Protein AF-0000000065787690 (afdb_homodimer)

Radius of gyration: 24.7 Å; Cα contacts (8 Å, |Δi|>4): 906; chains: 2; bounding box: 49×75×49 Å

Solvent-accessible surface area (backbone atoms only — not comparable to full-atom values): 23087 Å² total; per-residue (Å²): 86,84,72,69,46,29,32,31,43,41,55,56,81,71,52,72,68,47,54,62,68,48,66,81,38,59,28,33,34,38,33,37,33,61,28,50,82,45,41,60,63,43,58,70,70,49,92,56,59,33,28,39,28,66,39,46,49,94,61,77,30,66,42,81,73,55,68,70,57,51,52,49,50,52,49,52,40,30,76,73,59,24,59,28,36,54,40,56,66,84,42,81,64,45,69,59,51,43,63,64,43,51,87,62,23,46,32,30,37,28,46,64,36,89,79,41,55,74,54,59,69,56,48,51,51,51,51,56,58,54,64,74,50,88,58,67,30,39,34,46,36,25,19,28,89,38,66,64,41,23,47,43,30,25,45,54,32,55,72,46,77,94,51,49,29,34,30,28,24,38,42,60,54,3,44,57,15,43,70,40,17,40,40,22,57,12,77,38,36,75,22,34,58,72,71,75,63,67,50,79,61,44,54,52,29,44,64,57,50,51,49,47,47,61,36,34,42,51,68,66,82,114,84,84,72,71,46,28,33,32,44,41,53,56,80,71,51,71,69,47,53,63,70,48,64,82,38,59,28,33,34,39,32,37,32,62,28,51,82,46,40,62,62,43,58,69,70,50,92,56,58,34,28,39,28,64,40,48,49,94,60,80,29,65,42,81,71,56,68,70,57,50,51,50,51,52,50,53,41,29,75,72,57,23,60,30,36,52,40,55,67,84,43,79,66,44,69,61,52,44,64,66,43,51,85,61,23,46,33,31,37,29,47,63,36,88,80,42,55,74,53,60,68,55,48,50,51,51,50,56,58,54,64,74,49,88,58,66,32,39,33,45,36,24,18,30,88,38,67,64,43,22,46,43,30,25,44,54,31,55,72,44,77,92,52,49,30,34,31,26,25,37,43,62,55,3,43,55,16,41,70,40,17,42,41,21,57,12,77,38,36,75,22,35,59,71,72,76,61,70,53,80,59,44,55,50,30,44,65,57,52,53,51,47,46,61,36,34,42,51,68,66,83,114

pLDDT: mean 91.41, std 13.12, range [28.36, 98.88]

Structure (mmCIF, N/CA/C/O backbone):
data_AF-0000000065787690-model_v1
#
loop_
_entity.id
_entity.type
_entity.pdbx_description
1 polymer '3-dehydroquinate dehydratase'
#
loop_
_atom_site.group_PDB
_atom_site.id
_atom_site.type_symbol
_atom_site.label_atom_id
_atom_site.label_alt_id
_atom_site.label_comp_id
_atom_site.label_asym_id
_atom_site.label_entity_id
_atom_site.label_seq_id
_atom_site.pdbx_PDB_ins_code
_atom_site.Cartn_x
_atom_site.Cartn_y
_atom_site.Cartn_z
_atom_site.occupancy
_atom_site.B_iso_or_equiv
_atom_site.auth_seq_id
_atom_site.auth_comp_id
_atom_site.auth_asym_id
_atom_site.auth_atom_id
_atom_site.pdbx_PDB_model_num
ATOM 1 N N . MET A 1 1 ? -12.258 -5.488 10.312 1 57.47 1 MET A N 1
ATOM 2 C CA . MET A 1 1 ? -11.531 -4.363 10.898 1 57.47 1 MET A CA 1
ATOM 3 C C . MET A 1 1 ? -12.289 -3.057 10.688 1 57.47 1 MET A C 1
ATOM 5 O O . MET A 1 1 ? -12.961 -2.881 9.664 1 57.47 1 MET A O 1
ATOM 9 N N . LYS A 1 2 ? -12.375 -2.297 11.742 1 76.69 2 LYS A N 1
ATOM 10 C CA . LYS A 1 2 ? -13 -0.979 11.648 1 76.69 2 LYS A CA 1
ATOM 11 C C . LYS A 1 2 ? -12.188 -0.051 10.742 1 76.69 2 LYS A C 1
ATOM 13 O O . LYS A 1 2 ? -10.953 -0.047 10.797 1 76.69 2 LYS A O 1
ATOM 18 N N . ILE A 1 3 ? -12.742 0.588 9.711 1 90.62 3 ILE A N 1
ATOM 19 C CA . ILE A 1 3 ? -12.109 1.575 8.844 1 90.62 3 ILE A CA 1
ATOM 20 C C . ILE A 1 3 ? -11.539 2.713 9.688 1 90.62 3 ILE A C 1
ATOM 22 O O . ILE A 1 3 ? -12.25 3.322 10.484 1 90.62 3 ILE A O 1
ATOM 26 N N . PRO A 1 4 ? -10.273 2.943 9.602 1 94.25 4 PRO A N 1
ATOM 27 C CA . PRO A 1 4 ? -9.711 4.062 10.352 1 94.25 4 PRO A CA 1
ATOM 28 C C . PRO A 1 4 ? -10.32 5.41 9.953 1 94.25 4 PRO A C 1
ATOM 30 O O . PRO A 1 4 ? -10.898 5.531 8.875 1 94.25 4 PRO A O 1
ATOM 33 N N . PRO A 1 5 ? -10.211 6.367 10.906 1 97.12 5 PRO A N 1
ATOM 34 C CA . PRO A 1 5 ? -10.695 7.699 10.539 1 97.12 5 PRO A CA 1
ATOM 35 C C . PRO A 1 5 ? -9.961 8.281 9.336 1 97.12 5 PRO A C 1
ATOM 37 O O . PRO A 1 5 ? -8.734 8.18 9.25 1 97.12 5 PRO A O 1
ATOM 40 N N . ILE A 1 6 ? -10.703 8.844 8.375 1 97.06 6 ILE A N 1
ATOM 41 C CA . ILE A 1 6 ? -10.133 9.445 7.176 1 97.06 6 ILE A CA 1
ATOM 42 C C . ILE A 1 6 ? -10.523 10.922 7.098 1 97.06 6 ILE A C 1
ATOM 44 O O . ILE A 1 6 ? -11.711 11.258 7.176 1 97.06 6 ILE A O 1
ATOM 48 N N . CYS A 1 7 ? -9.539 11.773 7.035 1 97.88 7 CYS A N 1
ATOM 49 C CA . CYS A 1 7 ? -9.766 13.188 6.758 1 97.88 7 CYS A CA 1
ATOM 50 C C . CYS A 1 7 ? -9.914 13.43 5.258 1 97.88 7 CYS A C 1
ATOM 52 O O . CYS A 1 7 ? -9.023 13.086 4.48 1 97.88 7 CYS A O 1
ATOM 54 N N . CYS A 1 8 ? -11 13.969 4.867 1 96.69 8 CYS A N 1
ATOM 55 C CA . CYS A 1 8 ? -11.203 14.312 3.465 1 96.69 8 CYS A CA 1
ATOM 56 C C . CYS A 1 8 ? -10.875 15.773 3.209 1 96.69 8 CYS A C 1
ATOM 58 O O . CYS A 1 8 ? -11.438 16.672 3.848 1 96.69 8 CYS A O 1
ATOM 60 N N . VAL A 1 9 ? -10.039 16.094 2.26 1 96.06 9 VAL A N 1
ATOM 61 C CA . VAL A 1 9 ? -9.531 17.438 2.02 1 96.06 9 VAL A CA 1
ATOM 62 C C . VAL A 1 9 ? -10.414 18.141 0.989 1 96.06 9 VAL A C 1
ATOM 64 O O . VAL A 1 9 ? -10.703 17.594 -0.075 1 96.06 9 VAL A O 1
ATOM 67 N N . ILE A 1 10 ? -10.789 19.312 1.296 1 95.12 10 ILE A N 1
ATOM 68 C CA . ILE A 1 10 ? -11.609 20.125 0.402 1 95.12 10 ILE A CA 1
ATOM 69 C C . ILE A 1 10 ? -10.812 21.359 -0.06 1 95.12 10 ILE A C 1
ATOM 71 O O . ILE A 1 10 ? -10.398 22.172 0.759 1 95.12 10 ILE A O 1
ATOM 75 N N . THR A 1 11 ? -10.672 21.484 -1.396 1 94.75 11 THR A N 1
ATOM 76 C CA . THR A 1 11 ? -9.82 22.531 -1.946 1 94.75 11 THR A CA 1
ATOM 77 C C . THR A 1 11 ? -10.641 23.484 -2.811 1 94.75 11 THR A C 1
ATOM 79 O O . THR A 1 11 ? -10.156 24.562 -3.193 1 94.75 11 THR A O 1
ATOM 82 N N . GLN A 1 12 ? -11.812 23.094 -3.141 1 93.25 12 GLN A N 1
ATOM 83 C CA . GLN A 1 12 ? -12.766 23.906 -3.906 1 93.25 12 GLN A CA 1
ATOM 84 C C . GLN A 1 12 ? -14.188 23.719 -3.387 1 93.25 12 GLN A C 1
ATOM 86 O O . GLN A 1 12 ? -14.484 22.719 -2.719 1 93.25 12 GLN A O 1
ATOM 91 N N . LEU A 1 13 ? -14.945 24.703 -3.695 1 92.88 13 LEU A N 1
ATOM 92 C CA . LEU A 1 13 ? -16.344 24.594 -3.289 1 92.88 13 LEU A CA 1
ATOM 93 C C . LEU A 1 13 ? -16.969 23.312 -3.842 1 92.88 13 LEU A C 1
ATOM 95 O O . LEU A 1 13 ? -17.047 23.141 -5.059 1 92.88 13 LEU A O 1
ATOM 99 N N . PRO A 1 14 ? -17.359 22.469 -2.949 1 90.75 14 PRO A N 1
ATOM 100 C CA . PRO A 1 14 ? -17.875 21.188 -3.428 1 90.75 14 PRO A CA 1
ATOM 101 C C . PRO A 1 14 ? -19.328 21.266 -3.879 1 90.75 14 PRO A C 1
ATOM 103 O O . PRO A 1 14 ? -20.109 22.047 -3.334 1 90.75 14 PRO A O 1
ATOM 106 N N . GLN A 1 15 ? -19.578 20.422 -4.879 1 88.69 15 GLN A N 1
ATOM 107 C CA . GLN A 1 15 ? -20.984 20.219 -5.242 1 88.69 15 GLN A CA 1
ATOM 108 C C . GLN A 1 15 ? -21.688 19.344 -4.211 1 88.69 15 GLN A C 1
ATOM 110 O O . GLN A 1 15 ? -21.062 18.484 -3.576 1 88.69 15 GLN A O 1
ATOM 115 N N . ALA A 1 16 ? -22.953 19.562 -4.102 1 86.31 16 ALA A N 1
ATOM 116 C CA . ALA A 1 16 ? -23.75 18.812 -3.123 1 86.31 16 ALA A CA 1
ATOM 117 C C . ALA A 1 16 ? -23.578 17.312 -3.309 1 86.31 16 ALA A C 1
ATOM 119 O O . ALA A 1 16 ? -23.453 16.578 -2.33 1 86.31 16 ALA A O 1
ATOM 120 N N . GLU A 1 17 ? -23.547 16.938 -4.527 1 85.75 17 GLU A N 1
ATOM 121 C CA . GLU A 1 17 ? -23.438 15.508 -4.828 1 85.75 17 GLU A CA 1
ATOM 122 C C . GLU A 1 17 ? -22.078 14.961 -4.383 1 85.75 17 GLU A C 1
ATOM 124 O O . GLU A 1 17 ? -21.984 13.828 -3.91 1 85.75 17 GLU A O 1
ATOM 129 N N . THR A 1 18 ? -21.094 15.742 -4.52 1 86.75 18 THR A N 1
ATOM 130 C CA . THR A 1 18 ? -19.75 15.344 -4.125 1 86.75 18 THR A CA 1
ATOM 131 C C . THR A 1 18 ? -19.641 15.219 -2.609 1 86.75 18 THR A C 1
ATOM 133 O O . THR A 1 18 ? -19.016 14.289 -2.102 1 86.75 18 THR A O 1
ATOM 136 N N . LEU A 1 19 ? -20.266 16.109 -1.937 1 89.25 19 LEU A N 1
ATOM 137 C CA . LEU A 1 19 ? -20.266 16.078 -0.479 1 89.25 19 LEU A CA 1
ATOM 138 C C . LEU A 1 19 ? -21.016 14.844 0.035 1 89.25 19 LEU A C 1
ATOM 140 O O . LEU A 1 19 ? -20.578 14.211 1.005 1 89.25 19 LEU A O 1
ATOM 144 N N . LYS A 1 20 ? -22.062 14.516 -0.655 1 87.06 20 LYS A N 1
ATOM 145 C CA . LYS A 1 20 ? -22.828 13.328 -0.28 1 87.06 20 LYS A CA 1
ATOM 146 C C . LYS A 1 20 ? -21.984 12.062 -0.432 1 87.06 20 LYS A C 1
ATOM 148 O O . LYS A 1 20 ? -22.047 11.164 0.408 1 87.06 20 LYS A O 1
ATOM 153 N N . LYS A 1 21 ? -21.172 12.086 -1.391 1 86.94 21 LYS A N 1
ATOM 154 C CA . LYS A 1 21 ? -20.328 10.938 -1.673 1 86.94 21 LYS A CA 1
ATOM 155 C C . LYS A 1 21 ? -19.156 10.859 -0.693 1 86.94 21 LYS A C 1
ATOM 157 O O . LYS A 1 21 ? -18.422 9.867 -0.66 1 86.94 21 LYS A O 1
ATOM 162 N N . SER A 1 22 ? -19.016 11.898 0.127 1 91.06 22 SER A N 1
ATOM 163 C CA . SER A 1 22 ? -17.875 11.969 1.051 1 91.06 22 SER A CA 1
ATOM 164 C C . SER A 1 22 ? -18.312 11.656 2.479 1 91.06 22 SER A C 1
ATOM 166 O O . SER A 1 22 ? -17.609 11.992 3.434 1 91.06 22 SER A O 1
ATOM 168 N N . GLU A 1 23 ? -19.438 10.984 2.668 1 90.81 23 GLU A N 1
ATOM 169 C CA . GLU A 1 23 ? -20 10.703 3.984 1 90.81 23 GLU A CA 1
ATOM 170 C C . GLU A 1 23 ? -19.109 9.742 4.77 1 90.81 23 GLU A C 1
ATOM 172 O O . GLU A 1 23 ? -19.203 9.664 6 1 90.81 23 GLU A O 1
ATOM 177 N N . GLY A 1 24 ? -18.281 9.016 4.113 1 93.5 24 GLY A N 1
ATOM 178 C CA . GLY A 1 24 ? -17.391 8.078 4.781 1 93.5 24 GLY A CA 1
ATOM 179 C C . GLY A 1 24 ? -16.25 8.758 5.5 1 93.5 24 GLY A C 1
ATOM 180 O O . GLY A 1 24 ? -15.555 8.141 6.312 1 93.5 24 GLY A O 1
ATOM 181 N N . ALA A 1 25 ? -16.047 10.062 5.289 1 96.62 25 ALA A N 1
ATOM 182 C CA . ALA A 1 25 ? -15.008 10.82 5.969 1 96.62 25 ALA A CA 1
ATOM 183 C C . ALA A 1 25 ? -15.32 10.977 7.453 1 96.62 25 ALA A C 1
ATOM 185 O O . ALA A 1 25 ? -16.484 11.125 7.836 1 96.62 25 ALA A O 1
ATOM 186 N N . ALA A 1 26 ? -14.266 10.867 8.25 1 97.75 26 ALA A N 1
ATOM 187 C CA . ALA A 1 26 ? -14.438 11.164 9.672 1 97.75 26 ALA A CA 1
ATOM 188 C C . ALA A 1 26 ? -14.594 12.664 9.898 1 97.75 26 ALA A C 1
ATOM 190 O O . ALA A 1 26 ? -15.383 13.086 10.758 1 97.75 26 ALA A O 1
ATOM 191 N N . PHE A 1 27 ? -13.906 13.422 9.211 1 98.25 27 PHE A N 1
ATOM 192 C CA . PHE A 1 27 ? -13.945 14.875 9.234 1 98.25 27 PHE A CA 1
ATOM 193 C C . PHE A 1 27 ? -13.312 15.453 7.977 1 98.25 27 PHE A C 1
ATOM 195 O O . PHE A 1 27 ? -12.844 14.711 7.113 1 98.25 27 PHE A O 1
ATOM 202 N N . TYR A 1 28 ? -13.344 16.812 7.844 1 97.56 28 TYR A N 1
ATOM 203 C CA . TYR A 1 28 ? -12.859 17.469 6.633 1 97.56 28 TYR A CA 1
ATOM 204 C C . TYR A 1 28 ? -11.719 18.422 6.953 1 97.56 28 TYR A C 1
ATOM 206 O O . TYR A 1 28 ? -11.609 18.922 8.078 1 97.56 28 TYR A O 1
ATOM 214 N N . GLU A 1 29 ? -10.906 18.578 6.051 1 98.19 29 GLU A N 1
ATOM 215 C CA . GLU A 1 29 ? -9.961 19.688 6.059 1 98.19 29 GLU A CA 1
ATOM 216 C C . GLU A 1 29 ? -10.328 20.734 5.016 1 98.19 29 GLU A C 1
ATOM 218 O O . GLU A 1 29 ? -10.43 20.422 3.828 1 98.19 29 GLU A O 1
ATOM 223 N N . LEU A 1 30 ? -10.484 21.922 5.445 1 97.88 30 LEU A N 1
ATOM 224 C CA . LEU A 1 30 ? -10.695 23.047 4.527 1 97.88 30 LEU A CA 1
ATOM 225 C C . LEU A 1 30 ? -9.383 23.781 4.25 1 97.88 30 LEU A C 1
ATOM 227 O O . LEU A 1 30 ? -8.773 24.328 5.168 1 97.88 30 LEU A O 1
ATOM 231 N N . ARG A 1 31 ? -9.008 23.766 3.004 1 97.56 31 ARG A N 1
ATOM 232 C CA . ARG A 1 31 ? -7.852 24.531 2.553 1 97.56 31 ARG A CA 1
ATOM 233 C C . ARG A 1 31 ? -8.25 25.969 2.248 1 97.56 31 ARG A C 1
ATOM 235 O O . ARG A 1 31 ? -8.586 26.297 1.108 1 97.56 31 ARG A O 1
ATOM 242 N N . LEU A 1 32 ? -8.062 26.781 3.264 1 98.19 32 LEU A N 1
ATOM 243 C CA . LEU A 1 32 ? -8.484 28.172 3.156 1 98.19 32 LEU A CA 1
ATOM 244 C C . LEU A 1 32 ? -7.707 28.891 2.061 1 98.19 32 LEU A C 1
ATOM 246 O O . LEU A 1 32 ? -8.242 29.781 1.395 1 98.19 32 LEU A O 1
ATOM 250 N N . ASP A 1 33 ? -6.52 28.516 1.918 1 97.25 33 ASP A N 1
ATOM 251 C CA . ASP A 1 33 ? -5.656 29.156 0.93 1 97.25 33 ASP A CA 1
ATOM 252 C C . ASP A 1 33 ? -6.137 28.859 -0.49 1 97.25 33 ASP A C 1
ATOM 254 O O . ASP A 1 33 ? -5.855 29.625 -1.416 1 97.25 33 ASP A O 1
ATOM 258 N N . LEU A 1 34 ? -6.824 27.797 -0.669 1 95.75 34 LEU A N 1
ATOM 259 C CA . LEU A 1 34 ? -7.309 27.422 -1.991 1 95.75 34 LEU A CA 1
ATOM 260 C C . LEU A 1 34 ? -8.773 27.797 -2.164 1 95.75 34 LEU A C 1
ATOM 262 O O . LEU A 1 34 ? -9.18 28.25 -3.24 1 95.75 34 LEU A O 1
ATOM 266 N N . LEU A 1 35 ? -9.508 27.703 -1.128 1 96 35 LEU A N 1
ATOM 267 C CA . LEU A 1 35 ? -10.938 27.984 -1.163 1 96 35 LEU A CA 1
ATOM 268 C C . LEU A 1 35 ? -11.188 29.484 -1.241 1 96 35 LEU A C 1
ATOM 270 O O . LEU A 1 35 ? -12.258 29.922 -1.685 1 96 35 LEU A O 1
ATOM 274 N N . GLY A 1 36 ? -10.25 30.234 -0.729 1 94.69 36 GLY A N 1
ATOM 275 C CA . GLY A 1 36 ? -10.469 31.672 -0.648 1 94.69 36 GLY A CA 1
ATOM 276 C C . GLY A 1 36 ? -11.641 32.031 0.238 1 94.69 36 GLY A C 1
ATOM 277 O O . GLY A 1 36 ? -11.742 31.578 1.376 1 94.69 36 GLY A O 1
ATOM 278 N N . GLU A 1 37 ? -12.43 32.875 -0.252 1 93.5 37 GLU A N 1
ATOM 279 C CA . GLU A 1 37 ? -13.547 33.375 0.544 1 93.5 37 GLU A CA 1
ATOM 280 C C . GLU A 1 37 ? -14.68 32.344 0.596 1 93.5 37 GLU A C 1
ATOM 282 O O . GLU A 1 37 ? -15.602 32.469 1.411 1 93.5 37 GLU A O 1
ATOM 287 N N . ASN A 1 38 ? -14.586 31.391 -0.192 1 95.56 38 ASN A N 1
ATOM 288 C CA . ASN A 1 38 ? -15.641 30.375 -0.268 1 95.56 38 ASN A CA 1
ATOM 289 C C . ASN A 1 38 ? -15.562 29.406 0.899 1 95.56 38 ASN A C 1
ATOM 291 O O . ASN A 1 38 ? -16.422 28.531 1.037 1 95.56 38 ASN A O 1
ATOM 295 N N . TRP A 1 39 ? -14.484 29.484 1.721 1 97.06 39 TRP A N 1
ATOM 296 C CA . TRP A 1 39 ? -14.336 28.5 2.785 1 97.06 39 TRP A CA 1
ATOM 297 C C . TRP A 1 39 ? -15.5 28.578 3.764 1 97.06 39 TRP A C 1
ATOM 299 O O . TRP A 1 39 ? -15.922 27.547 4.32 1 97.06 39 TRP A O 1
ATOM 309 N N . ARG A 1 40 ? -16.094 29.781 3.984 1 97 40 ARG A N 1
ATOM 310 C CA . ARG A 1 40 ? -17.219 29.922 4.906 1 97 40 ARG A CA 1
ATOM 311 C C . ARG A 1 40 ? -18.453 29.203 4.387 1 97 40 ARG A C 1
ATOM 313 O O . ARG A 1 40 ? -19.125 28.484 5.137 1 97 40 ARG A O 1
ATOM 320 N N . GLU A 1 41 ? -18.703 29.438 3.105 1 96.38 41 GLU A N 1
ATOM 321 C CA . GLU A 1 41 ? -19.812 28.734 2.471 1 96.38 41 GLU A CA 1
ATOM 322 C C . GLU A 1 41 ? -19.625 27.219 2.545 1 96.38 41 GLU A C 1
ATOM 324 O O . GLU A 1 41 ? -20.578 26.484 2.783 1 96.38 41 GLU A O 1
ATOM 329 N N . THR A 1 42 ? -18.422 26.812 2.342 1 96.38 42 THR A N 1
ATOM 330 C CA . THR A 1 42 ? -18.109 25.391 2.406 1 96.38 42 THR A CA 1
ATOM 331 C C . THR A 1 42 ? -18.344 24.844 3.812 1 96.38 42 THR A C 1
ATOM 333 O O . THR A 1 42 ? -18.953 23.797 3.979 1 96.38 42 THR A O 1
ATOM 336 N N . ALA A 1 43 ? -17.922 25.578 4.793 1 97.25 43 ALA A N 1
ATOM 337 C CA . ALA A 1 43 ? -18.047 25.156 6.184 1 97.25 43 ALA A CA 1
ATOM 338 C C . ALA A 1 43 ? -19.5 24.922 6.559 1 97.25 43 ALA A C 1
ATOM 340 O O . ALA A 1 43 ? -19.828 23.969 7.27 1 97.25 43 ALA A O 1
ATOM 341 N N . VAL A 1 44 ? -20.375 25.734 6.039 1 95.19 44 VAL A N 1
ATOM 342 C CA . VAL A 1 44 ? -21.797 25.688 6.379 1 95.19 44 VAL A CA 1
ATOM 343 C C . VAL A 1 44 ? -22.438 24.453 5.746 1 95.19 44 VAL A C 1
ATOM 345 O O . VAL A 1 44 ? -23.406 23.906 6.277 1 95.19 44 VAL A O 1
ATOM 348 N N . LEU A 1 45 ? -21.844 24.016 4.66 1 94.31 45 LEU A N 1
ATOM 349 C CA . LEU A 1 45 ? -22.391 22.891 3.924 1 94.31 45 LEU A CA 1
ATOM 350 C C . LEU A 1 45 ? -22.031 21.562 4.59 1 94.31 45 LEU A C 1
ATOM 352 O O . LEU A 1 45 ? -22.625 20.531 4.301 1 94.31 45 LEU A O 1
ATOM 356 N N . LEU A 1 46 ? -21.047 21.578 5.469 1 95.12 46 LEU A N 1
ATOM 357 C CA . LEU A 1 46 ? -20.516 20.344 6.035 1 95.12 46 LEU A CA 1
ATOM 358 C C . LEU A 1 46 ? -21.406 19.844 7.172 1 95.12 46 LEU A C 1
ATOM 360 O O . LEU A 1 46 ? -21.922 20.641 7.961 1 95.12 46 LEU A O 1
ATOM 364 N N . ASN A 1 47 ? -21.625 18.547 7.246 1 93.69 47 ASN A N 1
ATOM 365 C CA . ASN A 1 47 ? -22.406 17.922 8.312 1 93.69 47 ASN A CA 1
ATOM 366 C C . ASN A 1 47 ? -21.516 17.188 9.297 1 93.69 47 ASN A C 1
ATOM 368 O O . ASN A 1 47 ? -22 16.469 10.172 1 93.69 47 ASN A O 1
ATOM 372 N N . LYS A 1 48 ? -20.219 17.25 9.117 1 97.06 48 LYS A N 1
ATOM 373 C CA . LYS A 1 48 ? -19.203 16.688 10 1 97.06 48 LYS A CA 1
ATOM 374 C C . LYS A 1 48 ? -18.172 17.734 10.383 1 97.06 48 LYS A C 1
ATOM 376 O O . LYS A 1 48 ? -18.094 18.797 9.766 1 97.06 48 LYS A O 1
ATOM 381 N N . PRO A 1 49 ? -17.375 17.422 11.492 1 98.25 49 PRO A N 1
ATOM 382 C CA . PRO A 1 49 ? -16.375 18.391 11.922 1 98.25 49 PRO A CA 1
ATOM 383 C C . PRO A 1 49 ? -15.367 18.719 10.82 1 98.25 49 PRO A C 1
ATOM 385 O O . PRO A 1 49 ? -15.156 17.922 9.914 1 98.25 49 PRO A O 1
ATOM 388 N N . PHE A 1 50 ? -14.82 19.953 10.93 1 98.56 50 PHE A N 1
ATOM 389 C CA . PHE A 1 50 ? -13.781 20.297 9.969 1 98.56 50 PHE A CA 1
ATOM 390 C C . PHE A 1 50 ? -12.594 20.938 10.672 1 98.56 50 PHE A C 1
ATOM 392 O O . PHE A 1 50 ? -12.75 21.562 11.719 1 98.56 50 PHE A O 1
ATOM 399 N N . MET A 1 51 ? -11.43 20.688 10.102 1 98.81 51 MET A N 1
ATOM 400 C CA . MET A 1 51 ? -10.234 21.438 10.453 1 98.81 51 MET A CA 1
ATOM 401 C C . MET A 1 51 ? -9.891 22.453 9.359 1 98.81 51 MET A C 1
ATOM 403 O O . MET A 1 51 ? -10.406 22.359 8.242 1 98.81 51 MET A O 1
ATOM 407 N N . ALA A 1 52 ? -9.039 23.406 9.703 1 98.81 52 ALA A N 1
ATOM 408 C CA . ALA A 1 52 ? -8.711 24.453 8.75 1 98.81 52 ALA A CA 1
ATOM 409 C C . ALA A 1 52 ? -7.199 24.562 8.547 1 98.81 52 ALA A C 1
ATOM 411 O O . ALA A 1 52 ? -6.434 24.469 9.508 1 98.81 52 ALA A O 1
ATOM 412 N N . THR A 1 53 ? -6.879 24.672 7.355 1 98.5 53 THR A N 1
ATOM 413 C CA . THR A 1 53 ? -5.492 24.875 6.957 1 98.5 53 THR A CA 1
ATOM 414 C C . THR A 1 53 ? -5.375 26.094 6.035 1 98.5 53 THR A C 1
ATOM 416 O O . THR A 1 53 ? -6.16 26.25 5.098 1 98.5 53 THR A O 1
ATOM 419 N N . CYS A 1 54 ? -4.512 26.984 6.371 1 98.12 54 CYS A N 1
ATOM 420 C CA . CYS A 1 54 ? -4.074 28.031 5.445 1 98.12 54 CYS A CA 1
ATOM 421 C C . CYS A 1 54 ? -2.6 27.859 5.098 1 98.12 54 CYS A C 1
ATOM 423 O O . CYS A 1 54 ? -1.737 28.453 5.746 1 98.12 54 CYS A O 1
ATOM 425 N N . ARG A 1 55 ? -2.443 27.094 4.121 1 95.81 55 ARG A N 1
ATOM 426 C CA . ARG A 1 55 ? -1.105 26.594 3.824 1 95.81 55 ARG A CA 1
ATOM 427 C C . ARG A 1 55 ? -0.245 27.672 3.172 1 95.81 55 ARG A C 1
ATOM 429 O O . ARG A 1 55 ? -0.688 28.344 2.242 1 95.81 55 ARG A O 1
ATOM 436 N N . ARG A 1 56 ? 0.972 27.75 3.623 1 93.06 56 ARG A N 1
ATOM 437 C CA . ARG A 1 56 ? 1.949 28.688 3.086 1 93.06 56 ARG A CA 1
ATOM 438 C C . ARG A 1 56 ? 2.488 28.203 1.741 1 93.06 56 ARG A C 1
ATOM 440 O O . ARG A 1 56 ? 2.604 27 1.508 1 93.06 56 ARG A O 1
ATOM 447 N N . SER A 1 57 ? 2.93 29.172 0.941 1 89.69 57 SER A N 1
ATOM 448 C CA . SER A 1 57 ? 3.467 28.844 -0.375 1 89.69 57 SER A CA 1
ATOM 449 C C . SER A 1 57 ? 4.738 28.016 -0.261 1 89.69 57 SER A C 1
ATOM 451 O O . SER A 1 57 ? 4.992 27.141 -1.095 1 89.69 57 SER A O 1
ATOM 453 N N . ALA A 1 58 ? 5.512 28.219 0.761 1 86.06 58 ALA A N 1
ATOM 454 C CA . ALA A 1 58 ? 6.766 27.5 0.981 1 86.06 58 ALA A CA 1
ATOM 455 C C . ALA A 1 58 ? 6.52 26 1.138 1 86.06 58 ALA A C 1
ATOM 457 O O . ALA A 1 58 ? 7.418 25.188 0.897 1 86.06 58 ALA A O 1
ATOM 458 N N . GLU A 1 59 ? 5.309 25.656 1.525 1 89.81 59 GLU A N 1
ATOM 459 C CA . GLU A 1 59 ? 4.98 24.234 1.709 1 89.81 59 GLU A CA 1
ATOM 460 C C . GLU A 1 59 ? 3.832 23.812 0.796 1 89.81 59 GLU A C 1
ATOM 462 O O . GLU A 1 59 ? 2.955 23.062 1.207 1 89.81 59 GLU A O 1
ATOM 467 N N . GLY A 1 60 ? 3.76 24.422 -0.348 1 88.12 60 GLY A N 1
ATOM 468 C CA . GLY A 1 60 ? 2.859 23.938 -1.384 1 88.12 60 GLY A CA 1
ATOM 469 C C . GLY A 1 60 ? 1.494 24.594 -1.34 1 88.12 60 GLY A C 1
ATOM 470 O O . GLY A 1 60 ? 0.555 24.141 -1.994 1 88.12 60 GLY A O 1
ATOM 471 N N . GLY A 1 61 ? 1.384 25.672 -0.542 1 93.56 61 GLY A N 1
ATOM 472 C CA . GLY A 1 61 ? 0.12 26.391 -0.468 1 93.56 61 GLY A CA 1
ATOM 473 C C . GLY A 1 61 ? 0.021 27.531 -1.465 1 93.56 61 GLY A C 1
ATOM 474 O O . GLY A 1 61 ? 0.917 27.719 -2.289 1 93.56 61 GLY A O 1
ATOM 475 N N . SER A 1 62 ? -1.195 28.156 -1.436 1 93.06 62 SER A N 1
ATOM 476 C CA . SER A 1 62 ? -1.462 29.219 -2.387 1 93.06 62 SER A CA 1
ATOM 477 C C . SER A 1 62 ? -1.759 30.531 -1.671 1 93.06 62 SER A C 1
ATOM 479 O O . SER A 1 62 ? -2.236 31.484 -2.287 1 93.06 62 SER A O 1
ATOM 481 N N . PHE A 1 63 ? -1.491 30.578 -0.373 1 93.19 63 PHE A N 1
ATOM 482 C CA . PHE A 1 63 ? -1.755 31.812 0.361 1 93.19 63 PHE A CA 1
ATOM 483 C C . PHE A 1 63 ? -0.754 32.875 -0.024 1 93.19 63 PHE A C 1
ATOM 485 O O . PHE A 1 63 ? 0.456 32.656 -0.012 1 93.19 63 PHE A O 1
ATOM 492 N N . LYS A 1 64 ? -1.195 34.062 -0.281 1 88.31 64 LYS A N 1
ATOM 493 C CA . LYS A 1 64 ? -0.344 35.125 -0.806 1 88.31 64 LYS A CA 1
ATOM 494 C C . LYS A 1 64 ? -0.215 36.281 0.195 1 88.31 64 LYS A C 1
ATOM 496 O O . LYS A 1 64 ? 0.559 37.219 -0.02 1 88.31 64 LYS A O 1
ATOM 501 N N . GLY A 1 65 ? -0.924 36.281 1.279 1 91.56 65 GLY A N 1
ATOM 502 C CA . GLY A 1 65 ? -0.883 37.344 2.254 1 91.56 65 GLY A CA 1
ATOM 503 C C . GLY A 1 65 ? 0.269 37.219 3.234 1 91.56 65 GLY A C 1
ATOM 504 O O . GLY A 1 65 ? 1.13 36.344 3.08 1 91.56 65 GLY A O 1
ATOM 505 N N . ASN A 1 66 ? 0.397 38.156 4.129 1 94.38 66 ASN A N 1
ATOM 506 C CA . ASN A 1 66 ? 1.431 38.094 5.156 1 94.38 66 ASN A CA 1
ATOM 507 C C . ASN A 1 66 ? 1.007 37.219 6.324 1 94.38 66 ASN A C 1
ATOM 509 O O . ASN A 1 66 ? -0.13 36.75 6.371 1 94.38 66 ASN A O 1
ATOM 513 N N . GLU A 1 67 ? 1.86 37 7.219 1 95.88 67 GLU A N 1
ATOM 514 C CA . GLU A 1 67 ? 1.65 36.062 8.297 1 95.88 67 GLU A CA 1
ATOM 515 C C . GLU A 1 67 ? 0.525 36.5 9.227 1 95.88 67 GLU A C 1
ATOM 517 O O . GLU A 1 67 ? -0.249 35.688 9.719 1 95.88 67 GLU A O 1
ATOM 522 N N . ALA A 1 68 ? 0.417 37.781 9.508 1 96.44 68 ALA A N 1
ATOM 523 C CA . ALA A 1 68 ? -0.659 38.281 10.359 1 96.44 68 ALA A CA 1
ATOM 524 C C . ALA A 1 68 ? -2.025 37.969 9.75 1 96.44 68 ALA A C 1
ATOM 526 O O . ALA A 1 68 ? -2.947 37.562 10.453 1 96.44 68 ALA A O 1
ATOM 527 N N . GLU A 1 69 ? -2.141 38.156 8.461 1 96.88 69 GLU A N 1
ATOM 528 C CA . GLU A 1 69 ? -3.377 37.844 7.75 1 96.88 69 GLU A CA 1
ATOM 529 C C . GLU A 1 69 ? -3.682 36.344 7.781 1 96.88 69 GLU A C 1
ATOM 531 O O . GLU A 1 69 ? -4.84 35.969 7.918 1 96.88 69 GLU A O 1
ATOM 536 N N . ARG A 1 70 ? -2.662 35.594 7.621 1 97.5 70 ARG A N 1
ATOM 537 C CA . ARG A 1 70 ? -2.812 34.125 7.641 1 97.5 70 ARG A CA 1
ATOM 538 C C . ARG A 1 70 ? -3.359 33.656 8.984 1 97.5 70 ARG A C 1
ATOM 540 O O . ARG A 1 70 ? -4.32 32.906 9.031 1 97.5 70 ARG A O 1
ATOM 547 N N . ILE A 1 71 ? -2.748 34.188 10.031 1 97.81 71 ILE A N 1
ATOM 548 C CA . ILE A 1 71 ? -3.158 33.781 11.383 1 97.81 71 ILE A CA 1
ATOM 549 C C . ILE A 1 71 ? -4.586 34.281 11.641 1 97.81 71 ILE A C 1
ATOM 551 O O . ILE A 1 71 ? -5.391 33.531 12.234 1 97.81 71 ILE A O 1
ATOM 555 N N . ASN A 1 72 ? -4.895 35.469 11.203 1 97.75 72 ASN A N 1
ATOM 556 C CA . ASN A 1 72 ? -6.25 35.969 11.344 1 97.75 72 ASN A CA 1
ATOM 557 C C . ASN A 1 72 ? -7.273 35.094 10.664 1 97.75 72 ASN A C 1
ATOM 559 O O . ASN A 1 72 ? -8.367 34.844 11.188 1 97.75 72 ASN A O 1
ATOM 563 N N . ARG A 1 73 ? -6.945 34.594 9.516 1 97.88 73 ARG A N 1
ATOM 564 C CA . ARG A 1 73 ? -7.824 33.688 8.789 1 97.88 73 ARG A CA 1
ATOM 565 C C . ARG A 1 73 ? -8.062 32.406 9.578 1 97.88 73 ARG A C 1
ATOM 567 O O . ARG A 1 73 ? -9.188 31.906 9.633 1 97.88 73 ARG A O 1
ATOM 574 N N . LEU A 1 74 ? -7.043 31.875 10.148 1 98.62 74 LEU A N 1
ATOM 575 C CA . LEU A 1 74 ? -7.16 30.688 10.969 1 98.62 74 LEU A CA 1
ATOM 576 C C . LEU A 1 74 ? -8.023 30.953 12.195 1 98.62 74 LEU A C 1
ATOM 578 O O . LEU A 1 74 ? -8.844 30.109 12.578 1 98.62 74 LEU A O 1
ATOM 582 N N . GLU A 1 75 ? -7.887 32.125 12.781 1 98.62 75 GLU A N 1
ATOM 583 C CA . GLU A 1 75 ? -8.711 32.469 13.93 1 98.62 75 GLU A CA 1
ATOM 584 C C . GLU A 1 75 ? -10.188 32.562 13.547 1 98.62 75 GLU A C 1
ATOM 586 O O . GLU A 1 75 ? -11.055 32.156 14.305 1 98.62 75 GLU A O 1
ATOM 591 N N . LYS A 1 76 ? -10.422 33.156 12.406 1 98.44 76 LYS A N 1
ATOM 592 C CA . LYS A 1 76 ? -11.797 33.25 11.914 1 98.44 76 LYS A CA 1
ATOM 593 C C . LYS A 1 76 ? -12.391 31.844 11.719 1 98.44 76 LYS A C 1
ATOM 595 O O . LYS A 1 76 ? -13.57 31.625 12 1 98.44 76 LYS A O 1
ATOM 600 N N . ALA A 1 77 ? -11.562 30.922 11.25 1 98.69 77 ALA A N 1
ATOM 601 C CA . ALA A 1 77 ? -12.023 29.547 11.078 1 98.69 77 ALA A CA 1
ATOM 602 C C . ALA A 1 77 ? -12.336 28.891 12.422 1 98.69 77 ALA A C 1
ATOM 604 O O . ALA A 1 77 ? -13.336 28.188 12.562 1 98.69 77 ALA A O 1
ATOM 605 N N . ALA A 1 78 ? -11.461 29.125 13.375 1 98.69 78 ALA A N 1
ATOM 606 C CA . ALA A 1 78 ? -11.727 28.625 14.719 1 98.69 78 ALA A CA 1
ATOM 607 C C . ALA A 1 78 ? -13.055 29.156 15.25 1 98.69 78 ALA A C 1
ATOM 609 O O . ALA A 1 78 ? -13.859 28.391 15.797 1 98.69 78 ALA A O 1
ATOM 610 N N . SER A 1 79 ? -13.273 30.406 15.062 1 98.12 79 SER A N 1
ATOM 611 C CA . SER A 1 79 ? -14.5 31.047 15.523 1 98.12 79 SER A CA 1
ATOM 612 C C . SER A 1 79 ? -15.719 30.469 14.812 1 98.12 79 SER A C 1
ATOM 614 O O . SER A 1 79 ? -16.812 30.453 15.383 1 98.12 79 SER A O 1
ATOM 616 N N . ALA A 1 80 ? -15.484 30 13.648 1 97.94 80 ALA A N 1
ATOM 617 C CA . ALA A 1 80 ? -16.578 29.453 12.852 1 97.94 80 ALA A CA 1
ATOM 618 C C . ALA A 1 80 ? -16.797 27.969 13.156 1 97.94 80 ALA A C 1
ATOM 620 O O . ALA A 1 80 ? -17.656 27.328 12.555 1 97.94 80 ALA A O 1
ATOM 621 N N . GLY A 1 81 ? -15.945 27.391 14.008 1 98 81 GLY A N 1
ATOM 622 C CA . GLY A 1 81 ? -16.25 26.047 14.461 1 98 81 GLY A CA 1
ATOM 623 C C . GLY A 1 81 ? -15.195 25.031 14.078 1 98 81 GLY A C 1
ATOM 624 O O . GLY A 1 81 ? -15.375 23.828 14.297 1 98 81 GLY A O 1
ATOM 625 N N . ALA A 1 82 ? -14.078 25.438 13.453 1 98.81 82 ALA A N 1
ATOM 626 C CA . ALA A 1 82 ? -13 24.484 13.195 1 98.81 82 ALA A CA 1
ATOM 627 C C . ALA A 1 82 ? -12.5 23.859 14.492 1 98.81 82 ALA A C 1
ATOM 629 O O . ALA A 1 82 ? -12.094 24.562 15.414 1 98.81 82 ALA A O 1
ATOM 630 N N . PHE A 1 83 ? -12.531 22.516 14.539 1 98.69 83 PHE A N 1
ATOM 631 C CA . PHE A 1 83 ? -12.156 21.875 15.789 1 98.69 83 PHE A CA 1
ATOM 632 C C . PHE A 1 83 ? -10.633 21.781 15.914 1 98.69 83 PHE A C 1
ATOM 634 O O . PHE A 1 83 ? -10.109 21.531 17 1 98.69 83 PHE A O 1
ATOM 641 N N . MET A 1 84 ? -9.898 22.016 14.758 1 98.88 84 MET A N 1
ATOM 642 C CA . MET A 1 84 ? -8.445 21.906 14.703 1 98.88 84 MET A CA 1
ATOM 643 C C . MET A 1 84 ? -7.867 22.812 13.625 1 98.88 84 MET A C 1
ATOM 645 O O . MET A 1 84 ? -8.484 23.016 12.578 1 98.88 84 MET A O 1
ATOM 649 N N . LEU A 1 85 ? -6.719 23.375 13.906 1 98.88 85 LEU A N 1
ATOM 650 C CA . LEU A 1 85 ? -5.984 24.203 12.961 1 98.88 85 LEU A CA 1
ATOM 651 C C . LEU A 1 85 ? -4.645 23.578 12.602 1 98.88 85 LEU A C 1
ATOM 653 O O . LEU A 1 85 ? -3.902 23.141 13.484 1 98.88 85 LEU A O 1
ATOM 657 N N . ASP A 1 86 ? -4.363 23.516 11.312 1 98.75 86 ASP A N 1
ATOM 658 C CA . ASP A 1 86 ? -3.066 23.047 10.82 1 98.75 86 ASP A CA 1
ATOM 659 C C . ASP A 1 86 ? -2.074 24.219 10.734 1 98.75 86 ASP A C 1
ATOM 661 O O . ASP A 1 86 ? -2.285 25.156 9.969 1 98.75 86 ASP A O 1
ATOM 665 N N . ILE A 1 87 ? -1.048 24.094 11.508 1 98.31 87 ILE A N 1
ATOM 666 C CA . ILE A 1 87 ? -0.022 25.125 11.555 1 98.31 87 ILE A CA 1
ATOM 667 C C . ILE A 1 87 ? 1.321 24.547 11.125 1 98.31 87 ILE A C 1
ATOM 669 O O . ILE A 1 87 ? 1.801 23.578 11.711 1 98.31 87 ILE A O 1
ATOM 673 N N . GLU A 1 88 ? 1.933 25.188 10.125 1 97.94 88 GLU A N 1
ATOM 674 C CA . GLU A 1 88 ? 3.215 24.688 9.641 1 97.94 88 GLU A CA 1
ATOM 675 C C . GLU A 1 88 ? 4.324 24.938 10.656 1 97.94 88 GLU A C 1
ATOM 677 O O . GLU A 1 88 ? 4.402 26.016 11.25 1 97.94 88 GLU A O 1
ATOM 682 N N . TYR A 1 89 ? 5.156 23.969 10.82 1 98 89 TYR A N 1
ATOM 683 C CA . TYR A 1 89 ? 6.316 24.047 11.695 1 98 89 TYR A CA 1
ATOM 684 C C . TYR A 1 89 ? 7.227 25.203 11.289 1 98 89 TYR A C 1
ATOM 686 O O . TYR A 1 89 ? 7.879 25.828 12.133 1 98 89 TYR A O 1
ATOM 694 N N . SER A 1 90 ? 7.223 25.562 10.023 1 95.88 90 SER A N 1
ATOM 695 C CA . SER A 1 90 ? 8.086 26.609 9.484 1 95.88 90 SER A CA 1
ATOM 696 C C . SER A 1 90 ? 7.488 28 9.734 1 95.88 90 SER A C 1
ATOM 698 O O . SER A 1 90 ? 8.062 29.016 9.32 1 95.88 90 SER A O 1
ATOM 700 N N . THR A 1 91 ? 6.363 28.109 10.422 1 96.88 91 THR A N 1
ATOM 701 C CA . THR A 1 91 ? 5.727 29.391 10.695 1 96.88 91 THR A CA 1
ATOM 702 C C . THR A 1 91 ? 6.652 30.281 11.516 1 96.88 91 THR A C 1
ATOM 704 O O . THR A 1 91 ? 7.199 29.844 12.531 1 96.88 91 THR A O 1
ATOM 707 N N . PRO A 1 92 ? 6.824 31.547 11.086 1 96 92 PRO A N 1
ATOM 708 C CA . PRO A 1 92 ? 7.605 32.469 11.906 1 96 92 PRO A CA 1
ATOM 709 C C . PRO A 1 92 ? 6.961 32.75 13.266 1 96 92 PRO A C 1
ATOM 711 O O . PRO A 1 92 ? 5.73 32.812 13.367 1 96 92 PRO A O 1
ATOM 714 N N . ASN A 1 93 ? 7.777 32.906 14.32 1 97.06 93 ASN A N 1
ATOM 715 C CA . ASN A 1 93 ? 7.297 33.156 15.68 1 97.06 93 ASN A CA 1
ATOM 716 C C . ASN A 1 93 ? 6.301 32.094 16.125 1 97.06 93 ASN A C 1
ATOM 718 O O . ASN A 1 93 ? 5.238 32.406 16.672 1 97.06 93 ASN A O 1
ATOM 722 N N . LEU A 1 94 ? 6.633 30.891 15.875 1 98.06 94 LEU A N 1
ATOM 723 C CA . LEU A 1 94 ? 5.766 29.734 16.047 1 98.06 94 LEU A CA 1
ATOM 724 C C . LEU A 1 94 ? 5.203 29.688 17.469 1 98.06 94 LEU A C 1
ATOM 726 O O . LEU A 1 94 ? 4.004 29.453 17.656 1 98.06 94 LEU A O 1
ATOM 730 N N . GLU A 1 95 ? 6.012 29.953 18.469 1 98.06 95 GLU A N 1
ATOM 731 C CA . GLU A 1 95 ? 5.562 29.875 19.859 1 98.06 95 GLU A CA 1
ATOM 732 C C . GLU A 1 95 ? 4.457 30.891 20.141 1 98.06 95 GLU A C 1
ATOM 734 O O . GLU A 1 95 ? 3.482 30.578 20.812 1 98.06 95 GLU A O 1
ATOM 739 N N . GLU A 1 96 ? 4.652 32 19.625 1 97.94 96 GLU A N 1
ATOM 740 C CA . GLU A 1 96 ? 3.65 33.062 19.797 1 97.94 96 GLU A CA 1
ATOM 741 C C . GLU A 1 96 ? 2.355 32.719 19.078 1 97.94 96 GLU A C 1
ATOM 743 O O . GLU A 1 96 ? 1.264 32.906 19.609 1 97.94 96 GLU A O 1
ATOM 748 N N . VAL A 1 97 ? 2.52 32.188 17.891 1 98.25 97 VAL A N 1
ATOM 749 C CA . VAL A 1 97 ? 1.368 31.828 17.062 1 98.25 97 VAL A CA 1
ATOM 750 C C . VAL A 1 97 ? 0.594 30.703 17.75 1 98.25 97 VAL A C 1
ATOM 752 O O . VAL A 1 97 ? -0.629 30.781 17.891 1 98.25 97 VAL A O 1
ATOM 755 N N . LEU A 1 98 ? 1.293 29.688 18.234 1 98.5 98 LEU A N 1
ATOM 756 C CA . LEU A 1 98 ? 0.653 28.562 18.938 1 98.5 98 LEU A CA 1
ATOM 757 C C . LEU A 1 98 ? -0.012 29.047 20.219 1 98.5 98 LEU A C 1
ATOM 759 O O . LEU A 1 98 ? -1.111 28.594 20.562 1 98.5 98 LEU A O 1
ATOM 763 N N . GLY A 1 99 ? 0.661 29.938 20.922 1 97.75 99 GLY A N 1
ATOM 764 C CA . GLY A 1 99 ? 0.071 30.516 22.109 1 97.75 99 GLY A CA 1
ATOM 765 C C . GLY A 1 99 ? -1.243 31.219 21.844 1 97.75 99 GLY A C 1
ATOM 766 O O . GLY A 1 99 ? -2.156 31.172 22.672 1 97.75 99 GLY A O 1
ATOM 767 N N . ARG A 1 100 ? -1.328 31.812 20.719 1 97.5 100 ARG A N 1
ATOM 768 C CA . ARG A 1 100 ? -2.506 32.594 20.312 1 97.5 100 ARG A CA 1
ATOM 769 C C . ARG A 1 100 ? -3.633 31.656 19.875 1 97.5 100 ARG A C 1
ATOM 771 O O . ARG A 1 100 ? -4.801 31.906 20.172 1 97.5 100 ARG A O 1
ATOM 778 N N . LEU A 1 101 ? -3.34 30.547 19.234 1 98.5 101 LEU A N 1
ATOM 779 C CA . LEU A 1 101 ? -4.344 29.734 18.547 1 98.5 101 LEU A CA 1
ATOM 780 C C . LEU A 1 101 ? -4.801 28.578 19.422 1 98.5 101 LEU A C 1
ATOM 782 O O . LEU A 1 101 ? -5.961 28.172 19.359 1 98.5 101 LEU A O 1
ATOM 786 N N . ARG A 1 102 ? -3.965 28.062 20.312 1 98.12 102 ARG A N 1
ATOM 787 C CA . ARG A 1 102 ? -4.23 26.859 21.078 1 98.12 102 ARG A CA 1
ATOM 788 C C . ARG A 1 102 ? -5.438 27.031 21.984 1 98.12 102 ARG A C 1
ATOM 790 O O . ARG A 1 102 ? -6.18 26.078 22.234 1 98.12 102 ARG A O 1
ATOM 797 N N . PRO A 1 103 ? -5.664 28.234 22.578 1 98.12 103 PRO A N 1
ATOM 798 C CA . PRO A 1 103 ? -6.863 28.438 23.391 1 98.12 103 PRO A CA 1
ATOM 799 C C . PRO A 1 103 ? -8.148 28.406 22.578 1 98.12 103 PRO A C 1
ATOM 801 O O . PRO A 1 103 ? -9.242 28.312 23.141 1 98.12 103 PRO A O 1
ATOM 804 N N . GLN A 1 104 ? -8.062 28.5 21.219 1 98.25 104 GLN A N 1
ATOM 805 C CA . GLN A 1 104 ? -9.234 28.672 20.375 1 98.25 104 GLN A CA 1
ATOM 806 C C . GLN A 1 104 ? -9.633 27.344 19.719 1 98.25 104 GLN A C 1
ATOM 808 O O . GLN A 1 104 ? -10.805 27.141 19.406 1 98.25 104 GLN A O 1
ATOM 813 N N . ALA A 1 105 ? -8.703 26.516 19.469 1 98.62 105 ALA A N 1
ATOM 814 C CA . ALA A 1 105 ? -8.906 25.219 18.812 1 98.62 105 ALA A CA 1
ATOM 815 C C . ALA A 1 105 ? -7.707 24.312 19.031 1 98.62 105 ALA A C 1
ATOM 817 O O . ALA A 1 105 ? -6.641 24.766 19.453 1 98.62 105 ALA A O 1
ATOM 818 N N . LYS A 1 106 ? -7.883 22.984 18.828 1 98.75 106 LYS A N 1
ATOM 819 C CA . LYS A 1 106 ? -6.719 22.094 18.781 1 98.75 106 LYS A CA 1
ATOM 820 C C . LYS A 1 106 ? -5.75 22.531 17.688 1 98.75 106 LYS A C 1
ATOM 822 O O . LYS A 1 106 ? -6.152 23.156 16.703 1 98.75 106 LYS A O 1
ATOM 827 N N . CYS A 1 107 ? -4.48 22.25 17.906 1 98.81 107 CYS A N 1
ATOM 828 C CA . CYS A 1 107 ? -3.477 22.609 16.906 1 98.81 107 CYS A CA 1
ATOM 829 C C . CYS A 1 107 ? -2.742 21.375 16.406 1 98.81 107 CYS A C 1
ATOM 831 O O . CYS A 1 107 ? -2.309 20.531 17.203 1 98.81 107 CYS A O 1
ATOM 833 N N . LEU A 1 108 ? -2.693 21.203 15.141 1 98.88 108 LEU A N 1
ATOM 834 C CA . LEU A 1 108 ? -1.873 20.234 14.422 1 98.88 108 LEU A CA 1
ATOM 835 C C . LEU A 1 108 ? -0.636 20.906 13.836 1 98.88 108 LEU A C 1
ATOM 837 O O . LEU A 1 108 ? -0.75 21.828 13.016 1 98.88 108 LEU A O 1
ATOM 841 N N . LEU A 1 109 ? 0.486 20.531 14.352 1 98.81 109 LEU A N 1
ATOM 842 C CA . LEU A 1 109 ? 1.746 21.062 13.844 1 98.81 109 LEU A CA 1
ATOM 843 C C . LEU A 1 109 ? 2.277 20.203 12.695 1 98.81 109 LEU A C 1
ATOM 845 O O . LEU A 1 109 ? 2.51 19 12.875 1 98.81 109 LEU A O 1
ATOM 849 N N . SER A 1 110 ? 2.49 20.875 11.516 1 98.56 110 SER A N 1
ATOM 850 C CA . SER A 1 110 ? 2.746 20.047 10.344 1 98.56 110 SER A CA 1
ATOM 851 C C . SER A 1 110 ? 4.031 20.469 9.641 1 98.56 110 SER A C 1
ATOM 853 O O . SER A 1 110 ? 4.457 21.625 9.75 1 98.56 110 SER A O 1
ATOM 855 N N . HIS A 1 111 ? 4.648 19.531 9.023 1 98.19 111 HIS A N 1
ATOM 856 C CA . HIS A 1 111 ? 5.773 19.719 8.109 1 98.19 111 HIS A CA 1
ATOM 857 C C . HIS A 1 111 ? 5.551 18.969 6.801 1 98.19 111 HIS A C 1
ATOM 859 O O . HIS A 1 111 ? 5.191 17.797 6.809 1 98.19 111 HIS A O 1
ATOM 865 N N . HIS A 1 112 ? 5.754 19.656 5.707 1 97.5 112 HIS A N 1
ATOM 866 C CA . HIS A 1 112 ? 5.652 19.062 4.379 1 97.5 112 HIS A CA 1
ATOM 867 C C . HIS A 1 112 ? 6.965 19.188 3.615 1 97.5 112 HIS A C 1
ATOM 869 O O . HIS A 1 112 ? 7.516 20.281 3.492 1 97.5 112 HIS A O 1
ATOM 875 N N . ASN A 1 113 ? 7.508 18.156 3.133 1 96.62 113 ASN A N 1
ATOM 876 C CA . ASN A 1 113 ? 8.617 18.109 2.189 1 96.62 113 ASN A CA 1
ATOM 877 C C . ASN A 1 113 ? 8.164 17.656 0.804 1 96.62 113 ASN A C 1
ATOM 879 O O . ASN A 1 113 ? 7.895 16.469 0.583 1 96.62 113 ASN A O 1
ATOM 883 N N . PHE A 1 114 ? 8.133 18.516 -0.143 1 93.31 114 PHE A N 1
ATOM 884 C CA . PHE A 1 114 ? 7.543 18.25 -1.449 1 93.31 114 PHE A CA 1
ATOM 885 C C . PHE A 1 114 ? 8.586 17.688 -2.414 1 93.31 114 PHE A C 1
ATOM 887 O O . PHE A 1 114 ? 8.281 17.422 -3.576 1 93.31 114 PHE A O 1
ATOM 894 N N . THR A 1 115 ? 9.781 17.547 -1.901 1 93.69 115 THR A N 1
ATOM 895 C CA . THR A 1 115 ? 10.859 17.172 -2.805 1 93.69 115 THR A CA 1
ATOM 896 C C . THR A 1 115 ? 11.266 15.711 -2.596 1 93.69 115 THR A C 1
ATOM 898 O O . THR A 1 115 ? 11.484 14.977 -3.562 1 93.69 115 THR A O 1
ATOM 901 N N . ASP A 1 116 ? 11.367 15.344 -1.394 1 96.38 116 ASP A N 1
ATOM 902 C CA . ASP A 1 116 ? 11.867 14 -1.109 1 96.38 116 ASP A CA 1
ATOM 903 C C . ASP A 1 116 ? 11.492 13.562 0.306 1 96.38 116 ASP A C 1
ATOM 905 O O . ASP A 1 116 ? 10.742 14.258 0.997 1 96.38 116 ASP A O 1
ATOM 909 N N . THR A 1 117 ? 11.891 12.391 0.705 1 97.88 117 THR A N 1
ATOM 910 C CA . THR A 1 117 ? 11.852 11.883 2.072 1 97.88 117 THR A CA 1
ATOM 911 C C . THR A 1 117 ? 13.258 11.789 2.65 1 97.88 117 THR A C 1
ATOM 913 O O . THR A 1 117 ? 14.086 11.016 2.164 1 97.88 117 THR A O 1
ATOM 916 N N . PRO A 1 118 ? 13.523 12.578 3.709 1 97.69 118 PRO A N 1
ATOM 917 C CA . PRO A 1 118 ? 14.836 12.477 4.352 1 97.69 118 PRO A CA 1
ATOM 918 C C . PRO A 1 118 ? 15.102 11.094 4.938 1 97.69 118 PRO A C 1
ATOM 920 O O . PRO A 1 118 ? 14.211 10.25 4.965 1 97.69 118 PRO A O 1
ATOM 923 N N . SER A 1 119 ? 16.344 10.906 5.379 1 97.19 119 SER A N 1
ATOM 924 C CA . SER A 1 119 ? 16.703 9.656 6.043 1 97.19 119 SER A CA 1
ATOM 925 C C . SER A 1 119 ? 15.922 9.484 7.344 1 97.19 119 SER A C 1
ATOM 927 O O . SER A 1 119 ? 15.383 10.453 7.887 1 97.19 119 SER A O 1
ATOM 929 N N . ALA A 1 120 ? 15.906 8.25 7.809 1 96.31 120 ALA A N 1
ATOM 930 C CA . ALA A 1 120 ? 15.227 7.953 9.062 1 96.31 120 ALA A CA 1
ATOM 931 C C . ALA A 1 120 ? 15.766 8.812 10.203 1 96.31 120 ALA A C 1
ATOM 933 O O . ALA A 1 120 ? 15 9.328 11.016 1 96.31 120 ALA A O 1
ATOM 934 N N . ALA A 1 121 ? 17.078 8.977 10.227 1 96.94 121 ALA A N 1
ATOM 935 C CA . ALA A 1 121 ? 17.703 9.766 11.281 1 96.94 121 ALA A CA 1
ATOM 936 C C . ALA A 1 121 ? 17.281 11.227 11.211 1 96.94 121 ALA A C 1
ATOM 938 O O . ALA A 1 121 ? 16.969 11.836 12.234 1 96.94 121 ALA A O 1
ATOM 939 N N . LYS A 1 122 ? 17.234 11.758 10.055 1 98.06 122 LYS A N 1
ATOM 940 C CA . LYS A 1 122 ? 16.828 13.156 9.867 1 98.06 122 LYS A CA 1
ATOM 941 C C . LYS A 1 122 ? 15.359 13.359 10.211 1 98.06 122 LYS A C 1
ATOM 943 O O . LYS A 1 122 ? 14.984 14.375 10.797 1 98.06 122 LYS A O 1
ATOM 948 N N . LEU A 1 123 ? 14.531 12.383 9.867 1 98 123 LEU A N 1
ATOM 949 C CA . LEU A 1 123 ? 13.117 12.445 10.203 1 98 123 LEU A CA 1
ATOM 950 C C . LEU A 1 123 ? 12.906 12.43 11.711 1 98 123 LEU A C 1
ATOM 952 O O . LEU A 1 123 ? 12.086 13.18 12.242 1 98 123 LEU A O 1
ATOM 956 N N . LYS A 1 124 ? 13.656 11.586 12.359 1 96.69 124 LYS A N 1
ATOM 957 C CA . LYS A 1 124 ? 13.57 11.508 13.82 1 96.69 124 LYS A CA 1
ATOM 958 C C . LYS A 1 124 ? 13.969 12.828 14.469 1 96.69 124 LYS A C 1
ATOM 960 O O . LYS A 1 124 ? 13.305 13.305 15.391 1 96.69 124 LYS A O 1
ATOM 965 N N . THR A 1 125 ? 15.023 13.391 13.961 1 97.56 125 THR A N 1
ATOM 966 C CA . THR A 1 125 ? 15.484 14.68 14.477 1 97.56 125 THR A CA 1
ATOM 967 C C . THR A 1 125 ? 14.43 15.758 14.242 1 97.56 125 THR A C 1
ATOM 969 O O . THR A 1 125 ? 14.125 16.547 15.148 1 97.56 125 THR A O 1
ATOM 972 N N . LEU A 1 126 ? 13.883 15.773 13.062 1 98 126 LEU A N 1
ATOM 973 C CA . LEU A 1 126 ? 12.828 16.719 12.719 1 98 126 LEU A CA 1
ATOM 974 C C . LEU A 1 126 ? 11.648 16.594 13.68 1 98 126 LEU A C 1
ATOM 976 O O . LEU A 1 126 ? 11.18 17.594 14.227 1 98 126 LEU A O 1
ATOM 980 N N . LEU A 1 127 ? 11.195 15.352 13.875 1 97.62 127 LEU A N 1
ATOM 981 C CA . LEU A 1 127 ? 10.047 15.109 14.742 1 97.62 127 LEU A CA 1
ATOM 982 C C . LEU A 1 127 ? 10.359 15.531 16.172 1 97.62 127 LEU A C 1
ATOM 984 O O . LEU A 1 127 ? 9.531 16.156 16.844 1 97.62 127 LEU A O 1
ATOM 988 N N . LYS A 1 128 ? 11.531 15.211 16.672 1 96.44 128 LYS A N 1
ATOM 989 C CA . LYS A 1 128 ? 11.93 15.602 18.031 1 96.44 128 LYS A CA 1
ATOM 990 C C . LYS A 1 128 ? 11.922 17.125 18.188 1 96.44 128 LYS A C 1
ATOM 992 O O . LYS A 1 128 ? 11.492 17.641 19.219 1 96.44 128 LYS A O 1
ATOM 997 N N . ASP A 1 129 ? 12.406 17.812 17.172 1 97.81 129 ASP A N 1
ATOM 998 C CA . ASP A 1 129 ? 12.375 19.266 17.203 1 97.81 129 ASP A CA 1
ATOM 999 C C . ASP A 1 129 ? 10.938 19.797 17.219 1 97.81 129 ASP A C 1
ATOM 1001 O O . ASP A 1 129 ? 10.617 20.703 17.984 1 97.81 129 ASP A O 1
ATOM 1005 N N . MET A 1 130 ? 10.047 19.203 16.438 1 98.25 130 MET A N 1
ATOM 1006 C CA . MET A 1 130 ? 8.641 19.609 16.406 1 98.25 130 MET A CA 1
ATOM 1007 C C . MET A 1 130 ? 7.992 19.406 17.766 1 98.25 130 MET A C 1
ATOM 1009 O O . MET A 1 130 ? 7.195 20.25 18.203 1 98.25 130 MET A O 1
ATOM 1013 N N . LEU A 1 131 ? 8.398 18.375 18.438 1 97.06 131 LEU A N 1
ATOM 1014 C CA . LEU A 1 131 ? 7.781 17.969 19.703 1 97.06 131 LEU A CA 1
ATOM 1015 C C . LEU A 1 131 ? 8.141 18.953 20.812 1 97.06 131 LEU A C 1
ATOM 1017 O O . LEU A 1 131 ? 7.516 18.953 21.875 1 97.06 131 LEU A O 1
ATOM 1021 N N . THR A 1 132 ? 9.125 19.828 20.594 1 97.75 132 THR A N 1
ATOM 1022 C CA . THR A 1 132 ? 9.469 20.844 21.594 1 97.75 132 THR A CA 1
ATOM 1023 C C . THR A 1 132 ? 8.406 21.938 21.625 1 97.75 132 THR A C 1
ATOM 1025 O O . THR A 1 132 ? 8.367 22.75 22.562 1 97.75 132 THR A O 1
ATOM 1028 N N . HIS A 1 133 ? 7.578 21.969 20.609 1 98.31 133 HIS A N 1
ATOM 1029 C CA . HIS A 1 133 ? 6.461 22.906 20.547 1 98.31 133 HIS A CA 1
ATOM 1030 C C . HIS A 1 133 ? 5.145 22.203 20.891 1 98.31 133 HIS A C 1
ATOM 1032 O O . HIS A 1 133 ? 4.863 21.125 20.406 1 98.31 133 HIS A O 1
ATOM 1038 N N . GLN A 1 134 ? 4.375 22.797 21.734 1 97.44 134 GLN A N 1
ATOM 1039 C CA . GLN A 1 134 ? 3.154 22.156 22.203 1 97.44 134 GLN A CA 1
ATOM 1040 C C . GLN A 1 134 ? 2.072 22.172 21.125 1 97.44 134 GLN A C 1
ATOM 1042 O O . GLN A 1 134 ? 1.672 23.234 20.656 1 97.44 134 GLN A O 1
ATOM 1047 N N . ALA A 1 135 ? 1.604 21.031 20.75 1 98.19 135 ALA A N 1
ATOM 1048 C CA . ALA A 1 135 ? 0.489 20.828 19.828 1 98.19 135 ALA A CA 1
ATOM 1049 C C . ALA A 1 135 ? -0.256 19.531 20.141 1 98.19 135 ALA A C 1
ATOM 1051 O O . ALA A 1 135 ? 0.199 18.734 20.969 1 98.19 135 ALA A O 1
ATOM 1052 N N . ASP A 1 136 ? -1.379 19.359 19.578 1 98.31 136 ASP A N 1
ATOM 1053 C CA . ASP A 1 136 ? -2.211 18.203 19.875 1 98.31 136 ASP A CA 1
ATOM 1054 C C . ASP A 1 136 ? -1.842 17.016 18.969 1 98.31 136 ASP A C 1
ATOM 1056 O O . ASP A 1 136 ? -1.958 15.859 19.375 1 98.31 136 ASP A O 1
ATOM 1060 N N . ILE A 1 137 ? -1.446 17.266 17.766 1 98.44 137 ILE A N 1
ATOM 1061 C CA . ILE A 1 137 ? -1.052 16.281 16.781 1 98.44 137 ILE A CA 1
ATOM 1062 C C . ILE A 1 137 ? 0.14 16.797 15.969 1 98.44 137 ILE A C 1
ATOM 1064 O O . ILE A 1 137 ? 0.259 18 15.727 1 98.44 137 ILE A O 1
ATOM 1068 N N . TYR A 1 138 ? 1.005 15.93 15.609 1 98.69 138 TYR A N 1
ATOM 1069 C CA . TYR A 1 138 ? 2.158 16.25 14.773 1 98.69 138 TYR A CA 1
ATOM 1070 C C . TYR A 1 138 ? 2.102 15.508 13.445 1 98.69 138 TYR A C 1
ATOM 1072 O O . TYR A 1 138 ? 1.827 14.305 13.414 1 98.69 138 TYR A O 1
ATOM 1080 N N . LYS A 1 139 ? 2.297 16.266 12.391 1 98.62 139 LYS A N 1
ATOM 1081 C CA . LYS A 1 139 ? 2.119 15.719 11.047 1 98.62 139 LYS A CA 1
ATOM 1082 C C . LYS A 1 139 ? 3.377 15.914 10.203 1 98.62 139 LYS A C 1
ATOM 1084 O O . LYS A 1 139 ? 3.867 17.031 10.055 1 98.62 139 LYS A O 1
ATOM 1089 N N . VAL A 1 140 ? 3.932 14.828 9.719 1 98.31 140 VAL A N 1
ATOM 1090 C CA . VAL A 1 140 ? 5.09 14.844 8.836 1 98.31 140 VAL A CA 1
ATOM 1091 C C . VAL A 1 140 ? 4.734 14.188 7.5 1 98.31 140 VAL A C 1
ATOM 1093 O O . VAL A 1 140 ? 4.52 12.977 7.438 1 98.31 140 VAL A O 1
ATOM 1096 N N . ILE A 1 141 ? 4.66 15.008 6.449 1 97.75 141 ILE A N 1
ATOM 1097 C CA . ILE A 1 141 ? 4.34 14.547 5.102 1 97.75 141 ILE A CA 1
ATOM 1098 C C . ILE A 1 141 ? 5.523 14.812 4.172 1 97.75 141 ILE A C 1
ATOM 1100 O O . ILE A 1 141 ? 6.066 15.914 4.145 1 97.75 141 ILE A O 1
ATOM 1104 N N . THR A 1 142 ? 5.961 13.805 3.479 1 97.81 142 THR A N 1
ATOM 1105 C CA . THR A 1 142 ? 7.07 13.945 2.543 1 97.81 142 THR A CA 1
ATOM 1106 C C . THR A 1 142 ? 6.68 13.43 1.16 1 97.81 142 THR A C 1
ATOM 1108 O O . THR A 1 142 ? 5.504 13.156 0.903 1 97.81 142 THR A O 1
ATOM 1111 N N . THR A 1 143 ? 7.676 13.406 0.255 1 96.06 143 THR A N 1
ATOM 1112 C CA . THR A 1 143 ? 7.492 12.859 -1.085 1 96.06 143 THR A CA 1
ATOM 1113 C C . THR A 1 143 ? 8.32 11.594 -1.272 1 96.06 143 THR A C 1
ATOM 1115 O O . THR A 1 143 ? 9.547 11.617 -1.094 1 96.06 143 THR A O 1
ATOM 1118 N N . ALA A 1 144 ? 7.656 10.531 -1.65 1 94.38 144 ALA A N 1
ATOM 1119 C CA . ALA A 1 144 ? 8.352 9.25 -1.755 1 94.38 144 ALA A CA 1
ATOM 1120 C C . ALA A 1 144 ? 8.992 9.086 -3.127 1 94.38 144 ALA A C 1
ATOM 1122 O O . ALA A 1 144 ? 8.406 9.461 -4.145 1 94.38 144 ALA A O 1
ATOM 1123 N N . THR A 1 145 ? 10.203 8.5 -3.113 1 90.94 145 THR A N 1
ATOM 1124 C CA . THR A 1 145 ? 10.875 8.109 -4.352 1 90.94 145 THR A CA 1
ATOM 1125 C C . THR A 1 145 ? 11.188 6.617 -4.352 1 90.94 145 THR A C 1
ATOM 1127 O O . THR A 1 145 ? 11.664 6.078 -5.352 1 90.94 145 THR A O 1
ATOM 1130 N N . SER A 1 146 ? 10.906 5.996 -3.244 1 90.19 146 SER A N 1
ATOM 1131 C CA . SER A 1 146 ? 11.164 4.566 -3.111 1 90.19 146 SER A CA 1
ATOM 1132 C C . SER A 1 146 ? 10.266 3.939 -2.051 1 90.19 146 SER A C 1
ATOM 1134 O O . SER A 1 146 ? 9.633 4.648 -1.266 1 90.19 146 SER A O 1
ATOM 1136 N N . ILE A 1 147 ? 10.281 2.664 -2.006 1 90.19 147 ILE A N 1
ATOM 1137 C CA . ILE A 1 147 ? 9.516 1.917 -1.012 1 90.19 147 ILE A CA 1
ATOM 1138 C C . ILE A 1 147 ? 10.07 2.201 0.384 1 90.19 147 ILE A C 1
ATOM 1140 O O . ILE A 1 147 ? 9.312 2.281 1.353 1 90.19 147 ILE A O 1
ATOM 1144 N N . ASN A 1 148 ? 11.359 2.4 0.45 1 93.88 148 ASN A N 1
ATOM 1145 C CA . ASN A 1 148 ? 12 2.643 1.738 1 93.88 148 ASN A CA 1
ATOM 1146 C C . ASN A 1 148 ? 11.477 3.924 2.389 1 93.88 148 ASN A C 1
ATOM 1148 O O . ASN A 1 148 ? 11.414 4.02 3.615 1 93.88 148 ASN A O 1
ATOM 1152 N N . ASP A 1 149 ? 11.086 4.859 1.602 1 96.31 149 ASP A N 1
ATOM 1153 C CA . ASP A 1 149 ? 10.531 6.098 2.133 1 96.31 149 ASP A CA 1
ATOM 1154 C C . ASP A 1 149 ? 9.266 5.832 2.941 1 96.31 149 ASP A C 1
ATOM 1156 O O . ASP A 1 149 ? 9.047 6.453 3.984 1 96.31 149 ASP A O 1
ATOM 1160 N N . ASN A 1 150 ? 8.438 4.914 2.439 1 95.5 150 ASN A N 1
ATOM 1161 C CA . ASN A 1 150 ? 7.25 4.508 3.18 1 95.5 150 ASN A CA 1
ATOM 1162 C C . ASN A 1 150 ? 7.609 3.881 4.523 1 95.5 150 ASN A C 1
ATOM 1164 O O . ASN A 1 150 ? 7.012 4.211 5.547 1 95.5 150 ASN A O 1
ATOM 1168 N N . ILE A 1 151 ? 8.586 3.025 4.512 1 95.19 151 ILE A N 1
ATOM 1169 C CA . ILE A 1 151 ? 9.016 2.316 5.715 1 95.19 151 ILE A CA 1
ATOM 1170 C C . ILE A 1 151 ? 9.508 3.318 6.754 1 95.19 151 ILE A C 1
ATOM 1172 O O . ILE A 1 151 ? 9.141 3.23 7.93 1 95.19 151 ILE A O 1
ATOM 1176 N N . ASN A 1 152 ? 10.289 4.262 6.289 1 96.75 152 ASN A N 1
ATOM 1177 C CA . ASN A 1 152 ? 10.82 5.281 7.188 1 96.75 152 ASN A CA 1
ATOM 1178 C C . ASN A 1 152 ? 9.703 6.055 7.883 1 96.75 152 ASN A C 1
ATOM 1180 O O . ASN A 1 152 ? 9.766 6.285 9.094 1 96.75 152 ASN A O 1
ATOM 1184 N N . LEU A 1 153 ? 8.734 6.363 7.168 1 97.62 153 LEU A N 1
ATOM 1185 C CA . LEU A 1 153 ? 7.652 7.172 7.719 1 97.62 153 LEU A CA 1
ATOM 1186 C C . LEU A 1 153 ? 6.746 6.336 8.617 1 97.62 153 LEU A C 1
ATOM 1188 O O . LEU A 1 153 ? 6.309 6.801 9.672 1 97.62 153 LEU A O 1
ATOM 1192 N N . LEU A 1 154 ? 6.465 5.117 8.195 1 95.19 154 LEU A N 1
ATOM 1193 C CA . LEU A 1 154 ? 5.66 4.23 9.031 1 95.19 154 LEU A CA 1
ATOM 1194 C C . LEU A 1 154 ? 6.348 3.979 10.367 1 95.19 154 LEU A C 1
ATOM 1196 O O . LEU A 1 154 ? 5.688 3.941 11.414 1 95.19 154 LEU A O 1
ATOM 1200 N N . ASN A 1 155 ? 7.594 3.9 10.359 1 94 155 ASN A N 1
ATOM 1201 C CA . ASN A 1 155 ? 8.344 3.639 11.586 1 94 155 ASN A CA 1
ATOM 1202 C C . ASN A 1 155 ? 8.438 4.883 12.469 1 94 155 ASN A C 1
ATOM 1204 O O . ASN A 1 155 ? 8.617 4.777 13.68 1 94 155 ASN A O 1
ATOM 1208 N N . LEU A 1 156 ? 8.375 6.008 11.828 1 93.81 156 LEU A N 1
ATOM 1209 C CA . LEU A 1 156 ? 8.414 7.266 12.57 1 93.81 156 LEU A CA 1
ATOM 1210 C C . LEU A 1 156 ? 7.258 7.352 13.555 1 93.81 156 LEU A C 1
ATOM 1212 O O . LEU A 1 156 ? 7.422 7.879 14.664 1 93.81 156 LEU A O 1
ATOM 1216 N N . THR A 1 157 ? 6.09 6.785 13.227 1 87.94 157 THR A N 1
ATOM 1217 C CA . THR A 1 157 ? 4.895 6.84 14.055 1 87.94 157 THR A CA 1
ATOM 1218 C C . THR A 1 157 ? 5.082 6.016 15.328 1 87.94 157 THR A C 1
ATOM 1220 O O . THR A 1 157 ? 4.426 6.262 16.344 1 87.94 157 THR A O 1
ATOM 1223 N N . LYS A 1 158 ? 6.023 5.125 15.32 1 84.31 158 LYS A N 1
ATOM 1224 C CA . LYS A 1 158 ? 6.246 4.211 16.438 1 84.31 158 LYS A CA 1
ATOM 1225 C C . LYS A 1 158 ? 7.289 4.766 17.406 1 84.31 158 LYS A C 1
ATOM 1227 O O . LYS A 1 158 ? 7.438 4.27 18.516 1 84.31 158 LYS A O 1
ATOM 1232 N N . GLU A 1 159 ? 7.926 5.727 16.953 1 82.62 159 GLU A N 1
ATOM 1233 C CA . GLU A 1 159 ? 9.086 6.203 17.688 1 82.62 159 GLU A CA 1
ATOM 1234 C C . GLU A 1 159 ? 8.672 6.879 19 1 82.62 159 GLU A C 1
ATOM 1236 O O . GLU A 1 159 ? 9.383 6.805 20 1 82.62 159 GLU A O 1
ATOM 1241 N N . ILE A 1 160 ? 7.512 7.496 18.953 1 82.88 160 ILE A N 1
ATOM 1242 C CA . ILE A 1 160 ? 7.074 8.219 20.141 1 82.88 160 ILE A CA 1
ATOM 1243 C C . ILE A 1 160 ? 5.641 7.832 20.484 1 82.88 160 ILE A C 1
ATOM 1245 O O . ILE A 1 160 ? 4.699 8.57 20.188 1 82.88 160 ILE A O 1
ATOM 1249 N N . PRO A 1 161 ? 5.414 6.758 21.156 1 77.06 161 PRO A N 1
ATOM 1250 C CA . PRO A 1 161 ? 4.09 6.164 21.344 1 77.06 161 PRO A CA 1
ATOM 1251 C C . PRO A 1 161 ? 3.137 7.07 22.109 1 77.06 161 PRO A C 1
ATOM 1253 O O . PRO A 1 161 ? 1.918 6.957 21.969 1 77.06 161 PRO A O 1
ATOM 1256 N N . ASP A 1 162 ? 3.543 8.055 22.844 1 88.12 162 ASP A N 1
ATOM 1257 C CA . ASP A 1 162 ? 2.643 8.867 23.656 1 88.12 162 ASP A CA 1
ATOM 1258 C C . ASP A 1 162 ? 2.213 10.125 22.906 1 88.12 162 ASP A C 1
ATOM 1260 O O . ASP A 1 162 ? 1.506 10.969 23.453 1 88.12 162 ASP A O 1
ATOM 1264 N N . LYS A 1 163 ? 2.625 10.219 21.672 1 93.69 163 LYS A N 1
ATOM 1265 C CA . LYS A 1 163 ? 2.26 11.375 20.859 1 93.69 163 LYS A CA 1
ATOM 1266 C C . LYS A 1 163 ? 1.438 10.953 19.641 1 93.69 163 LYS A C 1
ATOM 1268 O O . LYS A 1 163 ? 1.63 9.852 19.109 1 93.69 163 LYS A O 1
ATOM 1273 N N . LYS A 1 164 ? 0.49 11.719 19.328 1 96.81 164 LYS A N 1
ATOM 1274 C CA . LYS A 1 164 ? -0.289 11.5 18.109 1 96.81 164 LYS A CA 1
ATOM 1275 C C . LYS A 1 164 ? 0.446 12.031 16.891 1 96.81 164 LYS A C 1
ATOM 1277 O O . LYS A 1 164 ? 0.592 13.242 16.719 1 96.81 164 LYS A O 1
ATOM 1282 N N . ILE A 1 165 ? 0.936 11.102 16.062 1 97.44 165 ILE A N 1
ATOM 1283 C CA . ILE A 1 165 ? 1.75 11.445 14.898 1 97.44 165 ILE A CA 1
ATOM 1284 C C . ILE A 1 165 ? 1.077 10.938 13.625 1 97.44 165 ILE A C 1
ATOM 1286 O O . ILE A 1 165 ? 0.631 9.789 13.57 1 97.44 165 ILE A O 1
ATOM 1290 N N . VAL A 1 166 ? 0.884 11.766 12.688 1 97.69 166 VAL A N 1
ATOM 1291 C CA . VAL A 1 166 ? 0.487 11.391 11.336 1 97.69 166 VAL A CA 1
ATOM 1292 C C . VAL A 1 166 ? 1.685 11.5 10.391 1 97.69 166 VAL A C 1
ATOM 1294 O O . VAL A 1 166 ? 2.246 12.586 10.219 1 97.69 166 VAL A O 1
ATOM 1297 N N . ALA A 1 167 ? 2.104 10.406 9.836 1 97.62 167 ALA A N 1
ATOM 1298 C CA . ALA A 1 167 ? 3.262 10.445 8.945 1 97.62 167 ALA A CA 1
ATOM 1299 C C . ALA A 1 167 ? 3.051 9.531 7.738 1 97.62 167 ALA A C 1
ATOM 1301 O O . ALA A 1 167 ? 2.768 8.344 7.895 1 97.62 167 ALA A O 1
ATOM 1302 N N . PHE A 1 168 ? 3.166 10.109 6.578 1 97.31 168 PHE A N 1
ATOM 1303 C CA . PHE A 1 168 ? 3.15 9.336 5.34 1 97.31 168 PHE A CA 1
ATOM 1304 C C . PHE A 1 168 ? 3.758 10.141 4.195 1 97.31 168 PHE A C 1
ATOM 1306 O O . PHE A 1 168 ? 4.129 11.305 4.371 1 97.31 168 PHE A O 1
ATOM 1313 N N . ALA A 1 169 ? 3.877 9.508 3.031 1 96.38 169 ALA A N 1
ATOM 1314 C CA . ALA A 1 169 ? 4.504 10.164 1.884 1 96.38 169 ALA A CA 1
ATOM 1315 C C . ALA A 1 169 ? 3.49 10.398 0.768 1 96.38 169 ALA A C 1
ATOM 1317 O O . ALA A 1 169 ? 2.559 9.609 0.586 1 96.38 169 ALA A O 1
ATOM 1318 N N . MET A 1 170 ? 3.723 11.445 0.063 1 93.56 170 MET A N 1
ATOM 1319 C CA . MET A 1 170 ? 2.965 11.75 -1.146 1 93.56 170 MET A CA 1
ATOM 1320 C C . MET A 1 170 ? 3.605 11.102 -2.369 1 93.56 170 MET A C 1
ATOM 1322 O O . MET A 1 170 ? 4.711 10.562 -2.283 1 93.56 170 MET A O 1
ATOM 1326 N N . GLY A 1 171 ? 2.809 11.195 -3.482 1 88.19 171 GLY A N 1
ATOM 1327 C CA . GLY A 1 171 ? 3.26 10.586 -4.723 1 88.19 171 GLY A CA 1
ATOM 1328 C C . GLY A 1 171 ? 2.807 9.148 -4.875 1 88.19 171 GLY A C 1
ATOM 1329 O O . GLY A 1 171 ? 2.445 8.492 -3.893 1 88.19 171 GLY A O 1
ATOM 1330 N N . GLU A 1 172 ? 2.928 8.688 -6.137 1 84.94 172 GLU A N 1
ATOM 1331 C CA . GLU A 1 172 ? 2.496 7.328 -6.426 1 84.94 172 GLU A CA 1
ATOM 1332 C C . GLU A 1 172 ? 3.283 6.312 -5.598 1 84.94 172 GLU A C 1
ATOM 1334 O O . GLU A 1 172 ? 2.699 5.402 -5.008 1 84.94 172 GLU A O 1
ATOM 1339 N N . PRO A 1 173 ? 4.578 6.52 -5.383 1 87 173 PRO A N 1
ATOM 1340 C CA . PRO A 1 173 ? 5.336 5.562 -4.574 1 87 173 PRO A CA 1
ATOM 1341 C C . PRO A 1 173 ? 4.992 5.641 -3.088 1 87 173 PRO A C 1
ATOM 1343 O O . PRO A 1 173 ? 5.375 4.762 -2.314 1 87 173 PRO A O 1
ATOM 1346 N N . GLY A 1 174 ? 4.309 6.703 -2.689 1 92.69 174 GLY A N 1
ATOM 1347 C CA . GLY A 1 174 ? 4.059 6.922 -1.273 1 92.69 174 GLY A CA 1
ATOM 1348 C C . GLY A 1 174 ? 2.705 6.414 -0.819 1 92.69 174 GLY A C 1
ATOM 1349 O O . GLY A 1 174 ? 2.371 6.492 0.365 1 92.69 174 GLY A O 1
ATOM 1350 N N . ILE A 1 175 ? 1.934 5.848 -1.702 1 91.62 175 ILE A N 1
ATOM 1351 C CA . ILE A 1 175 ? 0.545 5.477 -1.448 1 91.62 175 ILE A CA 1
ATOM 1352 C C . ILE A 1 175 ? 0.483 4.457 -0.315 1 91.62 175 ILE A C 1
ATOM 1354 O O . ILE A 1 175 ? -0.451 4.469 0.49 1 91.62 175 ILE A O 1
ATOM 1358 N N . LEU A 1 176 ? 1.483 3.686 -0.187 1 92.69 176 LEU A N 1
ATOM 1359 C CA . LEU A 1 176 ? 1.522 2.633 0.821 1 92.69 176 LEU A CA 1
ATOM 1360 C C . LEU A 1 176 ? 1.468 3.221 2.227 1 92.69 176 LEU A C 1
ATOM 1362 O O . LEU A 1 176 ? 0.635 2.818 3.041 1 92.69 176 LEU A O 1
ATOM 1366 N N . SER A 1 177 ? 2.301 4.184 2.463 1 95.19 177 SER A N 1
ATOM 1367 C CA . SER A 1 177 ? 2.334 4.777 3.797 1 95.19 177 SER A CA 1
ATOM 1368 C C . SER A 1 177 ? 1.066 5.578 4.078 1 95.19 177 SER A C 1
ATOM 1370 O O . SER A 1 177 ? 0.597 5.625 5.215 1 95.19 177 SER A O 1
ATOM 1372 N N . ARG A 1 178 ? 0.492 6.176 3.074 1 95.06 178 ARG A N 1
ATOM 1373 C CA . ARG A 1 178 ? -0.743 6.926 3.271 1 95.06 178 ARG A CA 1
ATOM 1374 C C . ARG A 1 178 ? -1.875 6.012 3.727 1 95.06 178 ARG A C 1
ATOM 1376 O O . ARG A 1 178 ? -2.646 6.371 4.617 1 95.06 178 ARG A O 1
ATOM 1383 N N . ILE A 1 179 ? -1.894 4.859 3.143 1 93.62 179 ILE A N 1
ATOM 1384 C CA . ILE A 1 179 ? -2.961 3.914 3.453 1 93.62 179 ILE A CA 1
ATOM 1385 C C . ILE A 1 179 ? -2.678 3.238 4.793 1 93.62 179 ILE A C 1
ATOM 1387 O O . ILE A 1 179 ? -3.6 2.977 5.57 1 93.62 179 ILE A O 1
ATOM 1391 N N . LEU A 1 180 ? -1.408 3.002 5.117 1 93.94 180 LEU A N 1
ATOM 1392 C CA . LEU A 1 180 ? -1.083 2.098 6.215 1 93.94 180 LEU A CA 1
ATOM 1393 C C . LEU A 1 180 ? -0.802 2.877 7.496 1 93.94 180 LEU A C 1
ATOM 1395 O O . LEU A 1 180 ? -0.753 2.297 8.586 1 93.94 180 LEU A O 1
ATOM 1399 N N . CYS A 1 181 ? -0.645 4.188 7.418 1 94.81 181 CYS A N 1
ATOM 1400 C CA . CYS A 1 181 ? -0.166 4.922 8.586 1 94.81 181 CYS A CA 1
ATOM 1401 C C . CYS A 1 181 ? -1.129 4.773 9.758 1 94.81 181 CYS A C 1
ATOM 1403 O O . CYS A 1 181 ? -0.702 4.676 10.906 1 94.81 181 CYS A O 1
ATOM 1405 N N . PRO A 1 182 ? -2.5 4.656 9.578 1 94.06 182 PRO A N 1
ATOM 1406 C CA . PRO A 1 182 ? -3.344 4.418 10.75 1 94.06 182 PRO A CA 1
ATOM 1407 C C . PRO A 1 182 ? -3.074 3.062 11.398 1 94.06 182 PRO A C 1
ATOM 1409 O O . PRO A 1 182 ? -3.184 2.928 12.625 1 94.06 182 PRO A O 1
ATOM 1412 N N . LEU A 1 183 ? -2.678 2.133 10.617 1 89.69 183 LEU A N 1
ATOM 1413 C CA . LEU A 1 183 ? -2.369 0.807 11.148 1 89.69 183 LEU A CA 1
ATOM 1414 C C . LEU A 1 183 ? -1.021 0.803 11.859 1 89.69 183 LEU A C 1
ATOM 1416 O O . LEU A 1 183 ? -0.723 -0.113 12.625 1 89.69 183 LEU A O 1
ATOM 1420 N N . ALA A 1 184 ? -0.218 1.797 11.562 1 91.25 184 ALA A N 1
ATOM 1421 C CA . ALA A 1 184 ? 1.08 1.937 12.219 1 91.25 184 ALA A CA 1
ATOM 1422 C C . ALA A 1 184 ? 0.972 2.799 13.477 1 91.25 184 ALA A C 1
ATOM 1424 O O . ALA A 1 184 ? 1.941 2.939 14.219 1 91.25 184 ALA A O 1
ATOM 1425 N N . GLY A 1 185 ? -0.235 3.43 13.656 1 91.75 185 GLY A N 1
ATOM 1426 C CA . GLY A 1 185 ? -0.422 4.164 14.898 1 91.75 185 GLY A CA 1
ATOM 1427 C C . GLY A 1 185 ? -0.933 5.574 14.688 1 91.75 185 GLY A C 1
ATOM 1428 O O . GLY A 1 185 ? -1.288 6.262 15.648 1 91.75 185 GLY A O 1
ATOM 1429 N N . SER A 1 186 ? -0.952 6.066 13.422 1 95.38 186 SER A N 1
ATOM 1430 C CA . SER A 1 186 ? -1.505 7.395 13.172 1 95.38 186 SER A CA 1
ATOM 1431 C C . SER A 1 186 ? -2.988 7.449 13.516 1 95.38 186 SER A C 1
ATOM 1433 O O . SER A 1 186 ? -3.729 6.5 13.25 1 95.38 186 SER A O 1
ATOM 1435 N N . PRO A 1 187 ? -3.404 8.523 14.07 1 96.31 187 PRO A N 1
ATOM 1436 C CA . PRO A 1 187 ? -4.809 8.602 14.477 1 96.31 187 PRO A CA 1
ATOM 1437 C C . PRO A 1 187 ? -5.766 8.664 13.289 1 96.31 187 PRO A C 1
ATOM 1439 O O . PRO A 1 187 ? -6.949 8.344 13.422 1 96.31 187 PRO A O 1
ATOM 1442 N N . PHE A 1 188 ? -5.332 9.102 12.164 1 97.06 188 PHE A N 1
ATOM 1443 C CA . PHE A 1 188 ? -6.121 9.195 10.945 1 97.06 188 PHE A CA 1
ATOM 1444 C C . PHE A 1 188 ? -5.219 9.328 9.727 1 97.06 188 PHE A C 1
ATOM 1446 O O . PHE A 1 188 ? -3.994 9.414 9.859 1 97.06 188 PHE A O 1
ATOM 1453 N N . THR A 1 189 ? -5.809 9.266 8.539 1 96.75 189 THR A N 1
ATOM 1454 C CA . THR A 1 189 ? -5.137 9.508 7.27 1 96.75 189 THR A CA 1
ATOM 1455 C C . THR A 1 189 ? -5.941 10.469 6.402 1 96.75 189 THR A C 1
ATOM 1457 O O . THR A 1 189 ? -6.926 11.055 6.863 1 96.75 189 THR A O 1
ATOM 1460 N N . TYR A 1 190 ? -5.406 10.758 5.23 1 96.75 190 TYR A N 1
ATOM 1461 C CA . TYR A 1 190 ? -5.996 11.781 4.371 1 96.75 190 TYR A CA 1
ATOM 1462 C C . TYR A 1 190 ? -6.422 11.188 3.033 1 96.75 190 TYR A C 1
ATOM 1464 O O . TYR A 1 190 ? -5.727 10.328 2.482 1 96.75 190 TYR A O 1
ATOM 1472 N N . ALA A 1 191 ? -7.453 11.633 2.465 1 95.19 191 ALA A N 1
ATOM 1473 C CA . ALA A 1 191 ? -7.902 11.344 1.105 1 95.19 191 ALA A CA 1
ATOM 1474 C C . ALA A 1 191 ? -8.508 12.578 0.452 1 95.19 191 ALA A C 1
ATOM 1476 O O . ALA A 1 191 ? -8.867 13.539 1.137 1 95.19 191 ALA A O 1
ATOM 1477 N N . SER A 1 192 ? -8.547 12.578 -0.843 1 92.25 192 SER A N 1
ATOM 1478 C CA . SER A 1 192 ? -9.148 13.68 -1.582 1 92.25 192 SER A CA 1
ATOM 1479 C C . SER A 1 192 ? -10.641 13.461 -1.788 1 92.25 192 SER A C 1
ATOM 1481 O O . SER A 1 192 ? -11.125 12.328 -1.712 1 92.25 192 SER A O 1
ATOM 1483 N N . LEU A 1 193 ? -11.25 14.555 -2.01 1 86.25 193 LEU A N 1
ATOM 1484 C CA . LEU A 1 193 ? -12.656 14.484 -2.408 1 86.25 193 LEU A CA 1
ATOM 1485 C C . LEU A 1 193 ? -12.789 13.922 -3.818 1 86.25 193 LEU A C 1
ATOM 1487 O O . LEU A 1 193 ? -11.922 14.133 -4.664 1 86.25 193 LEU A O 1
ATOM 1491 N N . ASN A 1 194 ? -13.75 12.984 -4.039 1 68.12 194 ASN A N 1
ATOM 1492 C CA . ASN A 1 194 ? -13.992 12.312 -5.316 1 68.12 194 ASN A CA 1
ATOM 1493 C C . ASN A 1 194 ? -14.297 13.32 -6.422 1 68.12 194 ASN A C 1
ATOM 1495 O O . ASN A 1 194 ? -15.461 13.641 -6.664 1 68.12 194 ASN A O 1
ATOM 1499 N N . ASP A 1 195 ? -13.562 14.344 -6.793 1 56.66 195 ASP A N 1
ATOM 1500 C CA . ASP A 1 195 ? -14.094 15.391 -7.66 1 56.66 195 ASP A CA 1
ATOM 1501 C C . ASP A 1 195 ? -13.719 15.141 -9.117 1 56.66 195 ASP A C 1
ATOM 1503 O O . ASP A 1 195 ? -13.836 16.031 -9.961 1 56.66 195 ASP A O 1
ATOM 1507 N N . GLY A 1 196 ? -13.672 13.859 -9.5 1 52.03 196 GLY A N 1
ATOM 1508 C CA . GLY A 1 196 ? -13.477 13.68 -10.93 1 52.03 196 GLY A CA 1
ATOM 1509 C C . GLY A 1 196 ? -12.031 13.859 -11.359 1 52.03 196 GLY A C 1
ATOM 1510 O O . GLY A 1 196 ? -11.68 13.578 -12.508 1 52.03 196 GLY A O 1
ATOM 1511 N N . ASN A 1 197 ? -11.5 14.789 -10.82 1 41.91 197 ASN A N 1
ATOM 1512 C CA . ASN A 1 197 ? -10.141 14.992 -11.32 1 41.91 197 ASN A CA 1
ATOM 1513 C C . ASN A 1 197 ? -9.242 13.797 -11.008 1 41.91 197 ASN A C 1
ATOM 1515 O O . ASN A 1 197 ? -9.18 13.344 -9.859 1 41.91 197 ASN A O 1
ATOM 1519 N N . LYS A 1 198 ? -9.344 12.945 -11.859 1 45.69 198 LYS A N 1
ATOM 1520 C CA . LYS A 1 198 ? -8.344 11.883 -11.844 1 45.69 198 LYS A CA 1
ATOM 1521 C C . LYS A 1 198 ? -7.094 12.312 -11.086 1 45.69 198 LYS A C 1
ATOM 1523 O O . LYS A 1 198 ? -6.434 13.289 -11.461 1 45.69 198 LYS A O 1
ATOM 1528 N N . SER A 1 199 ? -7.219 12.445 -9.875 1 40.44 199 SER A N 1
ATOM 1529 C CA . SER A 1 199 ? -5.98 12.875 -9.234 1 40.44 199 SER A CA 1
ATOM 1530 C C . SER A 1 199 ? -4.766 12.234 -9.883 1 40.44 199 SER A C 1
ATOM 1532 O O . SER A 1 199 ? -4.594 11.016 -9.82 1 40.44 199 SER A O 1
ATOM 1534 N N . ALA A 1 200 ? -4.574 12.539 -11.094 1 38.69 200 ALA A N 1
ATOM 1535 C CA . ALA A 1 200 ? -3.311 12.156 -11.719 1 38.69 200 ALA A CA 1
ATOM 1536 C C . ALA A 1 200 ? -2.23 11.906 -10.672 1 38.69 200 ALA A C 1
ATOM 1538 O O . ALA A 1 200 ? -1.259 11.195 -10.93 1 38.69 200 ALA A O 1
ATOM 1539 N N . SER A 1 201 ? -2.256 12.805 -9.688 1 47.22 201 SER A N 1
ATOM 1540 C CA . SER A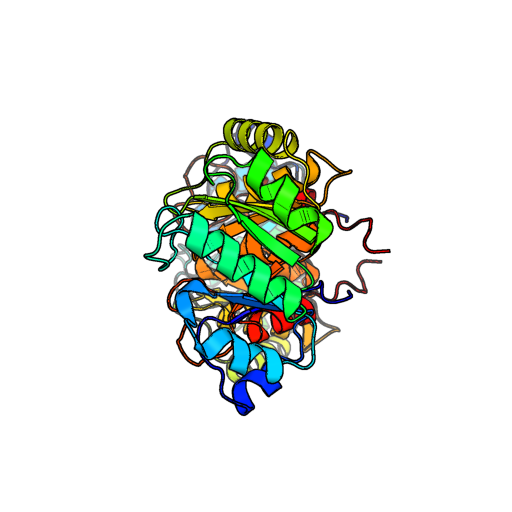 1 201 ? -1.126 12.875 -8.766 1 47.22 201 SER A CA 1
ATOM 1541 C C . SER A 1 201 ? -1.312 11.914 -7.59 1 47.22 201 SER A C 1
ATOM 1543 O O . SER A 1 201 ? -2.289 12.023 -6.848 1 47.22 201 SER A O 1
ATOM 1545 N N . GLY A 1 202 ? -1.115 10.602 -7.879 1 56.94 202 GLY A N 1
ATOM 1546 C CA . GLY A 1 202 ? -0.919 9.648 -6.797 1 56.94 202 GLY A CA 1
ATOM 1547 C C . GLY A 1 202 ? -1.834 9.891 -5.613 1 56.94 202 GLY A C 1
ATOM 1548 O O . GLY A 1 202 ? -1.615 9.352 -4.531 1 56.94 202 GLY A O 1
ATOM 1549 N N . GLN A 1 203 ? -2.912 10.836 -5.953 1 70.94 203 GLN A N 1
ATOM 1550 C CA . GLN A 1 203 ? -3.74 11.047 -4.77 1 70.94 203 GLN A CA 1
ATOM 1551 C C . GLN A 1 203 ? -4.883 10.039 -4.711 1 70.94 203 GLN A C 1
ATOM 1553 O O . GLN A 1 203 ? -5.551 9.789 -5.715 1 70.94 203 GLN A O 1
ATOM 1558 N N . MET A 1 204 ? -5.164 9.453 -3.688 1 88.06 204 MET A N 1
ATOM 1559 C CA . MET A 1 204 ? -6.211 8.484 -3.377 1 88.06 204 MET A CA 1
ATOM 1560 C C . MET A 1 204 ? -7.488 9.188 -2.928 1 88.06 204 MET A C 1
ATOM 1562 O O . MET A 1 204 ? -7.449 10.07 -2.068 1 88.06 204 MET A O 1
ATOM 1566 N N . THR A 1 205 ? -8.633 8.867 -3.625 1 91.56 205 THR A N 1
ATOM 1567 C CA . THR A 1 205 ? -9.906 9.438 -3.215 1 91.56 205 THR A CA 1
ATOM 1568 C C . THR A 1 205 ? -10.438 8.742 -1.964 1 91.56 205 THR A C 1
ATOM 1570 O O . THR A 1 205 ? -10.016 7.629 -1.639 1 91.56 205 THR A O 1
ATOM 1573 N N . LEU A 1 206 ? -11.32 9.438 -1.346 1 94.62 206 LEU A N 1
ATOM 1574 C CA . LEU A 1 206 ? -11.969 8.867 -0.17 1 94.62 206 LEU A CA 1
ATOM 1575 C C . LEU A 1 206 ? -12.633 7.535 -0.507 1 94.62 206 LEU A C 1
ATOM 1577 O O . LEU A 1 206 ? -12.492 6.559 0.235 1 94.62 206 LEU A O 1
ATOM 1581 N N . ALA A 1 207 ? -13.312 7.508 -1.636 1 92.81 207 ALA A N 1
ATOM 1582 C CA . ALA A 1 207 ? -14.016 6.293 -2.041 1 92.81 207 ALA A CA 1
ATOM 1583 C C . ALA A 1 207 ? -13.039 5.137 -2.244 1 92.81 207 ALA A C 1
ATOM 1585 O O . ALA A 1 207 ? -13.281 4.023 -1.771 1 92.81 207 ALA A O 1
ATOM 1586 N N . GLN A 1 208 ? -11.984 5.387 -2.889 1 92.5 208 GLN A N 1
ATOM 1587 C CA . GLN A 1 208 ? -10.961 4.371 -3.127 1 92.5 208 GLN A CA 1
ATOM 1588 C C . GLN A 1 208 ? -10.367 3.871 -1.814 1 92.5 208 GLN A C 1
ATOM 1590 O O . GLN A 1 208 ? -10.211 2.664 -1.617 1 92.5 208 GLN A O 1
ATOM 1595 N N . MET A 1 209 ? -10.047 4.801 -0.972 1 94.19 209 MET A N 1
ATOM 1596 C CA . MET A 1 209 ? -9.43 4.441 0.301 1 94.19 209 MET A CA 1
ATOM 1597 C C . MET A 1 209 ? -10.375 3.588 1.142 1 94.19 209 MET A C 1
ATOM 1599 O O . MET A 1 209 ? -9.961 2.578 1.716 1 94.19 209 MET A O 1
ATOM 1603 N N . ILE A 1 210 ? -11.617 3.967 1.223 1 93.88 210 ILE A N 1
ATOM 1604 C CA . ILE A 1 210 ? -12.609 3.213 1.976 1 93.88 210 ILE A CA 1
ATOM 1605 C C . ILE A 1 210 ? -12.727 1.801 1.407 1 93.88 210 ILE A C 1
ATOM 1607 O O . ILE A 1 210 ? -12.797 0.826 2.16 1 93.88 210 ILE A O 1
ATOM 1611 N N . GLU A 1 211 ? -12.711 1.72 0.118 1 92.94 211 GLU A N 1
ATOM 1612 C CA . GLU A 1 211 ? -12.828 0.412 -0.521 1 92.94 211 GLU A CA 1
ATOM 1613 C C . GLU A 1 211 ? -11.633 -0.473 -0.187 1 92.94 211 GLU A C 1
ATOM 1615 O O . GLU A 1 211 ? -11.781 -1.676 0.035 1 92.94 211 GLU A O 1
ATOM 1620 N N . ILE A 1 212 ? -10.469 0.052 -0.187 1 93.25 212 ILE A N 1
ATOM 1621 C CA . ILE A 1 212 ? -9.273 -0.707 0.154 1 93.25 212 ILE A CA 1
ATOM 1622 C C . ILE A 1 212 ? -9.375 -1.215 1.591 1 93.25 212 ILE A C 1
ATOM 1624 O O . ILE A 1 212 ? -9.141 -2.396 1.855 1 93.25 212 ILE A O 1
ATOM 1628 N N . TYR A 1 213 ? -9.797 -0.336 2.502 1 93.5 213 TYR A N 1
ATOM 1629 C CA . TYR A 1 213 ? -9.93 -0.748 3.895 1 93.5 213 TYR A CA 1
ATOM 1630 C C . TYR A 1 213 ? -10.992 -1.823 4.047 1 93.5 213 TYR A C 1
ATOM 1632 O O . TYR A 1 213 ? -10.844 -2.748 4.848 1 93.5 213 TYR A O 1
ATOM 1640 N N . ARG A 1 214 ? -12.039 -1.69 3.281 1 91.75 214 ARG A N 1
ATOM 1641 C CA . ARG A 1 214 ? -13.102 -2.693 3.334 1 91.75 214 ARG A CA 1
ATOM 1642 C C . ARG A 1 214 ? -12.602 -4.047 2.836 1 91.75 214 ARG A C 1
ATOM 1644 O O . ARG A 1 214 ? -13.008 -5.09 3.344 1 91.75 214 ARG A O 1
ATOM 1651 N N . SER A 1 215 ? -11.758 -3.973 1.835 1 89.75 215 SER A N 1
ATOM 1652 C CA . SER A 1 215 ? -11.242 -5.199 1.234 1 89.75 215 SER A CA 1
ATOM 1653 C C . SER A 1 215 ? -10.336 -5.953 2.203 1 89.75 215 SER A C 1
ATOM 1655 O O . SER A 1 215 ? -10.234 -7.18 2.135 1 89.75 215 SER A O 1
ATOM 1657 N N . VAL A 1 216 ? -9.578 -5.301 3.115 1 86.06 216 VAL A N 1
ATOM 1658 C CA . VAL A 1 216 ? -8.594 -5.949 3.977 1 86.06 216 VAL A CA 1
ATOM 1659 C C . VAL A 1 216 ? -9.203 -6.223 5.348 1 86.06 216 VAL A C 1
ATOM 1661 O O . VAL A 1 216 ? -8.531 -6.738 6.242 1 86.06 216 VAL A O 1
ATOM 1664 N N . ASN A 1 217 ? -10.594 -6.387 5.586 1 68.12 217 ASN A N 1
ATOM 1665 C CA . ASN A 1 217 ? -11.289 -6.656 6.836 1 68.12 217 ASN A CA 1
ATOM 1666 C C . ASN A 1 217 ? -10.789 -7.941 7.492 1 68.12 217 ASN A C 1
ATOM 1668 O O . ASN A 1 217 ? -11.109 -9.039 7.031 1 68.12 217 ASN A O 1
ATOM 1672 N N . TYR A 1 218 ? -9.453 -7.977 7.973 1 49.53 218 TYR A N 1
ATOM 1673 C CA . TYR A 1 218 ? -8.867 -9.156 8.609 1 49.53 218 TYR A CA 1
ATOM 1674 C C . TYR A 1 218 ? -9.734 -9.641 9.758 1 49.53 218 TYR A C 1
ATOM 1676 O O . TYR A 1 218 ? -9.664 -9.109 10.867 1 49.53 218 TYR A O 1
ATOM 1684 N N . ALA A 1 219 ? -11.016 -9.688 9.742 1 42.97 219 ALA A N 1
ATOM 1685 C CA . ALA A 1 219 ? -11.531 -10.422 10.891 1 42.97 219 ALA A CA 1
ATOM 1686 C C . ALA A 1 219 ? -10.695 -11.664 11.172 1 42.97 219 ALA A C 1
ATOM 1688 O O . ALA A 1 219 ? -10.57 -12.094 12.32 1 42.97 219 ALA A O 1
ATOM 1689 N N . ASN A 1 220 ? -10.43 -12.516 10.211 1 39.44 220 ASN A N 1
ATOM 1690 C CA . ASN A 1 220 ? -10.258 -13.953 10.406 1 39.44 220 ASN A CA 1
ATOM 1691 C C . ASN A 1 220 ? -8.828 -14.297 10.797 1 39.44 220 ASN A C 1
ATOM 1693 O O . ASN A 1 220 ? -8.391 -15.438 10.633 1 39.44 220 ASN A O 1
ATOM 1697 N N . HIS A 1 221 ? -7.965 -13.391 10.961 1 36.38 221 HIS A N 1
ATOM 1698 C CA . HIS A 1 221 ? -6.703 -14.062 11.25 1 36.38 221 HIS A CA 1
ATOM 1699 C C . HIS A 1 221 ? -6.797 -14.891 12.523 1 36.38 221 HIS A C 1
ATOM 1701 O O . HIS A 1 221 ? -5.777 -15.336 13.062 1 36.38 221 HIS A O 1
ATOM 1707 N N . T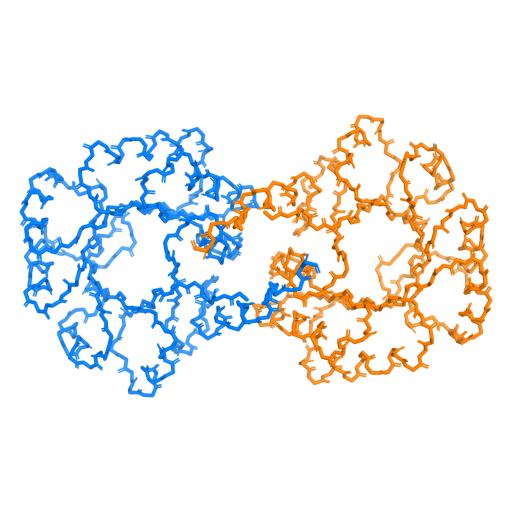HR A 1 222 ? -7.809 -14.906 13.227 1 28.94 222 THR A N 1
ATOM 1708 C CA . THR A 1 222 ? -7.703 -15.875 14.312 1 28.94 222 THR A CA 1
ATOM 1709 C C . THR A 1 222 ? -7.809 -17.297 13.773 1 28.94 222 THR A C 1
ATOM 1711 O O . THR A 1 222 ? -8.625 -17.578 12.891 1 28.94 222 THR A O 1
ATOM 1714 N N . MET B 1 1 ? 0.298 -7.797 15.078 1 57.97 1 MET B N 1
ATOM 1715 C CA . MET B 1 1 ? -0.218 -8.695 14.055 1 57.97 1 MET B CA 1
ATOM 1716 C C . MET B 1 1 ? 0.872 -9.648 13.562 1 57.97 1 MET B C 1
ATOM 1718 O O . MET B 1 1 ? 2.045 -9.273 13.516 1 57.97 1 MET B O 1
ATOM 1722 N N . LYS B 1 2 ? 0.508 -10.906 13.453 1 77.12 2 LYS B N 1
ATOM 1723 C CA . LYS B 1 2 ? 1.435 -11.898 12.914 1 77.12 2 LYS B CA 1
ATOM 1724 C C . LYS B 1 2 ? 1.746 -11.617 11.445 1 77.12 2 LYS B C 1
ATOM 1726 O O . LYS B 1 2 ? 0.856 -11.25 10.68 1 77.12 2 LYS B O 1
ATOM 1731 N N .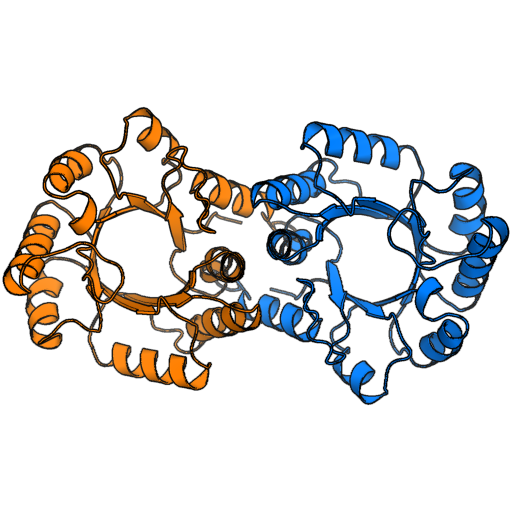 ILE B 1 3 ? 3.008 -11.508 11.023 1 90.75 3 ILE B N 1
ATOM 1732 C CA . ILE B 1 3 ? 3.441 -11.336 9.641 1 90.75 3 ILE B CA 1
ATOM 1733 C C . ILE B 1 3 ? 2.875 -12.461 8.781 1 90.75 3 ILE B C 1
ATOM 1735 O O . ILE B 1 3 ? 3.068 -13.641 9.086 1 90.75 3 ILE B O 1
ATOM 1739 N N . PRO B 1 4 ? 2.117 -12.133 7.781 1 94.25 4 PRO B N 1
ATOM 1740 C CA . PRO B 1 4 ? 1.607 -13.195 6.906 1 94.25 4 PRO B CA 1
ATOM 1741 C C . PRO B 1 4 ? 2.723 -13.984 6.23 1 94.25 4 PRO B C 1
ATOM 1743 O O . PRO B 1 4 ? 3.859 -13.508 6.145 1 94.25 4 PRO B O 1
ATOM 1746 N N . PRO B 1 5 ? 2.357 -15.219 5.828 1 97.12 5 PRO B N 1
ATOM 1747 C CA . PRO B 1 5 ? 3.365 -15.984 5.098 1 97.12 5 PRO B CA 1
ATOM 1748 C C . PRO B 1 5 ? 3.812 -15.297 3.811 1 97.12 5 PRO B C 1
ATOM 1750 O O . PRO B 1 5 ? 2.98 -14.773 3.064 1 97.12 5 PRO B 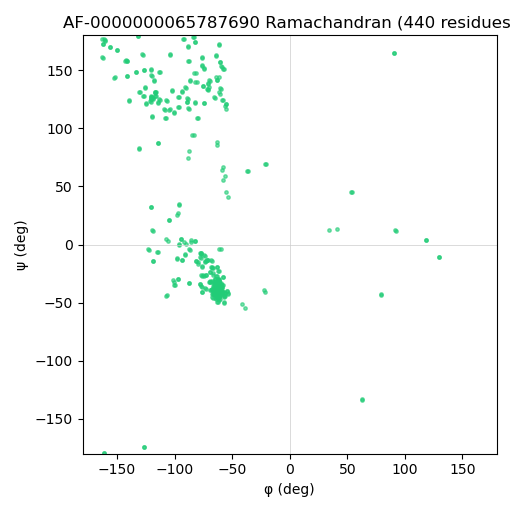O 1
ATOM 1753 N N . ILE B 1 6 ? 5.133 -15.258 3.568 1 97 6 ILE B N 1
ATOM 1754 C CA . ILE B 1 6 ? 5.695 -14.633 2.375 1 97 6 ILE B CA 1
ATOM 1755 C C . ILE B 1 6 ? 6.504 -15.664 1.588 1 97 6 ILE B C 1
ATOM 1757 O O . ILE B 1 6 ? 7.387 -16.328 2.141 1 97 6 ILE B O 1
ATOM 1761 N N . CYS B 1 7 ? 6.148 -15.836 0.354 1 97.88 7 CYS B N 1
ATOM 1762 C CA . CYS B 1 7 ? 6.949 -16.625 -0.57 1 97.88 7 CYS B CA 1
ATOM 1763 C C . CYS B 1 7 ? 8.086 -15.805 -1.156 1 97.88 7 CYS B C 1
ATOM 1765 O O . CYS B 1 7 ? 7.855 -14.75 -1.747 1 97.88 7 CYS B O 1
ATOM 1767 N N . CYS B 1 8 ? 9.258 -16.25 -0.976 1 96.69 8 CYS B N 1
ATOM 1768 C CA . CYS B 1 8 ? 10.414 -15.578 -1.562 1 96.69 8 CYS B CA 1
ATOM 1769 C C . CYS B 1 8 ? 10.828 -16.25 -2.869 1 96.69 8 CYS B C 1
ATOM 1771 O O . CYS B 1 8 ? 11.102 -17.438 -2.898 1 96.69 8 CYS B O 1
ATOM 1773 N N . VAL B 1 9 ? 10.953 -15.516 -3.943 1 96.06 9 VAL B N 1
ATOM 1774 C CA . VAL B 1 9 ? 11.195 -16.062 -5.277 1 96.06 9 VAL B CA 1
ATOM 1775 C C . VAL B 1 9 ? 12.695 -16.094 -5.551 1 96.06 9 VAL B C 1
ATOM 1777 O O . VAL B 1 9 ? 13.398 -15.102 -5.355 1 96.06 9 VAL B O 1
ATOM 1780 N N . ILE B 1 10 ? 13.141 -17.203 -6.023 1 95.12 10 ILE B N 1
ATOM 1781 C CA . ILE B 1 10 ? 14.547 -17.391 -6.359 1 95.12 10 ILE B CA 1
ATOM 1782 C C . ILE B 1 10 ? 14.695 -17.594 -7.867 1 95.12 10 ILE B C 1
ATOM 1784 O O . ILE B 1 10 ? 14.148 -18.562 -8.422 1 95.12 10 ILE B O 1
ATOM 1788 N N . THR B 1 11 ? 15.492 -16.719 -8.508 1 94.75 11 THR B N 1
ATOM 1789 C CA . THR B 1 11 ? 15.602 -16.734 -9.961 1 94.75 11 THR B CA 1
ATOM 1790 C C . THR B 1 11 ? 17.031 -17.031 -10.391 1 94.75 11 THR B C 1
ATOM 1792 O O . THR B 1 11 ? 17.297 -17.297 -11.562 1 94.75 11 THR B O 1
ATOM 1795 N N . GLN B 1 12 ? 17.922 -16.938 -9.484 1 93.25 12 GLN B N 1
ATOM 1796 C CA . GLN B 1 12 ? 19.344 -17.234 -9.688 1 93.25 12 GLN B CA 1
ATOM 1797 C C . GLN B 1 12 ? 19.938 -17.938 -8.469 1 93.25 12 GLN B C 1
ATOM 1799 O O . GLN B 1 12 ? 19.391 -17.859 -7.367 1 93.25 12 GLN B O 1
ATOM 1804 N N . LEU B 1 13 ? 21 -18.609 -8.773 1 92.88 13 LEU B N 1
ATOM 1805 C CA . LEU B 1 13 ? 21.672 -19.281 -7.664 1 92.88 13 LEU B CA 1
ATOM 1806 C C . LEU B 1 13 ? 22.031 -18.266 -6.578 1 92.88 13 LEU B C 1
ATOM 1808 O O . LEU B 1 13 ? 22.812 -17.344 -6.82 1 92.88 13 LEU B O 1
ATOM 1812 N N . PRO B 1 14 ? 21.484 -18.484 -5.43 1 90.75 14 PRO B N 1
ATOM 1813 C CA . PRO B 1 14 ? 21.719 -17.484 -4.383 1 90.75 14 PRO B CA 1
ATOM 1814 C C . PRO B 1 14 ? 23.047 -17.688 -3.654 1 90.75 14 PRO B C 1
ATOM 1816 O O . PRO B 1 14 ? 23.484 -18.828 -3.504 1 90.75 14 PRO B O 1
ATOM 1819 N N . GLN B 1 15 ? 23.578 -16.531 -3.258 1 88.62 15 GLN B N 1
ATOM 1820 C CA . GLN B 1 15 ? 24.719 -16.609 -2.34 1 88.62 15 GLN B CA 1
ATOM 1821 C C . GLN B 1 15 ? 24.25 -16.984 -0.933 1 88.62 15 GLN B C 1
ATOM 1823 O O . GLN B 1 15 ? 23.141 -16.656 -0.529 1 88.62 15 GLN B O 1
ATOM 1828 N N . ALA B 1 16 ? 25.141 -17.625 -0.249 1 86.31 16 ALA B N 1
ATOM 1829 C CA . ALA B 1 16 ? 24.812 -18.078 1.102 1 86.31 16 ALA B CA 1
ATOM 1830 C C . ALA B 1 16 ? 24.328 -16.922 1.971 1 86.31 16 ALA B C 1
ATOM 1832 O O . ALA B 1 16 ? 23.375 -17.062 2.736 1 86.31 16 ALA B O 1
ATOM 1833 N N . GLU B 1 17 ? 24.969 -15.828 1.797 1 85.88 17 GLU B N 1
ATOM 1834 C CA . GLU B 1 17 ? 24.609 -14.656 2.598 1 85.88 17 GLU B CA 1
ATOM 1835 C C . GLU B 1 17 ? 23.203 -14.164 2.264 1 85.88 17 GLU B C 1
ATOM 1837 O O . GLU B 1 17 ? 22.469 -13.727 3.148 1 85.88 17 GLU B O 1
ATOM 1842 N N . THR B 1 18 ? 22.859 -14.258 1.055 1 86.75 18 THR B N 1
ATOM 1843 C CA . THR B 1 18 ? 21.547 -13.828 0.606 1 86.75 18 THR B CA 1
ATOM 1844 C C . THR B 1 18 ? 20.453 -14.758 1.143 1 86.75 18 THR B C 1
ATOM 1846 O O . THR B 1 18 ? 19.391 -14.297 1.557 1 86.75 18 THR B O 1
ATOM 1849 N N . LEU B 1 19 ? 20.75 -16 1.157 1 89.31 19 LEU B N 1
ATOM 1850 C CA . LEU B 1 19 ? 19.812 -16.969 1.678 1 89.31 19 LEU B CA 1
ATOM 1851 C C . LEU B 1 19 ? 19.594 -16.781 3.176 1 89.31 19 LEU B C 1
ATOM 1853 O O . LEU B 1 19 ? 18.469 -16.906 3.666 1 89.31 19 LEU B O 1
ATOM 1857 N N . LYS B 1 20 ? 20.672 -16.453 3.84 1 87.12 20 LYS B N 1
ATOM 1858 C CA . LYS B 1 20 ? 20.578 -16.203 5.273 1 87.12 20 LYS B CA 1
ATOM 1859 C C . LYS B 1 20 ? 19.672 -15 5.555 1 87.12 20 LYS B C 1
ATOM 1861 O O . LYS B 1 20 ? 18.891 -15.016 6.504 1 87.12 20 LYS B O 1
ATOM 1866 N N . LYS B 1 21 ? 19.719 -14.078 4.695 1 86.94 21 LYS B N 1
ATOM 1867 C CA . LYS B 1 21 ? 18.938 -12.859 4.852 1 86.94 21 LYS B CA 1
ATOM 1868 C C . LYS B 1 21 ? 17.469 -13.102 4.488 1 86.94 21 LYS B C 1
ATOM 1870 O O . LYS B 1 21 ? 16.625 -12.25 4.727 1 86.94 21 LYS B O 1
ATOM 1875 N N . SER B 1 22 ? 17.188 -14.297 3.959 1 91.06 22 SER B N 1
ATOM 1876 C CA . SER B 1 22 ? 15.828 -14.602 3.51 1 91.06 22 SER B CA 1
ATOM 1877 C C . SER B 1 22 ? 15.117 -15.523 4.492 1 91.06 22 SER B C 1
ATOM 1879 O O . SER B 1 22 ? 14.133 -16.172 4.137 1 91.06 22 SER B O 1
ATOM 1881 N N . GLU B 1 23 ? 15.562 -15.578 5.73 1 90.81 23 GLU B N 1
ATOM 1882 C CA . GLU B 1 23 ? 15.016 -16.484 6.738 1 90.81 23 GLU B CA 1
ATOM 1883 C C . GLU B 1 23 ? 13.586 -16.109 7.105 1 90.81 23 GLU B C 1
ATOM 1885 O O . GLU B 1 23 ? 12.836 -16.938 7.637 1 90.81 23 GLU B O 1
ATOM 1890 N N . GLY B 1 24 ? 13.188 -14.914 6.852 1 93.5 24 GLY B N 1
ATOM 1891 C CA . GLY B 1 24 ? 11.836 -14.477 7.152 1 93.5 24 GLY B CA 1
ATOM 1892 C C . GLY B 1 24 ? 10.797 -15.031 6.195 1 93.5 24 GLY B C 1
ATOM 1893 O O . GLY B 1 24 ? 9.594 -14.945 6.457 1 93.5 24 GLY B O 1
ATOM 1894 N N . ALA B 1 25 ? 11.227 -15.672 5.105 1 96.62 25 ALA B N 1
ATOM 1895 C CA . ALA B 1 25 ? 10.312 -16.281 4.145 1 96.62 25 ALA B CA 1
ATOM 1896 C C . ALA B 1 25 ? 9.625 -17.516 4.746 1 96.62 25 ALA B C 1
ATOM 1898 O O . ALA B 1 25 ? 10.234 -18.25 5.52 1 96.62 25 ALA B O 1
ATOM 1899 N N . ALA B 1 26 ? 8.352 -17.656 4.41 1 97.75 26 ALA B N 1
ATOM 1900 C CA . ALA B 1 26 ? 7.656 -18.875 4.805 1 97.75 26 ALA B CA 1
ATOM 1901 C C . ALA B 1 26 ? 8.109 -20.062 3.955 1 97.75 26 ALA B C 1
ATOM 1903 O O . ALA B 1 26 ? 8.234 -21.172 4.461 1 97.75 26 ALA B O 1
ATOM 1904 N N . PHE B 1 27 ? 8.328 -19.828 2.756 1 98.25 27 PHE B N 1
ATOM 1905 C CA . PHE B 1 27 ? 8.82 -20.812 1.791 1 98.25 27 PHE B CA 1
ATOM 1906 C C . PHE B 1 27 ? 9.367 -20.109 0.552 1 98.25 27 PHE B C 1
ATOM 1908 O O . PHE B 1 27 ? 9.359 -18.891 0.467 1 98.25 27 PHE B O 1
ATOM 1915 N N . TYR B 1 28 ? 9.922 -20.906 -0.411 1 97.56 28 TYR B N 1
ATOM 1916 C CA . TYR B 1 28 ? 10.57 -20.344 -1.587 1 97.56 28 TYR B CA 1
ATOM 1917 C C . TYR B 1 28 ? 9.891 -20.812 -2.867 1 97.56 28 TYR B C 1
ATOM 1919 O O . TYR B 1 28 ? 9.25 -21.875 -2.887 1 97.56 28 TYR B O 1
ATOM 1927 N N . GLU B 1 29 ? 9.945 -20.016 -3.797 1 98.25 29 GLU B N 1
ATOM 1928 C CA . GLU B 1 29 ? 9.641 -20.422 -5.164 1 98.25 29 GLU B CA 1
ATOM 1929 C C . GLU B 1 29 ? 10.906 -20.516 -6.012 1 98.25 29 GLU B C 1
ATOM 1931 O O . GLU B 1 29 ? 11.641 -19.531 -6.148 1 98.25 29 GLU B O 1
ATOM 1936 N N . LEU B 1 30 ? 11.141 -21.641 -6.586 1 97.88 30 LEU B N 1
ATOM 1937 C CA . LEU B 1 30 ? 12.234 -21.797 -7.535 1 97.88 30 LEU B CA 1
ATOM 1938 C C . LEU B 1 30 ? 11.742 -21.656 -8.969 1 97.88 30 LEU B C 1
ATOM 1940 O O . LEU B 1 30 ? 10.914 -22.453 -9.43 1 97.88 30 LEU B O 1
ATOM 1944 N N . ARG B 1 31 ? 12.258 -20.672 -9.625 1 97.56 31 ARG B N 1
ATOM 1945 C CA . ARG B 1 31 ? 12 -20.484 -11.047 1 97.56 31 ARG B CA 1
ATOM 1946 C C . ARG B 1 31 ? 12.938 -21.344 -11.891 1 97.56 31 ARG B C 1
ATOM 1948 O O . ARG B 1 31 ? 14.008 -20.875 -12.297 1 97.56 31 ARG B O 1
ATOM 1955 N N . LEU B 1 32 ? 12.43 -22.484 -12.219 1 98.19 32 LEU B N 1
ATOM 1956 C CA . LEU B 1 32 ? 13.25 -23.453 -12.945 1 98.19 32 LEU B CA 1
ATOM 1957 C C . LEU B 1 32 ? 13.641 -22.922 -14.312 1 98.19 32 LEU B C 1
ATOM 1959 O O . LEU B 1 32 ? 14.734 -23.203 -14.812 1 98.19 32 LEU B O 1
ATOM 1963 N N . ASP B 1 33 ? 12.789 -22.188 -14.859 1 97.25 33 ASP B N 1
ATOM 1964 C CA . ASP B 1 33 ? 13.023 -21.625 -16.188 1 97.25 33 ASP B CA 1
ATOM 1965 C C . ASP B 1 33 ? 14.172 -20.625 -16.172 1 97.25 33 ASP B C 1
ATOM 1967 O O . ASP B 1 33 ? 14.812 -20.375 -17.203 1 97.25 33 ASP B O 1
ATOM 1971 N N . LEU B 1 34 ? 14.422 -20.031 -15.062 1 95.81 34 LEU B N 1
ATOM 1972 C CA . LEU B 1 34 ? 15.477 -19.031 -14.945 1 95.81 34 LEU B CA 1
ATOM 1973 C C . LEU B 1 34 ? 16.734 -19.641 -14.328 1 95.81 34 LEU B C 1
ATOM 1975 O O . LEU B 1 34 ? 17.844 -19.328 -14.742 1 95.81 34 LEU B O 1
ATOM 1979 N N . LEU B 1 35 ? 16.531 -20.547 -13.438 1 96 35 LEU B N 1
ATOM 1980 C CA . LEU B 1 35 ? 17.641 -21.172 -12.727 1 96 35 LEU B CA 1
ATOM 1981 C C . LEU B 1 35 ? 18.359 -22.172 -13.625 1 96 35 LEU B C 1
ATOM 1983 O O . LEU B 1 35 ? 19.531 -22.5 -13.391 1 96 35 LEU B O 1
ATOM 1987 N N . GLY B 1 36 ? 17.625 -22.688 -14.57 1 94.62 36 GLY B N 1
ATOM 1988 C CA . GLY B 1 36 ? 18.203 -23.75 -15.391 1 94.62 36 GLY B CA 1
ATOM 1989 C C . GLY B 1 36 ? 18.562 -24.984 -14.602 1 94.62 36 GLY B C 1
ATOM 1990 O O . GLY B 1 36 ? 17.75 -25.516 -13.836 1 94.62 36 GLY B O 1
ATOM 1991 N N . GLU B 1 37 ? 19.719 -25.453 -14.844 1 93.38 37 GLU B N 1
ATOM 1992 C CA . GLU B 1 37 ? 20.141 -26.688 -14.195 1 93.38 37 GLU B CA 1
ATOM 1993 C C . GLU B 1 37 ? 20.562 -26.438 -12.75 1 93.38 37 GLU B C 1
ATOM 1995 O O . GLU B 1 37 ? 20.719 -27.391 -11.969 1 93.38 37 GLU B O 1
ATOM 2000 N N . ASN B 1 38 ? 20.688 -25.234 -12.398 1 95.5 38 ASN B N 1
ATOM 2001 C CA . ASN B 1 38 ? 21.141 -24.875 -11.062 1 95.5 38 ASN B CA 1
ATOM 2002 C C . ASN B 1 38 ? 20.016 -25.016 -10.031 1 95.5 38 ASN B C 1
ATOM 2004 O O . ASN B 1 38 ? 20.234 -24.828 -8.836 1 95.5 38 ASN B O 1
ATOM 2008 N N . TRP B 1 39 ? 18.766 -25.281 -10.508 1 97 39 TRP B N 1
ATOM 2009 C CA . TRP B 1 39 ? 17.656 -25.328 -9.555 1 97 39 TRP B CA 1
ATOM 2010 C C . TRP B 1 39 ? 17.875 -26.438 -8.523 1 97 39 TRP B C 1
ATOM 2012 O O . TRP B 1 39 ? 17.484 -26.281 -7.363 1 97 39 TRP B O 1
ATOM 2022 N N . ARG B 1 40 ? 18.547 -27.562 -8.891 1 96.94 40 ARG B N 1
ATOM 2023 C CA . ARG B 1 40 ? 18.781 -28.656 -7.961 1 96.94 40 ARG B CA 1
ATOM 2024 C C . ARG B 1 40 ? 19.75 -28.234 -6.855 1 96.94 40 ARG B C 1
ATOM 2026 O O . ARG B 1 40 ? 19.5 -28.516 -5.676 1 96.94 40 ARG B O 1
ATOM 2033 N N . GLU B 1 41 ? 20.812 -27.578 -7.297 1 96.31 41 GLU B N 1
ATOM 2034 C CA . GLU B 1 41 ? 21.766 -27.062 -6.324 1 96.31 41 GLU B CA 1
ATOM 2035 C C . GLU B 1 41 ? 21.094 -26.062 -5.375 1 96.31 41 GLU B C 1
ATOM 2037 O O . GLU B 1 41 ? 21.359 -26.078 -4.172 1 96.31 41 GLU B O 1
ATOM 2042 N N . THR B 1 42 ? 20.25 -25.266 -5.93 1 96.38 42 THR B N 1
ATOM 2043 C CA . THR B 1 42 ? 19.516 -24.297 -5.125 1 96.38 42 THR B CA 1
ATOM 2044 C C . THR B 1 42 ? 18.609 -24.984 -4.117 1 96.38 42 THR B C 1
ATOM 2046 O O . THR B 1 42 ? 18.594 -24.625 -2.941 1 96.38 42 THR B O 1
ATOM 2049 N N . ALA B 1 43 ? 17.922 -25.984 -4.555 1 97.25 43 ALA B N 1
ATOM 2050 C CA . ALA B 1 43 ? 16.984 -26.719 -3.703 1 97.25 43 ALA B CA 1
ATOM 2051 C C . ALA B 1 43 ? 17.688 -27.312 -2.488 1 97.25 43 ALA B C 1
ATOM 2053 O O . ALA B 1 43 ? 17.141 -27.297 -1.378 1 97.25 43 ALA B O 1
ATOM 2054 N N . VAL B 1 44 ? 18.891 -27.766 -2.666 1 95.19 44 VAL B N 1
ATOM 2055 C CA . VAL B 1 44 ? 19.641 -28.422 -1.611 1 95.19 44 VAL B CA 1
ATOM 2056 C C . VAL B 1 44 ? 20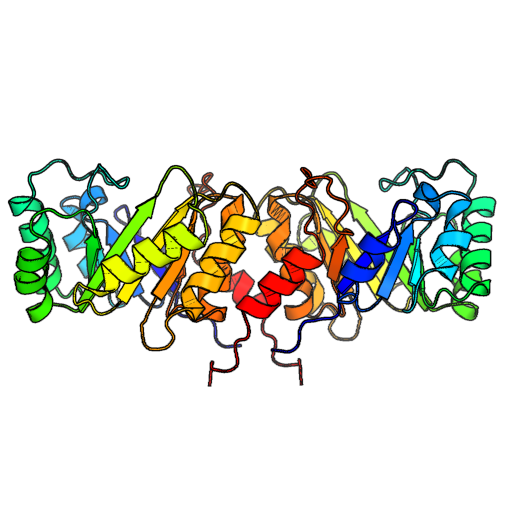.094 -27.406 -0.568 1 95.19 44 VAL B C 1
ATOM 2058 O O . VAL B 1 44 ? 20.25 -27.734 0.609 1 95.19 44 VAL B O 1
ATOM 2061 N N . LEU B 1 45 ? 20.234 -26.172 -1.024 1 94.31 45 LEU B N 1
ATOM 2062 C CA . LEU B 1 45 ? 20.719 -25.125 -0.142 1 94.31 45 LEU B CA 1
ATOM 2063 C C . LEU B 1 45 ? 19.594 -24.609 0.754 1 94.31 45 LEU B C 1
ATOM 2065 O O . LEU B 1 45 ? 19.859 -23.922 1.751 1 94.31 45 LEU B O 1
ATOM 2069 N N . LEU B 1 46 ? 18.359 -24.906 0.428 1 95.12 46 LEU B N 1
ATOM 2070 C CA . LEU B 1 46 ? 17.219 -24.312 1.13 1 95.12 46 LEU B CA 1
ATOM 2071 C C . LEU B 1 46 ? 16.938 -25.062 2.432 1 95.12 46 LEU B C 1
ATOM 2073 O O . LEU B 1 46 ? 17.047 -26.281 2.488 1 95.12 46 LEU B O 1
ATOM 2077 N N . ASN B 1 47 ? 16.609 -24.328 3.492 1 93.69 47 ASN B N 1
ATOM 2078 C CA . ASN B 1 47 ? 16.266 -24.922 4.785 1 93.69 47 ASN B CA 1
ATOM 2079 C C . ASN B 1 47 ? 14.773 -24.812 5.066 1 93.69 47 ASN B C 1
ATOM 2081 O O . ASN B 1 47 ? 14.328 -25.109 6.176 1 93.69 47 ASN B O 1
ATOM 2085 N N . LYS B 1 48 ? 14.023 -24.328 4.133 1 97.06 48 LYS B N 1
ATOM 2086 C CA . LYS B 1 48 ? 12.57 -24.234 4.168 1 97.06 48 LYS B CA 1
ATOM 2087 C C . LYS B 1 48 ? 11.945 -24.844 2.918 1 97.06 48 LYS B C 1
ATOM 2089 O O . LYS B 1 48 ? 12.641 -25.078 1.926 1 97.06 48 LYS B O 1
ATOM 2094 N N . PRO B 1 49 ? 10.586 -25.125 3.008 1 98.25 49 PRO B N 1
ATOM 2095 C CA . PRO B 1 49 ? 9.938 -25.734 1.841 1 98.25 49 PRO B CA 1
ATOM 2096 C C . PRO B 1 49 ? 10.039 -24.859 0.592 1 98.25 49 PRO B C 1
ATOM 2098 O O . PRO B 1 49 ? 10.211 -23.641 0.696 1 98.25 49 PRO B O 1
ATOM 2101 N N . PHE B 1 50 ? 9.992 -25.547 -0.558 1 98.56 50 PHE B N 1
ATOM 2102 C CA . PHE B 1 50 ? 9.992 -24.766 -1.793 1 98.56 50 PHE B CA 1
ATOM 2103 C C . PHE B 1 50 ? 8.922 -25.281 -2.752 1 98.56 50 PHE B C 1
ATOM 2105 O O . PHE B 1 50 ? 8.57 -26.453 -2.723 1 98.56 50 PHE B O 1
ATOM 2112 N N . MET B 1 51 ? 8.398 -24.344 -3.52 1 98.81 51 MET B N 1
ATOM 2113 C CA . MET B 1 51 ? 7.59 -24.672 -4.688 1 98.81 51 MET B CA 1
ATOM 2114 C C . MET B 1 51 ? 8.383 -24.469 -5.973 1 98.81 51 MET B C 1
ATOM 2116 O O . MET B 1 51 ? 9.422 -23.812 -5.969 1 98.81 51 MET B O 1
ATOM 2120 N N . ALA B 1 52 ? 7.895 -25.047 -7.062 1 98.75 52 ALA B N 1
ATOM 2121 C CA . ALA B 1 52 ? 8.617 -24.969 -8.328 1 98.75 52 ALA B CA 1
ATOM 2122 C C . ALA B 1 52 ? 7.73 -24.406 -9.43 1 98.75 52 ALA B C 1
ATOM 2124 O O . ALA B 1 52 ? 6.547 -24.75 -9.523 1 98.75 52 ALA B O 1
ATOM 2125 N N . THR B 1 53 ? 8.297 -23.547 -10.117 1 98.5 53 THR B N 1
ATOM 2126 C CA . THR B 1 53 ? 7.66 -22.953 -11.289 1 98.5 53 THR B CA 1
ATOM 2127 C C . THR B 1 53 ? 8.562 -23.078 -12.516 1 98.5 53 THR B C 1
ATOM 2129 O O . THR B 1 53 ? 9.758 -22.797 -12.438 1 98.5 53 THR B O 1
ATOM 2132 N N . CYS B 1 54 ? 8.039 -23.594 -13.57 1 98.12 54 CYS B N 1
ATOM 2133 C CA . CYS B 1 54 ? 8.672 -23.484 -14.883 1 98.12 54 CYS B CA 1
ATOM 2134 C C . CYS B 1 54 ? 7.816 -22.656 -15.836 1 98.12 54 CYS B C 1
ATOM 2136 O O . CYS B 1 54 ? 6.996 -23.203 -16.578 1 98.12 54 CYS B O 1
ATOM 2138 N N . ARG B 1 55 ? 8.078 -21.438 -15.727 1 95.81 55 ARG B N 1
ATOM 2139 C CA . ARG B 1 55 ? 7.176 -20.469 -16.344 1 95.81 55 ARG B CA 1
ATOM 2140 C C . ARG B 1 55 ? 7.352 -20.422 -17.859 1 95.81 55 ARG B C 1
ATOM 2142 O O . ARG B 1 55 ? 8.477 -20.359 -18.359 1 95.81 55 ARG B O 1
ATOM 2149 N N . ARG B 1 56 ? 6.238 -20.391 -18.547 1 92.81 56 ARG B N 1
ATOM 2150 C CA . ARG B 1 56 ? 6.211 -20.312 -20 1 92.81 56 ARG B CA 1
ATOM 2151 C C . ARG B 1 56 ? 6.539 -18.891 -20.469 1 92.81 56 ARG B C 1
ATOM 2153 O O . ARG B 1 56 ? 6.219 -17.922 -19.797 1 92.81 56 ARG B O 1
ATOM 2160 N N . SER B 1 57 ? 7.062 -18.828 -21.703 1 89.56 57 SER B N 1
ATOM 2161 C CA . SER B 1 57 ? 7.426 -17.531 -22.266 1 89.56 57 SER B CA 1
ATOM 2162 C C . SER B 1 57 ? 6.195 -16.641 -22.469 1 89.56 57 SER B C 1
ATOM 2164 O O . SER B 1 57 ? 6.266 -15.422 -22.312 1 89.56 57 SER B O 1
ATOM 2166 N N . ALA B 1 58 ? 5.062 -17.234 -22.75 1 85.94 58 ALA B N 1
ATOM 2167 C CA . ALA B 1 58 ? 3.814 -16.5 -22.984 1 85.94 58 ALA B CA 1
ATOM 2168 C C . ALA B 1 58 ? 3.396 -15.719 -21.734 1 85.94 58 ALA B C 1
ATOM 2170 O O . ALA B 1 58 ? 2.664 -14.734 -21.844 1 85.94 58 ALA B O 1
ATOM 2171 N N . GLU B 1 59 ? 3.887 -16.156 -20.594 1 89.81 59 GLU B N 1
ATOM 2172 C CA . GLU B 1 59 ? 3.535 -15.484 -19.344 1 89.81 59 GLU B CA 1
ATOM 2173 C C . GLU B 1 59 ? 4.777 -14.961 -18.641 1 89.81 59 GLU B C 1
ATOM 2175 O O . GLU B 1 59 ? 4.875 -15.031 -17.406 1 89.81 59 GLU B O 1
ATOM 2180 N N . GLY B 1 60 ? 5.75 -14.578 -19.391 1 88.12 60 GLY B N 1
ATOM 2181 C CA . GLY B 1 60 ? 6.883 -13.859 -18.828 1 88.12 60 GLY B CA 1
ATOM 2182 C C . GLY B 1 60 ? 8.016 -14.766 -18.391 1 88.12 60 GLY B C 1
ATOM 2183 O O . GLY B 1 60 ? 8.938 -14.336 -17.703 1 88.12 60 GLY B O 1
ATOM 2184 N N . GLY B 1 61 ? 7.941 -16.062 -18.812 1 93.62 61 GLY B N 1
ATOM 2185 C CA . GLY B 1 61 ? 9.008 -16.984 -18.469 1 93.62 61 GLY B CA 1
ATOM 2186 C C . GLY B 1 61 ? 10.086 -17.078 -19.531 1 93.62 61 GLY B C 1
ATOM 2187 O O . GLY B 1 61 ? 10.055 -16.344 -20.516 1 93.62 61 GLY B O 1
ATOM 2188 N N . SER B 1 62 ? 11.109 -17.891 -19.172 1 93.06 62 SER B N 1
ATOM 2189 C CA . SER B 1 62 ? 12.258 -18.016 -20.062 1 93.06 62 SER B CA 1
ATOM 2190 C C . SER B 1 62 ? 12.43 -19.453 -20.531 1 93.06 62 SER B C 1
ATOM 2192 O O . SER B 1 62 ? 13.461 -19.812 -21.109 1 93.06 62 SER B O 1
ATOM 2194 N N . PHE B 1 63 ? 11.422 -20.281 -20.281 1 93.12 63 PHE B N 1
ATOM 2195 C CA . PHE B 1 63 ? 11.539 -21.672 -20.703 1 93.12 63 PHE B CA 1
ATOM 2196 C C . PHE B 1 63 ? 11.445 -21.781 -22.219 1 93.12 63 PHE B C 1
ATOM 2198 O O . PHE B 1 63 ? 10.523 -21.234 -22.844 1 93.12 63 PHE B O 1
ATOM 2205 N N . LYS B 1 64 ? 12.305 -22.5 -22.844 1 88.19 64 LYS B N 1
ATOM 2206 C CA . LYS B 1 64 ? 12.398 -22.562 -24.297 1 88.19 64 LYS B CA 1
ATOM 2207 C C . LYS B 1 64 ? 12.047 -23.953 -24.828 1 88.19 64 LYS B C 1
ATOM 2209 O O . LYS B 1 64 ? 11.953 -24.156 -26.031 1 88.19 64 LYS B O 1
ATOM 2214 N N . GLY B 1 65 ? 11.844 -24.922 -24 1 91.44 65 GLY B N 1
ATOM 2215 C CA . GLY B 1 65 ? 11.547 -26.281 -24.438 1 91.44 65 GLY B CA 1
ATOM 2216 C C . GLY B 1 65 ? 10.078 -26.5 -24.75 1 91.44 65 GLY B C 1
ATOM 2217 O O . GLY B 1 65 ? 9.297 -25.547 -24.75 1 91.44 65 GLY B O 1
ATOM 2218 N N . ASN B 1 66 ? 9.727 -27.672 -25.172 1 94.31 66 ASN B N 1
ATOM 2219 C CA . ASN B 1 66 ? 8.336 -28 -25.453 1 94.31 66 ASN B CA 1
ATOM 2220 C C . ASN B 1 66 ? 7.59 -28.375 -24.172 1 94.31 66 ASN B C 1
ATOM 2222 O O . ASN B 1 66 ? 8.195 -28.469 -23.094 1 94.31 66 ASN B O 1
ATOM 2226 N N . GLU B 1 67 ? 6.352 -28.578 -24.25 1 95.81 67 GLU B N 1
ATOM 2227 C CA . GLU B 1 67 ? 5.492 -28.766 -23.094 1 95.81 67 GLU B CA 1
ATOM 2228 C C . GLU B 1 67 ? 5.828 -30.062 -22.359 1 95.81 67 GLU B C 1
ATOM 2230 O O . GLU B 1 67 ? 5.785 -30.125 -21.141 1 95.81 67 GLU B O 1
ATOM 2235 N N . ALA B 1 68 ? 6.145 -31.109 -23.078 1 96.31 68 ALA B N 1
ATOM 2236 C CA . ALA B 1 68 ? 6.512 -32.375 -22.453 1 96.31 68 ALA B CA 1
ATOM 2237 C C . ALA B 1 68 ? 7.754 -32.219 -21.578 1 96.31 68 ALA B C 1
ATOM 2239 O O . ALA B 1 68 ? 7.805 -32.719 -20.469 1 96.31 68 ALA B O 1
ATOM 2240 N N . GLU B 1 69 ? 8.711 -31.484 -22.062 1 96.81 69 GLU B N 1
ATOM 2241 C CA . GLU B 1 69 ? 9.93 -31.203 -21.312 1 96.81 69 GLU B CA 1
ATOM 2242 C C . GLU B 1 69 ? 9.633 -30.359 -20.078 1 96.81 69 GLU B C 1
ATOM 2244 O O . GLU B 1 69 ? 10.219 -30.578 -19.016 1 96.81 69 GLU B O 1
ATOM 2249 N N . ARG B 1 70 ? 8.773 -29.422 -20.25 1 97.5 70 ARG B N 1
ATOM 2250 C CA . ARG B 1 70 ? 8.391 -28.531 -19.156 1 97.5 70 ARG B CA 1
ATOM 2251 C C . ARG B 1 70 ? 7.758 -29.328 -18.016 1 97.5 70 ARG B C 1
ATOM 2253 O O . ARG B 1 70 ? 8.141 -29.188 -16.859 1 97.5 70 ARG B O 1
ATOM 2260 N N . ILE B 1 71 ? 6.832 -30.188 -18.406 1 97.81 71 ILE B N 1
ATOM 2261 C CA . ILE B 1 71 ? 6.129 -31 -17.406 1 97.81 71 ILE B CA 1
ATOM 2262 C C . ILE B 1 71 ? 7.105 -31.953 -16.734 1 97.81 71 ILE B C 1
ATOM 2264 O O . ILE B 1 71 ? 7.051 -32.156 -15.523 1 97.81 71 ILE B O 1
ATOM 2268 N N . ASN B 1 72 ? 7.992 -32.531 -17.516 1 97.69 72 ASN B N 1
ATOM 2269 C CA . ASN B 1 72 ? 9.008 -33.406 -16.953 1 97.69 72 ASN B CA 1
ATO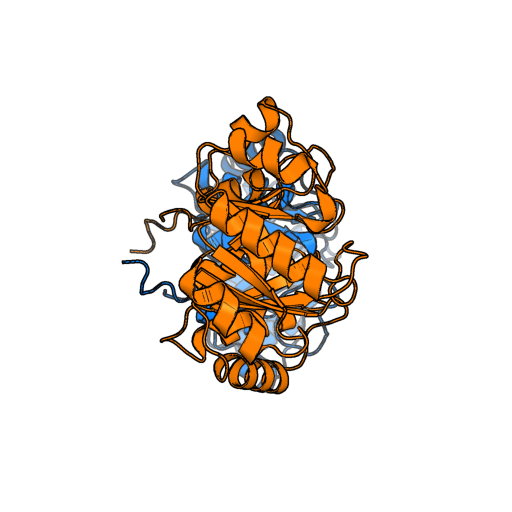M 2270 C C . ASN B 1 72 ? 9.867 -32.688 -15.914 1 97.69 72 ASN B C 1
ATOM 2272 O O . ASN B 1 72 ? 10.211 -33.281 -14.883 1 97.69 72 ASN B O 1
ATOM 2276 N N . ARG B 1 73 ? 10.211 -31.484 -16.188 1 97.88 73 ARG B N 1
ATOM 2277 C CA . ARG B 1 73 ? 10.992 -30.688 -15.242 1 97.88 73 ARG B CA 1
ATOM 2278 C C . ARG B 1 73 ? 10.234 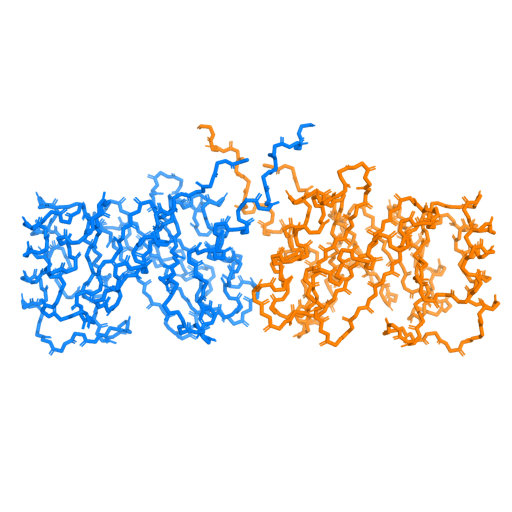-30.469 -13.938 1 97.88 73 ARG B C 1
ATOM 2280 O O . ARG B 1 73 ? 10.812 -30.562 -12.852 1 97.88 73 ARG B O 1
ATOM 2287 N N . LEU B 1 74 ? 8.992 -30.188 -14.023 1 98.62 74 LEU B N 1
ATOM 2288 C CA . LEU B 1 74 ? 8.148 -30.016 -12.844 1 98.62 74 LEU B CA 1
ATOM 2289 C C . LEU B 1 74 ? 8.047 -31.328 -12.055 1 98.62 74 LEU B C 1
ATOM 2291 O O . LEU B 1 74 ? 8.094 -31.312 -10.82 1 98.62 74 LEU B O 1
ATOM 2295 N N . GLU B 1 75 ? 7.969 -32.438 -12.742 1 98.62 75 GLU B N 1
ATOM 2296 C CA . GLU B 1 75 ? 7.926 -33.719 -12.078 1 98.62 75 GLU B CA 1
ATOM 2297 C C . GLU B 1 75 ? 9.227 -34 -11.328 1 98.62 75 GLU B C 1
ATOM 2299 O O . GLU B 1 75 ? 9.203 -34.531 -10.219 1 98.62 75 GLU B O 1
ATOM 2304 N N . LYS B 1 76 ? 10.32 -33.688 -11.961 1 98.38 76 LYS B N 1
ATOM 2305 C CA . LYS B 1 76 ? 11.609 -33.844 -11.305 1 98.38 76 LYS B CA 1
ATOM 2306 C C . LYS B 1 76 ? 11.695 -33 -10.039 1 98.38 76 LYS B C 1
ATOM 2308 O O . LYS B 1 76 ? 12.258 -33.438 -9.031 1 98.38 76 LYS B O 1
ATOM 2313 N N . ALA B 1 77 ? 11.109 -31.812 -10.094 1 98.69 77 ALA B N 1
ATOM 2314 C CA . ALA B 1 77 ? 11.094 -30.953 -8.914 1 98.69 77 ALA B CA 1
ATOM 2315 C C . ALA B 1 77 ? 10.234 -31.547 -7.809 1 98.69 77 ALA B C 1
ATOM 2317 O O . ALA B 1 77 ? 10.609 -31.516 -6.633 1 98.69 77 ALA B O 1
ATOM 2318 N N . ALA B 1 78 ? 9.102 -32.062 -8.195 1 98.69 78 ALA B N 1
ATOM 2319 C CA . ALA B 1 78 ? 8.258 -32.75 -7.223 1 98.69 78 ALA B CA 1
ATOM 2320 C C . ALA B 1 78 ? 9.008 -33.906 -6.551 1 98.69 78 ALA B C 1
ATOM 2322 O O . ALA B 1 78 ? 8.977 -34.031 -5.324 1 98.69 78 ALA B O 1
ATOM 2323 N N . SER B 1 79 ? 9.688 -34.656 -7.328 1 98.12 79 SER B N 1
ATOM 2324 C CA . SER B 1 79 ? 10.453 -35.781 -6.828 1 98.12 79 SER B CA 1
ATOM 2325 C C . SER B 1 79 ? 11.57 -35.344 -5.898 1 98.12 79 SER B C 1
ATOM 2327 O O . SER B 1 79 ? 11.969 -36.062 -4.988 1 98.12 79 SER B O 1
ATOM 2329 N N . ALA B 1 80 ? 12.008 -34.156 -6.129 1 97.88 80 ALA B N 1
ATOM 2330 C CA . ALA B 1 80 ? 13.102 -33.594 -5.332 1 97.88 80 ALA B CA 1
ATOM 2331 C C . ALA B 1 80 ? 12.57 -32.938 -4.07 1 97.88 80 ALA B C 1
ATOM 2333 O O . ALA B 1 80 ? 13.344 -32.375 -3.279 1 97.88 80 ALA B O 1
ATOM 2334 N N . GLY B 1 81 ? 11.25 -32.875 -3.91 1 97.94 81 GLY B N 1
ATOM 2335 C CA . GLY B 1 81 ? 10.727 -32.406 -2.631 1 97.94 81 GLY B CA 1
ATOM 2336 C C . GLY B 1 81 ? 9.906 -31.141 -2.738 1 97.94 81 GLY B C 1
ATOM 2337 O O . GLY B 1 81 ? 9.508 -30.562 -1.725 1 97.94 81 GLY B O 1
ATOM 2338 N N . ALA B 1 82 ? 9.648 -30.609 -3.941 1 98.81 82 ALA B N 1
ATOM 2339 C CA . ALA B 1 82 ? 8.75 -29.453 -4.07 1 98.81 82 ALA B CA 1
ATOM 2340 C C . ALA B 1 82 ? 7.371 -29.781 -3.512 1 98.81 82 ALA B C 1
ATOM 2342 O O . ALA B 1 82 ? 6.727 -30.734 -3.939 1 98.81 82 ALA B O 1
ATOM 2343 N N . PHE B 1 83 ? 6.934 -28.953 -2.561 1 98.69 83 PHE B N 1
ATOM 2344 C CA . PHE B 1 83 ? 5.656 -29.266 -1.934 1 98.69 83 PHE B CA 1
ATOM 2345 C C . PHE B 1 83 ? 4.492 -28.797 -2.797 1 98.69 83 PHE B C 1
ATOM 2347 O O . PHE B 1 83 ? 3.35 -29.203 -2.582 1 98.69 83 PHE B O 1
ATOM 2354 N N . MET B 1 84 ? 4.801 -27.906 -3.83 1 98.88 84 MET B N 1
ATOM 2355 C CA . MET B 1 84 ? 3.783 -27.312 -4.703 1 98.88 84 MET B CA 1
ATOM 2356 C C . MET B 1 84 ? 4.371 -26.984 -6.07 1 98.88 84 MET B C 1
ATOM 2358 O O . MET B 1 84 ? 5.539 -26.594 -6.168 1 98.88 84 MET B O 1
ATOM 2362 N N . LEU B 1 85 ? 3.574 -27.156 -7.082 1 98.88 85 LEU B N 1
ATOM 2363 C CA . LEU B 1 85 ? 3.939 -26.797 -8.453 1 98.88 85 LEU B CA 1
ATOM 2364 C C . LEU B 1 85 ? 3.031 -25.703 -8.992 1 98.88 85 LEU B C 1
ATOM 2366 O O . LEU B 1 85 ? 1.809 -25.781 -8.867 1 98.88 85 LEU B O 1
ATOM 2370 N N . ASP B 1 86 ? 3.637 -24.688 -9.562 1 98.75 86 ASP B N 1
ATOM 2371 C CA . ASP B 1 86 ? 2.9 -23.625 -10.25 1 98.75 86 ASP B CA 1
ATOM 2372 C C . ASP B 1 86 ? 2.652 -23.984 -11.711 1 98.75 86 ASP B C 1
ATOM 2374 O O . ASP B 1 86 ? 3.596 -24.141 -12.484 1 98.75 86 ASP B O 1
ATOM 2378 N N . ILE B 1 87 ? 1.405 -24.109 -12.023 1 98.25 87 ILE B N 1
ATOM 2379 C CA . ILE B 1 87 ? 1.005 -24.469 -13.375 1 98.25 87 ILE B CA 1
ATOM 2380 C C . ILE B 1 87 ? 0.156 -23.359 -13.984 1 98.25 87 ILE B C 1
ATOM 2382 O O . ILE B 1 87 ? -0.873 -22.969 -13.422 1 98.25 87 ILE B O 1
ATOM 2386 N N . GLU B 1 88 ? 0.584 -22.891 -15.164 1 97.88 88 GLU B N 1
ATOM 2387 C CA . GLU B 1 88 ? -0.158 -21.812 -15.805 1 97.88 88 GLU B CA 1
ATOM 2388 C C . GLU B 1 88 ? -1.503 -22.312 -16.328 1 97.88 88 GLU B C 1
ATOM 2390 O O . GLU B 1 88 ? -1.588 -23.391 -16.922 1 97.88 88 GLU B O 1
ATOM 2395 N N . TYR B 1 89 ? -2.488 -21.516 -16.141 1 97.88 89 TYR B N 1
ATOM 2396 C CA . TYR B 1 89 ? -3.83 -21.781 -16.641 1 97.88 89 TYR B CA 1
ATOM 2397 C C . TYR B 1 89 ? -3.824 -21.953 -18.156 1 97.88 89 TYR B C 1
ATOM 2399 O O . TYR B 1 89 ? -4.617 -22.734 -18.703 1 97.88 89 TYR B O 1
ATOM 2407 N N . SER B 1 90 ? -2.896 -21.328 -18.844 1 95.75 90 SER B N 1
ATOM 2408 C CA . SER B 1 90 ? -2.814 -21.359 -20.312 1 95.75 90 SER B CA 1
ATOM 2409 C C . SER B 1 90 ? -2.107 -22.625 -20.797 1 95.75 90 SER B C 1
ATOM 2411 O O . SER B 1 90 ? -1.912 -22.797 -22 1 95.75 90 SER B O 1
ATOM 2413 N N . THR B 1 91 ? -1.728 -23.531 -19.906 1 96.88 91 THR B N 1
ATOM 2414 C CA . THR B 1 91 ? -1.046 -24.766 -20.281 1 96.88 91 THR B CA 1
ATOM 2415 C C . THR B 1 91 ? -1.924 -25.609 -21.203 1 96.88 91 THR B C 1
ATOM 2417 O O . THR B 1 91 ? -3.098 -2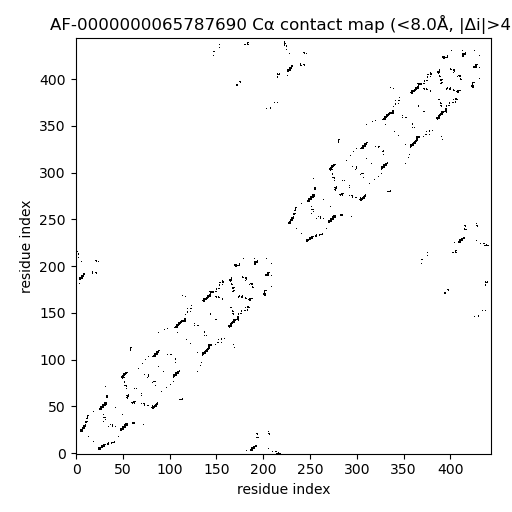5.844 -20.922 1 96.88 91 THR B O 1
ATOM 2420 N N . PRO B 1 92 ? -1.365 -26.047 -22.344 1 96 92 PRO B N 1
ATOM 2421 C CA . PRO B 1 92 ? -2.131 -26.969 -23.203 1 96 92 PRO B CA 1
ATOM 2422 C C . PRO B 1 92 ? -2.461 -28.281 -22.5 1 96 92 PRO B C 1
ATOM 2424 O O . PRO B 1 92 ? -1.648 -28.797 -21.734 1 96 92 PRO B O 1
ATOM 2427 N N . ASN B 1 93 ? -3.658 -28.859 -22.781 1 97 93 ASN B N 1
ATOM 2428 C CA . ASN B 1 93 ? -4.105 -30.109 -22.172 1 97 93 ASN B CA 1
ATOM 2429 C C . ASN B 1 93 ? -4.043 -30.062 -20.656 1 97 93 ASN B C 1
ATOM 2431 O O . ASN B 1 93 ? -3.549 -30.984 -20.016 1 97 93 ASN B O 1
ATOM 2435 N N . LEU B 1 94 ? -4.504 -29 -20.125 1 98 94 LEU B N 1
ATOM 2436 C CA . LEU B 1 94 ? -4.391 -28.656 -18.719 1 98 94 LEU B CA 1
ATOM 2437 C C . LEU B 1 94 ? -4.926 -29.781 -17.828 1 98 94 LEU B C 1
ATOM 2439 O O . LEU B 1 94 ? -4.289 -30.156 -16.844 1 98 94 LEU B O 1
ATOM 2443 N N . GLU B 1 95 ? -6.039 -30.375 -18.203 1 98.06 95 GLU B N 1
ATOM 2444 C CA . GLU B 1 95 ? -6.645 -31.422 -17.375 1 98.06 95 GLU B CA 1
ATOM 2445 C C . GLU B 1 95 ? -5.727 -32.625 -17.281 1 98.06 95 GLU B C 1
ATOM 2447 O O . GLU B 1 95 ? -5.59 -33.219 -16.203 1 98.06 95 GLU B O 1
ATOM 2452 N N . GLU B 1 96 ? -5.176 -32.938 -18.344 1 97.94 96 GLU B N 1
ATOM 2453 C CA . GLU B 1 96 ? -4.25 -34.062 -18.359 1 97.94 96 GLU B CA 1
ATOM 2454 C C . GLU B 1 96 ? -3 -33.781 -17.531 1 97.94 96 GLU B C 1
ATOM 2456 O O . GLU B 1 96 ? -2.527 -34.625 -16.781 1 97.94 96 GLU B O 1
ATOM 2461 N N . VAL B 1 97 ? -2.51 -32.562 -17.703 1 98.25 97 VAL B N 1
ATOM 2462 C CA . VAL B 1 97 ? -1.308 -32.156 -17 1 98.25 97 VAL B CA 1
ATOM 2463 C C . VAL B 1 97 ? -1.574 -32.156 -15.492 1 98.25 97 VAL B C 1
ATOM 2465 O O . VAL B 1 97 ? -0.791 -32.688 -14.711 1 98.25 97 VAL B O 1
ATOM 2468 N N . LEU B 1 98 ? -2.695 -31.578 -15.062 1 98.5 98 LEU B N 1
ATOM 2469 C CA . LEU B 1 98 ? -3.059 -31.547 -13.656 1 98.5 98 LEU B CA 1
ATOM 2470 C C . LEU B 1 98 ? -3.27 -32.969 -13.109 1 98.5 98 LEU B C 1
ATOM 2472 O O . LEU B 1 98 ? -2.867 -33.281 -11.984 1 98.5 98 LEU B O 1
ATOM 2476 N N . GLY B 1 99 ? -3.893 -33.781 -13.914 1 97.75 99 GLY B N 1
ATOM 2477 C CA . GLY B 1 99 ? -4.066 -35.188 -13.523 1 97.75 99 GLY B CA 1
ATOM 2478 C C . GLY B 1 99 ? -2.752 -35.906 -13.266 1 97.75 99 GLY B C 1
ATOM 2479 O O . GLY B 1 99 ? -2.664 -36.75 -12.359 1 97.75 99 GLY B O 1
ATOM 2480 N N . ARG B 1 100 ? -1.783 -35.562 -14 1 97.5 100 ARG B N 1
ATOM 2481 C CA . ARG B 1 100 ? -0.459 -36.156 -13.914 1 97.5 100 ARG B CA 1
ATOM 2482 C C . ARG B 1 100 ? 0.305 -35.625 -12.703 1 97.5 100 ARG B C 1
ATOM 2484 O O . ARG B 1 100 ? 1.005 -36.375 -12.023 1 97.5 100 ARG B O 1
ATOM 2491 N N . LEU B 1 101 ? 0.159 -34.375 -12.352 1 98.5 101 LEU B N 1
ATOM 2492 C CA . LEU B 1 101 ? 1.034 -33.688 -11.391 1 98.5 101 LEU B CA 1
ATOM 2493 C C . LEU B 1 101 ? 0.412 -33.688 -10 1 98.5 101 LEU B C 1
ATOM 2495 O O . LEU B 1 101 ? 1.126 -33.75 -9 1 98.5 101 LEU B O 1
ATOM 2499 N N . ARG B 1 102 ? -0.91 -33.688 -9.875 1 98.06 102 ARG B N 1
ATOM 2500 C CA . ARG B 1 102 ? -1.611 -33.531 -8.609 1 98.06 102 ARG B CA 1
ATOM 2501 C C . ARG B 1 102 ? -1.295 -34.656 -7.648 1 98.06 102 ARG B C 1
ATOM 2503 O O . ARG B 1 102 ? -1.252 -34.469 -6.434 1 98.06 102 ARG B O 1
ATOM 2510 N N . PRO B 1 103 ? -1.109 -35.938 -8.141 1 98.12 103 PRO B N 1
ATOM 2511 C CA . PRO B 1 103 ? -0.737 -37 -7.227 1 98.12 103 PRO B CA 1
ATOM 2512 C C . PRO B 1 103 ? 0.673 -36.844 -6.664 1 98.12 103 PRO B C 1
ATOM 2514 O O . PRO B 1 103 ? 1.042 -37.531 -5.707 1 98.12 103 PRO B O 1
ATOM 2517 N N . GLN B 1 104 ? 1.501 -35.938 -7.254 1 98.25 104 GLN B N 1
ATOM 2518 C CA . GLN B 1 104 ? 2.916 -35.844 -6.914 1 98.25 104 GLN B CA 1
ATOM 2519 C C . GLN B 1 104 ? 3.178 -34.688 -5.969 1 98.25 104 GLN B C 1
ATOM 2521 O O . GLN B 1 104 ? 4.125 -34.719 -5.18 1 98.25 104 GLN B O 1
ATOM 2526 N N . ALA B 1 105 ? 2.436 -33.656 -6.078 1 98.62 105 ALA B N 1
ATOM 2527 C CA . ALA B 1 105 ? 2.57 -32.438 -5.289 1 98.62 105 ALA B CA 1
ATOM 2528 C C . ALA B 1 105 ? 1.296 -31.609 -5.352 1 98.62 105 ALA B C 1
ATOM 2530 O O . ALA B 1 105 ? 0.431 -31.844 -6.199 1 98.62 105 ALA B O 1
ATOM 2531 N N . LYS B 1 106 ? 1.092 -30.672 -4.387 1 98.75 106 LYS B N 1
ATOM 2532 C CA . LYS B 1 106 ? 0.027 -29.688 -4.543 1 98.75 106 LYS B CA 1
ATOM 2533 C C . LYS B 1 106 ? 0.195 -28.891 -5.836 1 98.75 106 LYS B C 1
ATOM 2535 O O . LYS B 1 106 ? 1.311 -28.75 -6.34 1 98.75 106 LYS B O 1
ATOM 2540 N N . CYS B 1 107 ? -0.912 -28.438 -6.383 1 98.81 107 CYS B N 1
ATOM 2541 C CA . CYS B 1 107 ? -0.855 -27.656 -7.613 1 98.81 107 CYS B CA 1
ATOM 2542 C C . CYS B 1 107 ? -1.447 -26.266 -7.402 1 98.81 107 CYS B C 1
ATOM 2544 O O . CYS B 1 107 ? -2.533 -26.141 -6.84 1 98.81 107 CYS B O 1
ATOM 2546 N N . LEU B 1 108 ? -0.72 -25.281 -7.746 1 98.88 108 LEU B N 1
ATOM 2547 C CA . LEU B 1 108 ? -1.143 -23.891 -7.855 1 98.88 108 LEU B CA 1
ATOM 2548 C C . LEU B 1 108 ? -1.405 -23.516 -9.312 1 98.88 108 LEU B C 1
ATOM 2550 O O . LEU B 1 108 ? -0.504 -23.594 -10.148 1 98.88 108 LEU B O 1
ATOM 2554 N N . LEU B 1 109 ? -2.641 -23.25 -9.586 1 98.81 109 LEU B N 1
ATOM 2555 C CA . LEU B 1 109 ? -3.016 -22.828 -10.938 1 98.81 109 LEU B CA 1
ATOM 2556 C C . LEU B 1 109 ? -2.934 -21.312 -11.078 1 98.81 109 LEU B C 1
ATOM 2558 O O . LEU B 1 109 ? -3.6 -20.578 -10.352 1 98.81 109 LEU B O 1
ATOM 2562 N N . SER B 1 110 ? -2.105 -20.859 -12.078 1 98.56 110 SER B N 1
ATOM 2563 C CA . SER B 1 110 ? -1.803 -19.438 -12.078 1 98.56 110 SER B CA 1
ATOM 2564 C C . SER B 1 110 ? -2.104 -18.797 -13.43 1 98.56 110 SER B C 1
ATOM 2566 O O . SER B 1 110 ? -2.092 -19.484 -14.453 1 98.56 110 SER B O 1
ATOM 2568 N N . HIS B 1 111 ? -2.451 -17.578 -13.398 1 98.19 111 HIS B N 1
ATOM 2569 C CA . HIS B 1 111 ? -2.59 -16.703 -14.555 1 98.19 111 HIS B CA 1
ATOM 2570 C C . HIS B 1 111 ? -1.84 -15.383 -14.344 1 98.19 111 HIS B C 1
ATOM 2572 O O . HIS B 1 111 ? -1.982 -14.742 -13.305 1 98.19 111 HIS B O 1
ATOM 2578 N N . HIS B 1 112 ? -1.054 -15 -15.32 1 97.56 112 HIS B N 1
ATOM 2579 C CA . HIS B 1 112 ? -0.327 -13.742 -15.297 1 97.56 112 HIS B CA 1
ATOM 2580 C C . HIS B 1 112 ? -0.708 -12.867 -16.484 1 97.56 112 HIS B C 1
ATOM 2582 O O . HIS B 1 112 ? -0.646 -13.312 -17.641 1 97.56 112 HIS B O 1
ATOM 2588 N N . ASN B 1 113 ? -1.128 -11.688 -16.281 1 96.69 113 ASN B N 1
ATOM 2589 C CA . ASN B 1 113 ? -1.316 -10.641 -17.281 1 96.69 113 ASN B CA 1
ATOM 2590 C C . ASN B 1 113 ? -0.256 -9.555 -17.172 1 96.69 113 ASN B C 1
ATOM 2592 O O . ASN B 1 113 ? -0.316 -8.719 -16.266 1 96.69 113 ASN B O 1
ATOM 2596 N N . PHE B 1 114 ? 0.648 -9.461 -18.062 1 93.44 114 PHE B N 1
ATOM 2597 C CA . PHE B 1 114 ? 1.808 -8.586 -17.953 1 93.44 114 PHE B CA 1
ATOM 2598 C C . PHE B 1 114 ? 1.516 -7.223 -18.578 1 93.44 114 PHE B C 1
ATOM 2600 O O . PHE B 1 114 ? 2.377 -6.34 -18.578 1 93.44 114 PHE B O 1
ATOM 2607 N N . THR B 1 115 ? 0.302 -7.082 -19.047 1 93.81 115 THR B N 1
ATOM 2608 C CA . THR B 1 115 ? 0.002 -5.863 -19.797 1 93.81 115 THR B CA 1
ATOM 2609 C C . THR B 1 115 ? -0.886 -4.934 -18.969 1 93.81 115 THR B C 1
ATOM 2611 O O . THR B 1 115 ? -0.665 -3.721 -18.938 1 93.81 115 THR B O 1
ATOM 2614 N N . ASP B 1 116 ? -1.847 -5.488 -18.375 1 96.44 116 ASP B N 1
ATOM 2615 C CA . ASP B 1 116 ? -2.814 -4.648 -17.672 1 96.44 116 ASP B CA 1
ATOM 2616 C C . ASP B 1 116 ? -3.602 -5.461 -16.656 1 96.44 116 ASP B C 1
ATOM 2618 O O . ASP B 1 116 ? -3.295 -6.633 -16.406 1 96.44 116 ASP B O 1
ATOM 2622 N N . THR B 1 117 ? -4.516 -4.852 -15.961 1 97.94 117 THR B N 1
ATOM 2623 C CA . THR B 1 117 ? -5.531 -5.473 -15.125 1 97.94 117 THR B CA 1
ATOM 2624 C C . THR B 1 117 ? -6.914 -5.344 -15.758 1 97.94 117 THR B C 1
ATOM 2626 O O . THR B 1 117 ? -7.426 -4.234 -15.914 1 97.94 117 THR B O 1
ATOM 2629 N N . PRO B 1 118 ? -7.516 -6.488 -16.109 1 97.75 118 PRO B N 1
ATOM 2630 C CA . PRO B 1 118 ? -8.875 -6.434 -16.656 1 97.75 118 PRO B CA 1
ATOM 2631 C C . PRO B 1 118 ? -9.883 -5.855 -15.664 1 97.75 118 PRO B C 1
ATOM 2633 O O . PRO B 1 118 ? -9.555 -5.621 -14.5 1 97.75 118 PRO B O 1
ATOM 2636 N N . SER B 1 119 ? -11.086 -5.637 -16.172 1 97.25 119 SER B N 1
ATOM 2637 C CA . SER B 1 119 ? -12.172 -5.172 -15.312 1 97.25 119 SER B CA 1
ATOM 2638 C C . SER B 1 119 ? -12.516 -6.207 -14.25 1 97.25 119 SER B C 1
ATOM 2640 O O . SER B 1 119 ? -12.172 -7.383 -14.391 1 97.25 119 SER B O 1
ATOM 2642 N N . ALA B 1 120 ? -13.211 -5.742 -13.242 1 96.38 120 ALA B N 1
ATOM 2643 C CA . ALA B 1 120 ? -13.633 -6.637 -12.164 1 96.38 120 ALA B CA 1
ATOM 2644 C C . ALA B 1 120 ? -14.453 -7.797 -12.711 1 96.38 120 ALA B C 1
ATOM 2646 O O . ALA B 1 120 ? -14.273 -8.945 -12.305 1 96.38 120 ALA B O 1
ATOM 2647 N N . ALA B 1 121 ? -15.32 -7.488 -13.656 1 97 121 ALA B N 1
ATOM 2648 C CA . ALA B 1 121 ? -16.188 -8.516 -14.242 1 97 121 ALA B CA 1
ATOM 2649 C C . ALA B 1 121 ? -15.359 -9.555 -15 1 97 121 ALA B C 1
ATOM 2651 O O . ALA B 1 121 ? -15.602 -10.758 -14.875 1 97 121 ALA B O 1
ATOM 2652 N N . LYS B 1 122 ? -14.414 -9.125 -15.727 1 98.06 122 LYS B N 1
ATOM 2653 C CA . LYS B 1 122 ? -13.562 -10.023 -16.5 1 98.06 122 LYS B CA 1
ATOM 2654 C C . LYS B 1 122 ? -12.695 -10.875 -15.578 1 98.06 122 LYS B C 1
ATOM 2656 O O . LYS B 1 122 ? -12.477 -12.062 -15.844 1 98.06 122 LYS B O 1
ATOM 2661 N N . LEU B 1 123 ? -12.203 -10.289 -14.5 1 98 123 LEU B N 1
ATOM 2662 C CA . LEU B 1 123 ? -11.406 -11.023 -13.523 1 98 123 LEU B CA 1
ATOM 2663 C C . LEU B 1 123 ? -12.234 -12.117 -12.867 1 98 123 LEU B C 1
ATOM 2665 O O . LEU B 1 123 ? -11.75 -13.242 -12.672 1 98 123 LEU B O 1
ATOM 2669 N N . LYS B 1 124 ? -13.445 -11.773 -12.539 1 96.75 124 LYS B N 1
ATOM 2670 C CA . LYS B 1 124 ? -14.344 -12.758 -11.93 1 96.75 124 LYS B CA 1
ATOM 2671 C C . LYS B 1 124 ? -14.602 -13.922 -12.875 1 96.75 124 LYS B C 1
ATOM 2673 O O . LYS B 1 124 ? -14.57 -15.086 -12.453 1 96.75 124 LYS B O 1
ATOM 2678 N N . THR B 1 125 ? -14.836 -13.586 -14.102 1 97.56 125 THR B N 1
ATOM 2679 C CA . THR B 1 125 ? -15.062 -14.617 -15.109 1 97.56 125 THR B CA 1
ATOM 2680 C C . THR B 1 125 ? -13.828 -15.5 -15.258 1 97.56 125 THR B C 1
ATOM 2682 O O . THR B 1 125 ? -13.938 -16.734 -15.297 1 97.56 125 THR B O 1
ATOM 2685 N N . LEU B 1 126 ? -12.695 -14.891 -15.328 1 98 126 LEU B N 1
ATOM 2686 C CA . LEU B 1 126 ? -11.438 -15.617 -15.43 1 98 126 LEU B CA 1
ATOM 2687 C C . LEU B 1 126 ? -11.273 -16.578 -14.258 1 98 126 LEU B C 1
ATOM 2689 O O . LEU B 1 126 ? -10.977 -17.766 -14.453 1 98 126 LEU B O 1
ATOM 2693 N N . LEU B 1 127 ? -11.469 -16.062 -13.039 1 97.62 127 LEU B N 1
ATOM 2694 C CA . LEU B 1 127 ? -11.312 -16.891 -11.844 1 97.62 127 LEU B CA 1
ATOM 2695 C C . LEU B 1 127 ? -12.305 -18.031 -11.836 1 97.62 127 LEU B C 1
ATOM 2697 O O . LEU B 1 127 ? -11.945 -19.172 -11.516 1 97.62 127 LEU B O 1
ATOM 2701 N N . LYS B 1 128 ? -13.547 -17.781 -12.195 1 96.44 128 LYS B N 1
ATOM 2702 C CA . LYS B 1 128 ? -14.555 -18.844 -12.25 1 96.44 128 LYS B CA 1
ATOM 2703 C C . LYS B 1 128 ? -14.156 -19.938 -13.234 1 96.44 128 LYS B C 1
ATOM 2705 O O . LYS B 1 128 ? -14.352 -21.125 -12.961 1 96.44 128 LYS B O 1
ATOM 2710 N N . ASP B 1 129 ? -13.625 -19.531 -14.367 1 97.81 129 ASP B N 1
ATOM 2711 C CA . ASP B 1 129 ? -13.148 -20.5 -15.344 1 97.81 129 ASP B CA 1
ATOM 2712 C C . ASP B 1 129 ? -11.992 -21.328 -14.773 1 97.81 129 ASP B C 1
ATOM 2714 O O . ASP B 1 129 ? -11.961 -22.547 -14.938 1 97.81 129 ASP B O 1
ATOM 2718 N N . MET B 1 130 ? -11.047 -20.688 -14.086 1 98.25 130 MET B N 1
ATOM 2719 C CA . MET B 1 130 ? -9.922 -21.391 -13.469 1 98.25 130 MET B CA 1
ATOM 2720 C C . MET B 1 130 ? -10.406 -22.422 -12.453 1 98.25 130 MET B C 1
ATOM 2722 O O . MET B 1 130 ? -9.859 -23.516 -12.367 1 98.25 130 MET B O 1
ATOM 2726 N N . LEU B 1 131 ? -11.461 -22.062 -11.758 1 97.06 131 LEU B N 1
ATOM 2727 C CA . LEU B 1 131 ? -11.969 -22.875 -10.664 1 97.06 131 LEU B CA 1
ATOM 2728 C C . LEU B 1 131 ? -12.609 -24.156 -11.188 1 97.06 131 LEU B C 1
ATOM 2730 O O . LEU B 1 131 ? -12.852 -25.094 -10.422 1 97.06 131 LEU B O 1
ATOM 2734 N N . THR B 1 132 ? -12.875 -24.25 -12.484 1 97.69 132 THR B N 1
ATOM 2735 C CA . THR B 1 132 ? -13.414 -25.469 -13.062 1 97.69 132 THR B CA 1
ATOM 2736 C C . THR B 1 132 ? -12.344 -26.547 -13.133 1 97.69 132 THR B C 1
ATOM 2738 O O . THR B 1 132 ? -12.648 -27.734 -13.344 1 97.69 132 THR B O 1
ATOM 2741 N N . HIS B 1 133 ? -11.109 -26.156 -12.961 1 98.31 133 HIS B N 1
ATOM 2742 C CA . HIS B 1 133 ? -9.984 -27.078 -12.914 1 98.31 133 HIS B CA 1
ATOM 2743 C C . HIS B 1 133 ? -9.523 -27.312 -11.484 1 98.31 133 HIS B C 1
ATOM 2745 O O . HIS B 1 133 ? -9.352 -26.359 -10.719 1 98.31 133 HIS B O 1
ATOM 2751 N N . GLN B 1 134 ? -9.328 -28.5 -11.102 1 97.44 134 GLN B N 1
ATOM 2752 C CA . GLN B 1 134 ? -8.992 -28.812 -9.719 1 97.44 134 GLN B CA 1
ATOM 2753 C C . GLN B 1 134 ? -7.547 -28.438 -9.406 1 97.44 134 GLN B C 1
ATOM 2755 O O . GLN B 1 134 ? -6.617 -28.938 -10.047 1 97.44 134 GLN B O 1
ATOM 2760 N N . ALA B 1 135 ? -7.359 -27.609 -8.461 1 98.19 135 ALA B N 1
ATOM 2761 C CA . ALA B 1 135 ? -6.062 -27.203 -7.922 1 98.19 135 ALA B CA 1
ATOM 2762 C C . ALA B 1 135 ? -6.172 -26.828 -6.445 1 98.19 135 ALA B C 1
ATOM 2764 O O . ALA B 1 135 ? -7.277 -26.734 -5.902 1 98.19 135 ALA B O 1
ATOM 2765 N N . ASP B 1 136 ? -5.086 -26.703 -5.797 1 98.31 136 ASP B N 1
ATOM 2766 C CA . ASP B 1 136 ? -5.07 -26.422 -4.367 1 98.31 136 ASP B CA 1
ATOM 2767 C C . ASP B 1 136 ? -5.129 -24.922 -4.098 1 98.31 136 ASP B C 1
ATOM 2769 O O . ASP B 1 136 ? -5.684 -24.484 -3.084 1 98.31 136 ASP B O 1
ATOM 2773 N N . ILE B 1 137 ? -4.559 -24.109 -4.93 1 98.44 137 ILE B N 1
ATOM 2774 C CA . ILE B 1 137 ? -4.523 -22.656 -4.84 1 98.44 137 ILE B CA 1
ATOM 2775 C C . ILE B 1 137 ? -4.664 -22.047 -6.23 1 98.44 137 ILE B C 1
ATOM 2777 O O . ILE B 1 137 ? -4.195 -22.625 -7.219 1 98.44 137 ILE B O 1
ATOM 2781 N N . TYR B 1 138 ? -5.309 -20.953 -6.312 1 98.62 138 TYR B N 1
ATOM 2782 C CA . TYR B 1 138 ? -5.477 -20.219 -7.562 1 98.62 138 TYR B CA 1
ATOM 2783 C C . TYR B 1 138 ? -4.824 -18.844 -7.473 1 98.62 138 TYR B C 1
ATOM 2785 O O . TYR B 1 138 ? -5 -18.125 -6.48 1 98.62 138 TYR B O 1
ATOM 2793 N N . LYS B 1 139 ? -4.043 -18.547 -8.492 1 98.69 139 LYS B N 1
ATOM 2794 C CA . LYS B 1 139 ? -3.238 -17.328 -8.469 1 98.69 139 LYS B CA 1
ATOM 2795 C C . LYS B 1 139 ? -3.512 -16.453 -9.688 1 98.69 139 LYS B C 1
ATOM 2797 O O . LYS B 1 139 ? -3.391 -16.922 -10.828 1 98.69 139 LYS B O 1
ATOM 2802 N N . VAL B 1 140 ? -3.943 -15.242 -9.461 1 98.31 140 VAL B N 1
ATOM 2803 C CA . VAL B 1 140 ? -4.18 -14.266 -10.516 1 98.31 140 VAL B CA 1
ATOM 2804 C C . VAL B 1 140 ? -3.293 -13.039 -10.297 1 98.31 140 VAL B C 1
ATOM 2806 O O . VAL B 1 140 ? -3.496 -12.281 -9.352 1 98.31 140 VAL B O 1
ATOM 2809 N N . ILE B 1 141 ? -2.299 -12.883 -11.172 1 97.81 141 ILE B N 1
ATOM 2810 C CA . ILE B 1 141 ? -1.366 -11.766 -11.109 1 97.81 141 ILE B CA 1
ATOM 2811 C C . ILE B 1 141 ? -1.507 -10.906 -12.367 1 97.81 141 ILE B C 1
ATOM 2813 O O . ILE B 1 141 ? -1.505 -11.422 -13.484 1 97.81 141 ILE B O 1
ATOM 2817 N N . THR B 1 142 ? -1.695 -9.625 -12.195 1 97.81 142 THR B N 1
ATOM 2818 C CA . THR B 1 142 ? -1.825 -8.711 -13.32 1 97.81 142 THR B CA 1
ATOM 2819 C C . THR B 1 142 ? -0.838 -7.551 -13.188 1 97.81 142 THR B C 1
ATOM 2821 O O . THR B 1 142 ? 0.054 -7.582 -12.336 1 97.81 142 THR B O 1
ATOM 2824 N N . THR B 1 143 ? -0.967 -6.578 -14.117 1 96.12 143 THR B N 1
ATOM 2825 C CA . THR B 1 143 ? -0.16 -5.363 -14.078 1 96.12 143 THR B CA 1
ATOM 2826 C C . THR B 1 143 ? -1.032 -4.141 -13.805 1 96.12 143 THR B C 1
ATOM 2828 O O . THR B 1 143 ? -1.988 -3.877 -14.539 1 96.12 143 THR B O 1
ATOM 2831 N N . ALA B 1 144 ? -0.675 -3.404 -12.773 1 94.38 144 ALA B N 1
ATOM 2832 C CA . ALA B 1 144 ? -1.511 -2.277 -12.367 1 94.38 144 ALA B CA 1
ATOM 2833 C C . ALA B 1 144 ? -1.139 -1.014 -13.141 1 94.38 144 ALA B C 1
ATOM 2835 O O . ALA B 1 144 ? 0.043 -0.747 -13.367 1 94.38 144 ALA B O 1
ATOM 2836 N N . THR B 1 145 ? -2.188 -0.245 -13.492 1 91.06 145 THR B N 1
ATOM 2837 C CA . THR B 1 145 ? -1.986 1.077 -14.078 1 91.06 145 THR B CA 1
ATOM 2838 C C . THR B 1 145 ? -2.695 2.145 -13.25 1 91.06 145 THR B C 1
ATOM 2840 O O . THR B 1 145 ? -2.576 3.338 -13.531 1 91.06 145 THR B O 1
ATOM 2843 N N . SER B 1 146 ? -3.406 1.7 -12.25 1 90.31 146 SER B N 1
ATOM 2844 C CA . SER B 1 146 ? -4.145 2.615 -11.383 1 90.31 146 SER B CA 1
ATOM 2845 C C . SER B 1 146 ? -4.398 1.994 -10.016 1 90.31 146 SER B C 1
ATOM 2847 O O . SER B 1 146 ? -4.227 0.788 -9.836 1 90.31 146 SER B O 1
ATOM 2849 N N . ILE B 1 147 ? -4.848 2.783 -9.133 1 90.38 147 ILE B N 1
ATOM 2850 C CA . ILE B 1 147 ? -5.203 2.332 -7.793 1 90.38 147 ILE B CA 1
ATOM 2851 C C . ILE B 1 147 ? -6.383 1.365 -7.867 1 90.38 147 ILE B C 1
ATOM 2853 O O . ILE B 1 147 ? -6.449 0.399 -7.105 1 90.38 147 ILE B O 1
ATOM 2857 N N . ASN B 1 148 ? -7.258 1.615 -8.805 1 94 148 ASN B N 1
ATOM 2858 C CA . ASN B 1 148 ? -8.445 0.779 -8.945 1 94 148 ASN B CA 1
ATOM 2859 C C . ASN B 1 148 ? -8.078 -0.664 -9.273 1 94 148 ASN B C 1
ATOM 2861 O O . ASN B 1 148 ? -8.789 -1.595 -8.883 1 94 148 ASN B O 1
ATOM 2865 N N . ASP B 1 149 ? -6.996 -0.853 -9.945 1 96.38 149 ASP B N 1
ATOM 2866 C CA . ASP B 1 149 ? -6.539 -2.203 -10.266 1 96.38 149 ASP B CA 1
ATOM 2867 C C . ASP B 1 149 ? -6.262 -3.002 -8.992 1 96.38 149 ASP B C 1
ATOM 2869 O O . ASP B 1 149 ? -6.566 -4.195 -8.922 1 96.38 149 ASP B O 1
ATOM 2873 N N . ASN B 1 150 ? -5.656 -2.334 -8.008 1 95.5 150 ASN B N 1
ATOM 2874 C CA . ASN B 1 150 ? -5.434 -2.973 -6.715 1 95.5 150 ASN B CA 1
ATOM 2875 C C . ASN B 1 150 ? -6.75 -3.375 -6.055 1 95.5 150 ASN B C 1
ATOM 2877 O O . ASN B 1 150 ? -6.883 -4.492 -5.551 1 95.5 150 ASN B O 1
ATOM 2881 N N . ILE B 1 151 ? -7.703 -2.492 -6.09 1 95.25 151 ILE B N 1
ATOM 2882 C CA . ILE B 1 151 ? -9 -2.723 -5.461 1 95.25 151 ILE B CA 1
ATOM 2883 C C . ILE B 1 151 ? -9.68 -3.926 -6.109 1 95.25 151 ILE B C 1
ATOM 2885 O O . ILE B 1 151 ? -10.203 -4.797 -5.414 1 95.25 151 ILE B O 1
ATOM 2889 N N . ASN B 1 152 ? -9.617 -3.955 -7.414 1 96.81 152 ASN B N 1
ATOM 2890 C CA . ASN B 1 152 ? -10.227 -5.059 -8.148 1 96.81 152 ASN B CA 1
ATOM 2891 C C . ASN B 1 152 ? -9.648 -6.402 -7.73 1 96.81 152 ASN B C 1
ATOM 2893 O O . ASN B 1 152 ? -10.383 -7.363 -7.512 1 96.81 152 ASN B O 1
ATOM 2897 N N . LEU B 1 153 ? -8.414 -6.438 -7.57 1 97.62 153 LEU B N 1
ATOM 2898 C CA . LEU B 1 153 ? -7.75 -7.695 -7.25 1 97.62 153 LEU B CA 1
ATOM 2899 C C . LEU B 1 153 ? -7.969 -8.07 -5.789 1 97.62 153 LEU B C 1
ATOM 2901 O O . LEU B 1 153 ? -8.188 -9.242 -5.469 1 97.62 153 LEU B O 1
ATOM 2905 N N . LEU B 1 154 ? -7.895 -7.082 -4.91 1 95.25 154 LEU B N 1
ATOM 2906 C CA . LEU B 1 154 ? -8.164 -7.344 -3.498 1 95.25 154 LEU B CA 1
ATOM 2907 C C . LEU B 1 154 ? -9.578 -7.879 -3.303 1 95.25 154 LEU B C 1
ATOM 2909 O O . LEU B 1 154 ? -9.797 -8.789 -2.498 1 95.25 154 LEU B O 1
ATOM 2913 N N . ASN B 1 155 ? -10.469 -7.418 -4.051 1 94.12 155 ASN B N 1
ATOM 2914 C CA . ASN B 1 155 ? -11.859 -7.844 -3.922 1 94.12 155 ASN B CA 1
ATOM 2915 C C . ASN B 1 155 ? -12.086 -9.219 -4.543 1 94.12 155 ASN B C 1
ATOM 2917 O O . ASN B 1 155 ? -13.023 -9.93 -4.172 1 94.12 155 ASN B O 1
ATOM 2921 N N . LEU B 1 156 ? -11.258 -9.531 -5.496 1 93.88 156 LEU B N 1
ATOM 2922 C CA . LEU B 1 156 ? -11.352 -10.836 -6.141 1 93.88 156 LEU B CA 1
ATOM 2923 C C . LEU B 1 156 ? -11.164 -11.953 -5.125 1 93.88 156 LEU B C 1
ATOM 2925 O O . LEU B 1 156 ? -11.812 -13 -5.211 1 93.88 156 LEU B O 1
ATOM 2929 N N . THR B 1 157 ? -10.32 -11.758 -4.102 1 87.81 157 THR B N 1
ATOM 2930 C CA . THR B 1 157 ? -10.008 -12.758 -3.088 1 87.81 157 THR B CA 1
ATOM 2931 C C . THR B 1 157 ? -11.219 -13.039 -2.207 1 87.81 157 THR B C 1
ATOM 2933 O O . THR B 1 157 ? -11.336 -14.109 -1.616 1 87.81 157 THR B O 1
ATOM 2936 N N . LYS B 1 158 ? -12.164 -12.141 -2.195 1 84.5 158 LYS B N 1
ATOM 2937 C CA . LYS B 1 158 ? -13.328 -12.242 -1.326 1 84.5 158 LYS B CA 1
ATOM 2938 C C . LYS B 1 158 ? -14.492 -12.922 -2.047 1 84.5 158 LYS B C 1
ATOM 2940 O O . LYS B 1 158 ? -15.469 -13.32 -1.414 1 84.5 158 LYS B O 1
ATOM 2945 N N . GLU B 1 159 ? -14.328 -13.008 -3.279 1 82.94 159 GLU B N 1
ATOM 2946 C CA . GLU B 1 159 ? -15.461 -13.438 -4.098 1 82.94 159 GLU B CA 1
ATOM 2947 C C . GLU B 1 159 ? -15.781 -14.914 -3.857 1 82.94 159 GLU B C 1
ATOM 2949 O O . GLU B 1 159 ? -16.938 -15.32 -3.93 1 82.94 159 GLU B O 1
ATOM 2954 N N . ILE B 1 160 ? -14.75 -15.656 -3.549 1 82.88 160 ILE B N 1
ATOM 2955 C CA . ILE B 1 160 ? -14.961 -17.094 -3.365 1 82.88 160 ILE B CA 1
ATOM 2956 C C . ILE B 1 160 ? -14.312 -17.547 -2.061 1 82.88 160 ILE B C 1
ATOM 2958 O O . ILE B 1 160 ? -13.227 -18.125 -2.07 1 82.88 160 ILE B O 1
ATOM 2962 N N . PRO B 1 161 ? -14.938 -17.391 -0.957 1 76.94 161 PRO B N 1
ATOM 2963 C CA . PRO B 1 161 ? -14.336 -17.562 0.365 1 76.94 161 PRO B CA 1
ATOM 2964 C C . PRO B 1 161 ? -13.867 -19 0.62 1 76.94 161 PRO B C 1
ATOM 2966 O O . PRO B 1 161 ? -12.969 -19.234 1.433 1 76.94 161 PRO B O 1
ATOM 2969 N N . ASP B 1 162 ? -14.297 -20 -0.064 1 88.06 162 ASP B N 1
ATOM 2970 C CA . ASP B 1 162 ? -13.922 -21.375 0.235 1 88.06 162 ASP B CA 1
ATOM 2971 C C . ASP B 1 162 ? -12.727 -21.828 -0.608 1 88.06 162 ASP B C 1
ATOM 2973 O O . ASP B 1 162 ? -12.312 -22.984 -0.546 1 88.06 162 ASP B O 1
ATOM 2977 N N . LYS B 1 163 ? -12.195 -20.891 -1.354 1 93.69 163 LYS B N 1
ATOM 2978 C CA . LYS B 1 163 ? -11.039 -21.203 -2.191 1 93.69 163 LYS B CA 1
ATOM 2979 C C . LYS B 1 163 ? -9.836 -20.375 -1.79 1 93.69 163 LYS B C 1
ATOM 2981 O O . LYS B 1 163 ? -9.984 -19.234 -1.337 1 93.69 163 LYS B O 1
ATOM 2986 N N . LYS B 1 164 ? -8.719 -20.969 -1.825 1 96.88 164 LYS B N 1
ATOM 2987 C CA . LYS B 1 164 ? -7.469 -20.25 -1.593 1 96.88 164 LYS B CA 1
ATOM 2988 C C . LYS B 1 164 ? -7.02 -19.516 -2.85 1 96.88 164 LYS B C 1
ATOM 2990 O O . LYS B 1 164 ? -6.617 -20.141 -3.832 1 96.88 164 LYS B O 1
ATOM 2995 N N . ILE B 1 165 ? -7.137 -18.172 -2.805 1 97.38 165 ILE B N 1
ATOM 2996 C CA . ILE B 1 165 ? -6.844 -17.328 -3.959 1 97.38 165 ILE B CA 1
ATOM 2997 C C . ILE B 1 165 ? -5.73 -16.344 -3.613 1 97.38 165 ILE B C 1
ATOM 2999 O O . ILE B 1 165 ? -5.762 -15.711 -2.557 1 97.38 165 ILE B O 1
ATOM 3003 N N . VAL B 1 166 ? -4.727 -16.297 -4.383 1 97.75 166 VAL B N 1
ATOM 3004 C CA . VAL B 1 166 ? -3.705 -15.258 -4.332 1 97.75 166 VAL B CA 1
ATOM 3005 C C . VAL B 1 166 ? -3.896 -14.297 -5.5 1 97.75 166 VAL B C 1
ATOM 3007 O O . VAL B 1 166 ? -3.82 -14.695 -6.664 1 97.75 166 VAL B O 1
ATOM 3010 N N . ALA B 1 167 ? -4.195 -13.07 -5.211 1 97.56 167 ALA B N 1
ATOM 3011 C CA . ALA B 1 167 ? -4.418 -12.102 -6.277 1 97.56 167 ALA B CA 1
ATOM 3012 C C . ALA B 1 167 ? -3.801 -10.75 -5.934 1 97.56 167 ALA B C 1
ATOM 3014 O O . ALA B 1 167 ? -4.09 -10.172 -4.883 1 97.56 167 ALA B O 1
ATOM 3015 N N . PHE B 1 168 ? -2.936 -10.281 -6.809 1 97.38 168 PHE B N 1
ATOM 3016 C CA . PHE B 1 168 ? -2.383 -8.93 -6.691 1 97.38 168 PHE B CA 1
ATOM 3017 C C . PHE B 1 168 ? -1.807 -8.469 -8.023 1 97.38 168 PHE B C 1
ATOM 3019 O O . PHE B 1 168 ? -1.788 -9.219 -9 1 97.38 168 PHE B O 1
ATOM 3026 N N . ALA B 1 169 ? -1.366 -7.223 -8.047 1 96.44 169 ALA B N 1
ATOM 3027 C CA . ALA B 1 169 ? -0.856 -6.645 -9.289 1 96.44 169 ALA B CA 1
ATOM 3028 C C . ALA B 1 169 ? 0.642 -6.371 -9.188 1 96.44 169 ALA B C 1
ATOM 3030 O O . ALA B 1 169 ? 1.149 -6.039 -8.117 1 96.44 169 ALA B O 1
ATOM 3031 N N . MET B 1 170 ? 1.272 -6.484 -10.305 1 93.62 170 MET B N 1
ATOM 3032 C CA . MET B 1 170 ? 2.674 -6.102 -10.453 1 93.62 170 MET B CA 1
ATOM 3033 C C . MET B 1 170 ? 2.801 -4.629 -10.828 1 93.62 170 MET B C 1
ATOM 3035 O O . MET B 1 170 ? 1.802 -3.973 -11.125 1 93.62 170 MET B O 1
ATOM 3039 N N . GLY B 1 171 ? 4.102 -4.188 -10.766 1 88.31 171 GLY B N 1
ATOM 3040 C CA . GLY B 1 171 ? 4.383 -2.791 -11.055 1 88.31 171 GLY B CA 1
ATOM 3041 C C . GLY B 1 171 ? 4.332 -1.905 -9.82 1 88.31 171 GLY B C 1
ATOM 3042 O O . GLY B 1 171 ? 3.742 -2.279 -8.805 1 88.31 171 GLY B O 1
ATOM 3043 N N . GLU B 1 172 ? 4.906 -0.69 -10.023 1 84.94 172 GLU B N 1
ATOM 3044 C CA . GLU B 1 172 ? 4.949 0.25 -8.906 1 84.94 172 GLU B CA 1
ATOM 3045 C C . GLU B 1 172 ? 3.545 0.596 -8.422 1 84.94 172 GLU B C 1
ATOM 3047 O O . GLU B 1 172 ? 3.277 0.587 -7.219 1 84.94 172 GLU B O 1
ATOM 3052 N N . PRO B 1 173 ? 2.566 0.749 -9.312 1 87.06 173 PRO B N 1
ATOM 3053 C CA . PRO B 1 173 ? 1.211 1.062 -8.859 1 87.06 173 PRO B CA 1
ATOM 3054 C C . PRO B 1 173 ? 0.525 -0.126 -8.188 1 87.06 173 PRO B C 1
ATOM 3056 O O . PRO B 1 173 ? -0.524 0.035 -7.559 1 87.06 173 PRO B O 1
ATOM 3059 N N . GLY B 1 174 ? 1.096 -1.312 -8.344 1 92.75 174 GLY B N 1
ATOM 3060 C CA . GLY B 1 174 ? 0.436 -2.512 -7.855 1 92.75 174 GLY B CA 1
ATOM 3061 C C . GLY B 1 174 ? 0.917 -2.939 -6.48 1 92.75 174 GLY B C 1
ATOM 3062 O O . GLY B 1 174 ? 0.413 -3.914 -5.918 1 92.75 174 GLY B O 1
ATOM 3063 N N . ILE B 1 175 ? 1.829 -2.229 -5.898 1 91.62 175 ILE B N 1
ATOM 3064 C CA . ILE B 1 175 ? 2.508 -2.619 -4.668 1 91.62 175 ILE B CA 1
ATOM 3065 C C . ILE B 1 175 ? 1.489 -2.758 -3.539 1 91.62 175 ILE B C 1
ATOM 3067 O O . ILE B 1 175 ? 1.624 -3.627 -2.676 1 91.62 175 ILE B O 1
ATOM 3071 N N . LEU B 1 176 ? 0.467 -2.016 -3.605 1 92.75 176 LEU B N 1
ATOM 3072 C CA . LEU B 1 176 ? -0.551 -2.014 -2.561 1 92.75 176 LEU B CA 1
ATOM 3073 C C . LEU B 1 176 ? -1.22 -3.379 -2.449 1 92.75 176 LEU B C 1
ATOM 3075 O O . LEU B 1 176 ? -1.295 -3.951 -1.359 1 92.75 176 LEU B O 1
ATOM 3079 N N . SER B 1 177 ? -1.634 -3.893 -3.562 1 95.25 177 SER B N 1
ATOM 3080 C CA . SER B 1 177 ? -2.314 -5.184 -3.533 1 95.25 177 SER B CA 1
ATOM 3081 C C . SER B 1 177 ? -1.351 -6.309 -3.178 1 95.25 177 SER B C 1
ATOM 3083 O O . SER B 1 177 ? -1.736 -7.281 -2.525 1 95.25 177 SER B O 1
ATOM 3085 N N . ARG B 1 178 ? -0.117 -6.195 -3.566 1 95.06 178 ARG B N 1
ATOM 3086 C CA . ARG B 1 178 ? 0.863 -7.223 -3.227 1 95.06 178 ARG B CA 1
ATOM 3087 C C . ARG B 1 178 ? 1.058 -7.316 -1.718 1 95.06 178 ARG B C 1
ATOM 3089 O O . ARG B 1 178 ? 1.14 -8.414 -1.164 1 95.06 178 ARG B O 1
ATOM 3096 N N . ILE B 1 179 ? 1.062 -6.176 -1.106 1 93.62 179 ILE B N 1
ATOM 3097 C CA . ILE B 1 179 ? 1.294 -6.129 0.333 1 93.62 179 ILE B CA 1
ATOM 3098 C C . ILE B 1 179 ? 0.018 -6.52 1.074 1 93.62 179 ILE B C 1
ATOM 3100 O O . ILE B 1 179 ? 0.073 -7.191 2.105 1 93.62 179 ILE B O 1
ATOM 3104 N N . LEU B 1 180 ? -1.143 -6.172 0.531 1 93.94 180 LEU B N 1
ATOM 3105 C CA . LEU B 1 180 ? -2.367 -6.234 1.32 1 93.94 180 LEU B CA 1
ATOM 3106 C C . LEU B 1 180 ? -3.127 -7.527 1.042 1 93.94 180 LEU B C 1
ATOM 3108 O O . LEU B 1 180 ? -4.047 -7.883 1.781 1 93.94 180 LEU B O 1
ATOM 3112 N N . CYS B 1 181 ? -2.768 -8.273 0.016 1 94.81 181 CYS B N 1
ATOM 3113 C CA . CYS B 1 181 ? -3.605 -9.391 -0.398 1 94.81 181 CYS B CA 1
ATOM 3114 C C . CYS B 1 181 ? -3.734 -10.422 0.72 1 94.81 181 CYS B C 1
ATOM 3116 O O . CYS B 1 181 ? -4.801 -11.008 0.908 1 94.81 181 CYS B O 1
ATOM 3118 N N . PRO B 1 182 ? -2.701 -10.68 1.615 1 94.12 182 PRO B N 1
ATOM 3119 C CA . PRO B 1 182 ? -2.947 -11.602 2.723 1 94.12 182 PRO B CA 1
ATOM 3120 C C . PRO B 1 182 ? -3.994 -11.086 3.705 1 94.12 182 PRO B C 1
ATOM 3122 O O . PRO B 1 182 ? -4.742 -11.875 4.285 1 94.12 182 PRO B O 1
ATOM 3125 N N . LEU B 1 183 ? -4.074 -9.82 3.824 1 89.81 183 LEU B N 1
ATOM 3126 C CA . LEU B 1 183 ? -5.059 -9.219 4.719 1 89.81 183 LEU B CA 1
ATOM 3127 C C . LEU B 1 183 ? -6.453 -9.266 4.102 1 89.81 183 LEU B C 1
ATOM 3129 O O . LEU B 1 183 ? -7.453 -9.102 4.805 1 89.81 183 LEU B O 1
ATOM 3133 N N . ALA B 1 184 ? -6.492 -9.438 2.805 1 91.31 184 ALA B N 1
ATOM 3134 C CA . ALA B 1 184 ? -7.766 -9.555 2.102 1 91.31 184 ALA B CA 1
ATOM 3135 C C . ALA B 1 184 ? -8.211 -11.008 2.006 1 91.31 184 ALA B C 1
ATOM 3137 O O . ALA B 1 184 ? -9.312 -11.297 1.536 1 91.31 184 ALA B O 1
ATOM 3138 N N . GLY B 1 185 ? -7.293 -11.945 2.416 1 91.75 185 GLY B N 1
ATOM 3139 C CA . GLY B 1 185 ? -7.723 -13.336 2.461 1 91.75 185 GLY B CA 1
ATOM 3140 C C . GLY B 1 185 ? -6.773 -14.273 1.742 1 91.75 185 GLY B C 1
ATOM 3141 O O . GLY B 1 185 ? -6.914 -15.492 1.828 1 91.75 185 GLY B O 1
ATOM 3142 N N . SER B 1 186 ? -5.793 -13.742 0.978 1 95.44 186 SER B N 1
ATOM 3143 C CA . SER B 1 186 ? -4.816 -14.609 0.331 1 95.44 186 SER B CA 1
ATOM 3144 C C . SER B 1 186 ? -3.986 -15.367 1.36 1 95.44 186 SER B C 1
ATOM 3146 O O . SER B 1 186 ? -3.615 -14.82 2.396 1 95.44 186 SER B O 1
ATOM 3148 N N . PRO B 1 187 ? -3.697 -16.578 1.079 1 96.25 187 PRO B N 1
ATOM 3149 C CA . PRO B 1 187 ? -2.957 -17.375 2.064 1 96.25 187 PRO B CA 1
ATOM 3150 C C . PRO B 1 187 ? -1.51 -16.906 2.225 1 96.25 187 PRO B C 1
ATOM 3152 O O . PRO B 1 187 ? -0.878 -17.188 3.246 1 96.25 187 PRO B O 1
ATOM 3155 N N . PHE B 1 188 ? -0.949 -16.266 1.263 1 97.06 188 PHE B N 1
ATOM 3156 C CA . PHE B 1 188 ? 0.413 -15.742 1.286 1 97.06 188 PHE B CA 1
ATOM 3157 C C . PHE B 1 188 ? 0.609 -14.695 0.198 1 97.06 188 PHE B C 1
ATOM 3159 O O . PHE B 1 188 ? -0.296 -14.445 -0.6 1 97.06 188 PHE B O 1
ATOM 3166 N N . THR B 1 189 ? 1.76 -14.039 0.212 1 96.75 189 THR B N 1
ATOM 3167 C CA . THR B 1 189 ? 2.184 -13.094 -0.816 1 96.75 189 THR B CA 1
ATOM 3168 C C . THR B 1 189 ? 3.613 -13.383 -1.265 1 96.75 189 THR B C 1
ATOM 3170 O O . THR B 1 189 ? 4.191 -14.406 -0.88 1 96.75 189 THR B O 1
ATOM 3173 N N . TYR B 1 190 ? 4.086 -12.578 -2.201 1 96.75 190 TYR B N 1
ATOM 3174 C CA . TYR B 1 190 ? 5.379 -12.844 -2.82 1 96.75 190 TYR B CA 1
ATOM 3175 C C . TYR B 1 190 ? 6.34 -11.68 -2.6 1 96.75 190 TYR B C 1
ATOM 3177 O O . TYR B 1 190 ? 5.934 -10.516 -2.639 1 96.75 190 TYR B O 1
ATOM 3185 N N . ALA B 1 191 ? 7.574 -11.922 -2.447 1 95.19 191 ALA B N 1
ATOM 3186 C CA . ALA B 1 191 ? 8.656 -10.953 -2.424 1 95.19 191 ALA B CA 1
ATOM 3187 C C . ALA B 1 191 ? 9.906 -11.5 -3.109 1 95.19 191 ALA B C 1
ATOM 3189 O O . ALA B 1 191 ? 10.023 -12.711 -3.312 1 95.19 191 ALA B O 1
ATOM 3190 N N . SER B 1 192 ? 10.75 -10.617 -3.535 1 92.31 192 SER B N 1
ATOM 3191 C CA . SER B 1 192 ? 12.008 -11.023 -4.164 1 92.31 192 SER B CA 1
ATOM 3192 C C . SER B 1 192 ? 13.102 -11.227 -3.123 1 92.31 192 SER B C 1
ATOM 3194 O O . SER B 1 192 ? 13.008 -10.711 -2.006 1 92.31 192 SER B O 1
ATOM 3196 N N . LEU B 1 193 ? 14.031 -11.977 -3.551 1 86.31 193 LEU B N 1
ATOM 3197 C CA . LEU B 1 193 ? 15.234 -12.125 -2.738 1 86.31 193 LEU B CA 1
ATOM 3198 C C . LEU B 1 193 ? 16.062 -10.844 -2.736 1 86.31 193 LEU B C 1
ATOM 3200 O O . LEU B 1 193 ? 16.062 -10.109 -3.727 1 86.31 193 LEU B O 1
ATOM 3204 N N . ASN B 1 194 ? 16.531 -10.398 -1.562 1 68.25 194 ASN B N 1
ATOM 3205 C CA . ASN B 1 194 ? 17.312 -9.172 -1.388 1 68.25 194 ASN B CA 1
ATOM 3206 C C . ASN B 1 194 ? 18.562 -9.172 -2.26 1 68.25 194 ASN B C 1
ATOM 3208 O O . ASN B 1 194 ? 19.609 -9.688 -1.86 1 68.25 194 ASN B O 1
ATOM 3212 N N . ASP B 1 195 ? 18.609 -9.266 -3.574 1 56.44 195 ASP B N 1
ATOM 3213 C CA . ASP B 1 195 ? 19.875 -9.516 -4.254 1 56.44 195 ASP B CA 1
ATOM 3214 C C . ASP B 1 195 ? 20.516 -8.211 -4.734 1 56.44 195 ASP B C 1
ATOM 3216 O O . ASP B 1 195 ? 21.438 -8.227 -5.551 1 56.44 195 ASP B O 1
ATOM 3220 N N . GLY B 1 196 ? 20.328 -7.129 -3.967 1 51.81 196 GLY B N 1
ATOM 3221 C CA . GLY B 1 196 ? 21.078 -5.961 -4.398 1 51.81 196 GLY B CA 1
ATOM 3222 C C . GLY B 1 196 ? 20.438 -5.234 -5.562 1 51.81 196 GLY B C 1
ATOM 3223 O O . GLY B 1 196 ? 20.859 -4.137 -5.926 1 51.81 196 GLY B O 1
ATOM 3224 N N . ASN B 1 197 ? 20.031 -5.98 -6.418 1 41.5 197 ASN B N 1
ATOM 3225 C CA . ASN B 1 197 ? 19.5 -5.262 -7.57 1 41.5 197 ASN B CA 1
ATOM 3226 C C . ASN B 1 197 ? 18.281 -4.426 -7.199 1 41.5 197 ASN B C 1
ATOM 3228 O O . ASN B 1 197 ? 17.328 -4.938 -6.586 1 41.5 197 ASN B O 1
ATOM 3232 N N . LYS B 1 198 ? 18.594 -3.314 -6.828 1 45.41 198 LYS B N 1
ATOM 3233 C CA . LYS B 1 198 ? 17.531 -2.312 -6.711 1 45.41 198 LYS B CA 1
ATOM 3234 C C . LYS B 1 198 ? 16.328 -2.682 -7.57 1 45.41 198 LYS B C 1
ATOM 3236 O O . LYS B 1 198 ? 16.438 -2.809 -8.789 1 45.41 198 LYS B O 1
ATOM 3241 N N . SER B 1 199 ? 15.672 -3.66 -7.215 1 40.22 199 SER B N 1
ATOM 3242 C CA . SER B 1 199 ? 14.562 -3.988 -8.102 1 40.22 199 SER B CA 1
ATOM 3243 C C . SER B 1 199 ? 13.914 -2.729 -8.664 1 40.22 199 SER B C 1
ATOM 3245 O O . SER B 1 199 ? 13.328 -1.938 -7.918 1 40.22 199 SER B O 1
ATOM 3247 N N . ALA B 1 200 ? 14.664 -2.016 -9.391 1 38.66 200 ALA B N 1
ATOM 3248 C CA . ALA B 1 200 ? 14.039 -0.944 -10.156 1 38.66 200 ALA B CA 1
ATOM 3249 C C . ALA B 1 200 ? 12.547 -1.212 -10.359 1 38.66 200 ALA B C 1
ATOM 3251 O O . ALA B 1 200 ? 11.773 -0.286 -10.602 1 38.66 200 ALA B O 1
ATOM 3252 N N . SER B 1 201 ? 12.297 -2.523 -10.602 1 47.81 201 SER B N 1
ATOM 3253 C CA . SER B 1 201 ? 10.953 -2.873 -11.055 1 47.81 201 SER B CA 1
ATOM 3254 C C . SER B 1 201 ? 10.008 -3.111 -9.883 1 47.81 201 SER B C 1
ATOM 3256 O O . SER B 1 201 ? 10.352 -3.834 -8.945 1 47.81 201 SER B O 1
ATOM 3258 N N . GLY B 1 202 ? 9.508 -2.02 -9.312 1 57.19 202 GLY B N 1
ATOM 3259 C CA . GLY B 1 202 ? 8.352 -2.076 -8.438 1 57.19 202 GLY B CA 1
ATOM 3260 C C . GLY B 1 202 ? 8.289 -3.352 -7.613 1 57.19 202 GLY B C 1
ATOM 3261 O O . GLY B 1 202 ? 7.254 -3.66 -7.016 1 57.19 202 GLY B O 1
ATOM 3262 N N . GLN B 1 203 ? 9.578 -4.082 -7.68 1 71.31 203 GLN B N 1
ATOM 3263 C CA . GLN B 1 203 ? 9.445 -5.309 -6.895 1 71.31 203 GLN B CA 1
ATOM 3264 C C . GLN B 1 203 ? 9.867 -5.078 -5.445 1 71.31 203 GLN B C 1
ATOM 3266 O O . GLN B 1 203 ? 10.906 -4.469 -5.184 1 71.31 203 GLN B O 1
ATOM 3271 N N . MET B 1 204 ? 9.211 -5.512 -4.516 1 88.19 204 MET B N 1
ATOM 3272 C CA . MET B 1 204 ? 9.422 -5.445 -3.072 1 88.19 204 MET B CA 1
ATOM 3273 C C . MET B 1 204 ? 10.25 -6.629 -2.588 1 88.19 204 MET B C 1
ATOM 3275 O O . MET B 1 204 ? 9.961 -7.777 -2.934 1 88.19 204 MET B O 1
ATOM 3279 N N . THR B 1 205 ? 11.383 -6.316 -1.867 1 91.62 205 THR B N 1
ATOM 3280 C CA . THR B 1 205 ? 12.195 -7.391 -1.305 1 91.62 205 THR B CA 1
ATOM 3281 C C . THR B 1 205 ? 11.523 -7.977 -0.062 1 91.62 205 THR B C 1
ATOM 3283 O O . THR B 1 205 ? 10.664 -7.34 0.544 1 91.62 205 THR B O 1
ATOM 3286 N N . LEU B 1 206 ? 11.977 -9.148 0.234 1 94.69 206 LEU B N 1
ATOM 3287 C CA . LEU B 1 206 ? 11.484 -9.797 1.444 1 94.69 206 LEU B CA 1
ATOM 3288 C C . LEU B 1 206 ? 11.727 -8.922 2.67 1 94.69 206 LEU B C 1
ATOM 3290 O O . LEU B 1 206 ? 10.836 -8.758 3.502 1 94.69 206 LEU B O 1
ATOM 3294 N N . ALA B 1 207 ? 12.914 -8.352 2.742 1 92.88 207 ALA B N 1
ATOM 3295 C CA . ALA B 1 207 ? 13.266 -7.52 3.889 1 92.88 207 ALA B CA 1
ATOM 3296 C C . ALA B 1 207 ? 12.344 -6.312 3.994 1 92.88 207 ALA B C 1
ATOM 3298 O O . ALA B 1 207 ? 11.844 -5.996 5.078 1 92.88 207 ALA B O 1
ATOM 3299 N N . GLN B 1 208 ? 12.094 -5.684 2.928 1 92.5 208 GLN B N 1
ATOM 3300 C CA . GLN B 1 208 ? 11.203 -4.527 2.893 1 92.5 208 GLN B CA 1
ATOM 3301 C C . GLN B 1 208 ? 9.789 -4.91 3.305 1 92.5 208 GLN B C 1
ATOM 3303 O O . GLN B 1 208 ? 9.156 -4.211 4.102 1 92.5 208 GLN B O 1
ATOM 3308 N N . MET B 1 209 ? 9.328 -5.984 2.75 1 94.12 209 MET B N 1
ATOM 3309 C CA . MET B 1 209 ? 7.969 -6.422 3.039 1 94.12 209 MET B CA 1
ATOM 3310 C C . MET B 1 209 ? 7.809 -6.762 4.516 1 94.12 209 MET B C 1
ATOM 3312 O O . MET B 1 209 ? 6.824 -6.367 5.145 1 94.12 209 MET B O 1
ATOM 3316 N N . ILE B 1 210 ? 8.742 -7.469 5.062 1 93.81 210 ILE B N 1
ATOM 3317 C CA . ILE B 1 210 ? 8.711 -7.828 6.477 1 93.81 210 ILE B CA 1
ATOM 3318 C C . ILE B 1 210 ? 8.688 -6.559 7.332 1 93.81 210 ILE B C 1
ATOM 3320 O O . ILE B 1 210 ? 7.938 -6.469 8.305 1 93.81 210 ILE B O 1
ATOM 3324 N N . GLU B 1 211 ? 9.484 -5.613 6.941 1 92.94 211 GLU B N 1
ATOM 3325 C CA . GLU B 1 211 ? 9.547 -4.363 7.699 1 92.94 211 GLU B CA 1
ATOM 3326 C C . GLU B 1 211 ? 8.211 -3.627 7.656 1 92.94 211 GLU B C 1
ATOM 3328 O O . GLU B 1 211 ? 7.781 -3.053 8.656 1 92.94 211 GLU B O 1
ATOM 3333 N N . ILE B 1 212 ? 7.574 -3.596 6.543 1 93.25 212 ILE B N 1
ATOM 3334 C CA . ILE B 1 212 ? 6.273 -2.947 6.418 1 93.25 212 ILE B CA 1
ATOM 3335 C C . ILE B 1 212 ? 5.262 -3.641 7.324 1 93.25 212 ILE B C 1
ATOM 3337 O O . ILE B 1 212 ? 4.543 -2.982 8.078 1 93.25 212 ILE B O 1
ATOM 3341 N N . TYR B 1 213 ? 5.258 -4.969 7.312 1 93.5 213 TYR B N 1
ATOM 3342 C CA . TYR B 1 213 ? 4.32 -5.707 8.156 1 93.5 213 TYR B CA 1
ATOM 3343 C C . TYR B 1 213 ? 4.613 -5.465 9.633 1 93.5 213 TYR B C 1
ATOM 3345 O O . TYR B 1 213 ? 3.691 -5.367 10.445 1 93.5 213 TYR B O 1
ATOM 3353 N N . ARG B 1 214 ? 5.875 -5.371 9.945 1 91.75 214 ARG B N 1
ATOM 3354 C CA . ARG B 1 214 ? 6.246 -5.105 11.328 1 91.75 214 ARG B CA 1
ATOM 3355 C C . ARG B 1 214 ? 5.773 -3.725 11.773 1 91.75 214 ARG B C 1
ATOM 3357 O O . ARG B 1 214 ? 5.395 -3.533 12.93 1 91.75 214 ARG B O 1
ATOM 3364 N N . SER B 1 215 ? 5.848 -2.805 10.828 1 89.75 215 SER B N 1
ATOM 3365 C CA . SER B 1 215 ? 5.477 -1.43 11.141 1 89.75 215 SER B CA 1
ATOM 3366 C C . SER B 1 215 ? 3.979 -1.31 11.414 1 89.75 215 SER B C 1
ATOM 3368 O O . SER B 1 215 ? 3.547 -0.432 12.164 1 89.75 215 SER B O 1
ATOM 3370 N N . VAL B 1 216 ? 3.082 -2.113 10.789 1 86.06 216 VAL B N 1
ATOM 3371 C CA . VAL B 1 216 ? 1.636 -1.961 10.891 1 86.06 216 VAL B CA 1
ATOM 3372 C C . VAL B 1 216 ? 1.089 -2.922 11.945 1 86.06 216 VAL B C 1
ATOM 3374 O O . VAL B 1 216 ? -0.121 -2.977 12.172 1 86.06 216 VAL B O 1
ATOM 3377 N N . ASN B 1 217 ? 1.828 -3.404 13.047 1 67.81 217 ASN B N 1
ATOM 3378 C CA . ASN B 1 217 ? 1.417 -4.312 14.109 1 67.81 217 ASN B CA 1
ATOM 3379 C C . ASN B 1 217 ? 0.218 -3.768 14.883 1 67.81 217 ASN B C 1
ATOM 3381 O O . ASN B 1 217 ? 0.37 -2.887 15.734 1 67.81 217 ASN B O 1
ATOM 3385 N N . TYR B 1 218 ? -1.015 -3.6 14.211 1 49.38 218 TYR B N 1
ATOM 3386 C CA . TYR B 1 218 ? -2.191 -3.059 14.883 1 49.38 218 TYR B CA 1
ATOM 3387 C C . TYR B 1 218 ? -2.525 -3.861 16.141 1 49.38 218 TYR B C 1
ATOM 3389 O O . TYR B 1 218 ? -3.111 -4.941 16.047 1 49.38 218 TYR B O 1
ATOM 3397 N N . ALA B 1 219 ? -1.664 -4.23 17 1 42.75 219 ALA B N 1
ATOM 3398 C CA . ALA B 1 219 ? -2.293 -4.711 18.234 1 42.75 219 ALA B CA 1
ATOM 3399 C C . ALA B 1 219 ? -3.508 -3.863 18.594 1 42.75 219 ALA B C 1
ATOM 3401 O O . ALA B 1 219 ? -4.477 -4.367 19.172 1 42.75 219 ALA B O 1
ATOM 3402 N N . ASN B 1 220 ? -3.396 -2.561 18.719 1 39.53 220 ASN B N 1
ATOM 3403 C CA . ASN B 1 220 ? -4.152 -1.735 19.656 1 39.53 220 ASN B CA 1
ATOM 3404 C C . ASN B 1 220 ? -5.504 -1.328 19.078 1 39.53 220 ASN B C 1
ATOM 3406 O O . ASN B 1 220 ? -6.086 -0.324 19.5 1 39.53 220 ASN B O 1
ATOM 3410 N N . HIS B 1 221 ? -5.898 -1.746 17.969 1 36.09 221 HIS B N 1
ATOM 3411 C CA . HIS B 1 221 ? -7.18 -1.104 17.703 1 36.09 221 HIS B CA 1
ATOM 3412 C C . HIS B 1 221 ? -8.203 -1.44 18.797 1 36.09 221 HIS B C 1
ATOM 3414 O O . HIS B 1 221 ? -9.391 -1.171 18.641 1 36.09 221 HIS B O 1
ATOM 3420 N N . THR B 1 222 ? -7.957 -2.219 19.734 1 28.36 222 THR B N 1
ATOM 3421 C CA . THR B 1 222 ? -9.055 -2.27 20.688 1 28.36 222 THR B CA 1
ATOM 3422 C C . THR B 1 222 ? -9.109 -0.985 21.516 1 28.36 222 THR B C 1
ATOM 3424 O O . THR B 1 222 ? -8.078 -0.463 21.938 1 28.36 222 THR B O 1
#

Sequence (444 aa):
MKIPPICCVITQLPQAETLKKSEGAAFYELRLDLLGENWRETAVLLNKPFMATCRRSAEGGSFKGNEAERINRLEKAASAGAFMLDIEYSTPNLEEVLGRLRPQAKCLLSHHNFTDTPSAAKLKTLLKDMLTHQADIYKVITTATSINDNINLLNLTKEIPDKKIVAFAMGEPGILSRILCPLAGSPFTYASLNDGNKSASGQMTLAQMIEIYRSVNYANHTMKIPPICCVITQLPQAETLKKSEGAAFYELRLDLLGENWRETAVLLNKPFMATCRRSAEGGSFKGNEAERINRLEKAASAGAFMLDIEYSTPNLEEVLGRLRPQAKCLLSHHNFTDTPSAAKLKTLLKDMLTHQADIYKVITTATSINDNINLLNLTKEIPDKKIVAFAMGEPGILSRILCPLAGSPFTYASLNDGNKSASGQMTLAQMIEIYRSVNYANHT

Secondary structure (DSSP, 8-state):
-PPPPEEEEE-SPPPHHHHHTTTT-SEEEEEHHHHGGGHHHHHHH-SS-EEEE--BGGGT--B-S-HHHHHHHHHHHHHTT-SEEEEETT-TTHHHHHHHHTTTSEEEEEEE-SS----HHHHHHHHHHHTTS--SEEEEEEE-SSHHHHHHHHHHHHH-TTS-EEEEEESGGGHHHHHHHHHHT-S-EEEE---S----SSPPBHHHHHHHHHHT---TT-/-PPPPEEEEE-SPPPHHHHHTTTT-SEEEEEHHHHGGGHHHHHHH-SS-EEEE--BGGGT--B-S-HHHHHHHHHHHHHTT-SEEEEETT-TTHHHHHHHHTTTSEEEEEEE-SS----HHHHHHHHHHHTTS--SEEEEEEE-SSHHHHHHHHHHHHH-TTS-EEEEEESGGGHHHHHHHHHHT-S-EEEE---SS---SSPPBHHHHHHHHHHT---TT-

Nearest PDB structures (foldseek):
  2o7q-assembly1_A  TM=8.711E-01  e=1.063E-16  Arabidopsis thaliana
  2o7s-assembly1_A  TM=8.698E-01  e=4.707E-16  Arabidopsis thaliana
  2gpt-assembly1_A  TM=8.519E-01  e=7.139E-16  Arabidopsis thaliana
  4h3d-assembly2_D  TM=8.387E-01  e=3.628E-14  Clostridioides difficile 630
  3l9c-assembly2_B  TM=8.046E-01  e=9.197E-12  Streptococcus mutans UA159

InterPro domains:
  IPR001381 3-dehydroquinate dehydratase type I [MF_00214] (5-216)
  IPR001381 3-dehydroquinate dehydratase type I [PF01487] (15-215)
  IPR001381 3-dehydroquinate dehydratase type I [TIGR01093] (17-213)
  IPR001381 3-dehydroquinate dehydratase type I [cd00502] (17-213)
  IPR013785 Aldolase-type TIM barrel [G3DSA:3.20.20.70] (1-218)
  IPR050146 Type-I 3-dehydroquinase [PTHR43699] (6-215)

Foldseek 3Di:
DDQFAAEAEDQEQDDLVLQVVLVSHQEYEYACQRHPPCSLVSLVSHPHAYAYEPDDVVQPGNHDDDLVVSLVVNLVVLVSGHQEYEDEPPRPPVQVSCVVCVVSHFYEYEYEAEDEADDLVVLLVVVVVSVVHDGQEYEYEYAYPALVSLVSFLVSLVPDLVHAYHTWYWFLSTLVNQLCSVVSPHNYHYAYGPPPPPCPGNGHHSVRSVVVVVVPPPPPPD/DDQFAAEAEDQEQDDLVLQVVLVSHQEYEYACQRHPPCSLVSLVSHPHAYAYEPDDVVQPGNHDDDLVVSLVVNLVVLVSGHQEYEDEPPRPPVQVSCVVCVVRHFYEYEYEAEDEADDLVVLLVVVVVSVVHDGQEYEYEYAYPALVSLVSFLVSLVPDLVHAYHTWYWFLSTLVNQLCSVVSPHNYHYAYGPPPPPCPTSGHHPVRSVVVVVVPPPPPPD

Organism: Dehalococcoides mccartyi (strain ATCC BAA-2100 / JCM 16839 / KCTC 5957 / BAV1) (NCBI:txid216389)